Protein AF-A0AAU9JDS4-F1 (afdb_monomer_lite)

InterPro domains:
  IPR028994 Integrin alpha, N-terminal [G3DSA:2.130.10.130] (20-209)
  IPR028994 Integrin alpha, N-terminal [SSF69318] (19-333)

Structure (mmCIF, N/CA/C/O backbone):
data_AF-A0AAU9JDS4-F1
#
_entry.id   AF-A0AAU9JDS4-F1
#
loop_
_atom_site.group_PDB
_atom_site.id
_atom_site.type_symbol
_atom_site.label_atom_id
_atom_site.label_alt_id
_atom_site.label_comp_id
_atom_site.label_asym_id
_atom_site.label_entity_id
_atom_site.label_seq_id
_atom_site.pdbx_PDB_ins_code
_atom_site.Cartn_x
_atom_site.Cartn_y
_atom_site.Cartn_z
_atom_site.occupancy
_atom_site.B_iso_or_equiv
_atom_site.auth_seq_id
_atom_site.auth_comp_id
_atom_site.auth_asym_id
_atom_site.auth_atom_id
_atom_site.pdbx_PDB_model_num
ATOM 1 N N . MET A 1 1 ? -8.900 -24.077 0.893 1.00 61.44 1 MET A N 1
ATOM 2 C CA . MET A 1 1 ? -7.658 -23.692 1.606 1.00 61.44 1 MET A CA 1
ATOM 3 C C . MET A 1 1 ? -6.918 -22.735 0.702 1.00 61.44 1 MET A C 1
ATOM 5 O O . MET A 1 1 ? -6.560 -23.161 -0.388 1.00 61.44 1 MET A O 1
ATOM 9 N N . LEU A 1 2 ? -6.709 -21.489 1.137 1.00 80.50 2 LEU A N 1
ATOM 10 C CA . LEU A 1 2 ? -5.951 -20.507 0.362 1.00 80.50 2 LEU A CA 1
ATOM 11 C C . LEU A 1 2 ? -4.554 -21.055 0.058 1.00 80.50 2 LEU A C 1
ATOM 13 O O . LEU A 1 2 ? -3.839 -21.497 0.964 1.00 80.50 2 LEU A O 1
ATOM 17 N N . LYS A 1 3 ? -4.192 -21.069 -1.221 1.00 83.88 3 LYS A N 1
ATOM 18 C CA . LYS A 1 3 ? -2.882 -21.500 -1.708 1.00 83.88 3 LYS A CA 1
ATOM 19 C C . LYS A 1 3 ? -2.404 -20.522 -2.760 1.00 83.88 3 LYS A C 1
ATOM 21 O O . LYS A 1 3 ? -3.205 -19.839 -3.378 1.00 83.88 3 LYS A O 1
ATOM 26 N N . PHE A 1 4 ? -1.102 -20.516 -2.994 1.00 90.00 4 PHE A N 1
ATOM 27 C CA . PHE A 1 4 ? -0.495 -19.754 -4.072 1.00 90.00 4 PHE A CA 1
ATOM 28 C C . PHE A 1 4 ? 0.350 -20.686 -4.943 1.00 90.00 4 PHE A C 1
ATOM 30 O O . PHE A 1 4 ? 0.957 -21.641 -4.444 1.00 90.00 4 PHE A O 1
ATOM 37 N N . LEU A 1 5 ? 0.393 -20.413 -6.244 1.00 92.38 5 LEU A N 1
ATOM 38 C CA . LEU A 1 5 ? 1.347 -21.027 -7.158 1.00 92.38 5 LEU A CA 1
ATOM 39 C C . LEU A 1 5 ? 2.772 -20.625 -6.786 1.00 92.38 5 LEU A C 1
ATOM 41 O O . LEU A 1 5 ? 3.010 -19.572 -6.198 1.00 92.38 5 LEU A O 1
ATOM 45 N N . TYR A 1 6 ? 3.737 -21.469 -7.150 1.00 92.25 6 TYR A N 1
ATOM 46 C CA . TYR A 1 6 ? 5.137 -21.104 -6.980 1.00 92.25 6 TYR A CA 1
ATOM 47 C C . TYR A 1 6 ? 5.455 -19.848 -7.815 1.00 92.25 6 TYR A C 1
ATOM 49 O O . TYR A 1 6 ? 4.981 -19.765 -8.951 1.00 92.25 6 TYR A O 1
ATOM 57 N N . PRO A 1 7 ? 6.237 -18.885 -7.293 1.00 95.38 7 PRO A N 1
ATOM 58 C CA . PRO A 1 7 ? 6.490 -17.636 -7.997 1.00 95.38 7 PRO A CA 1
ATOM 59 C C . PRO A 1 7 ? 7.163 -17.833 -9.355 1.00 95.38 7 PRO A C 1
ATOM 61 O O . PRO A 1 7 ? 8.160 -18.550 -9.459 1.00 95.38 7 PRO A O 1
ATOM 64 N N . ALA A 1 8 ? 6.673 -17.128 -10.371 1.00 96.81 8 ALA A N 1
ATOM 65 C CA . ALA A 1 8 ? 7.287 -17.063 -11.693 1.00 96.81 8 ALA A CA 1
ATOM 66 C C . ALA A 1 8 ? 7.828 -15.654 -11.960 1.00 96.81 8 ALA A C 1
ATOM 68 O O . ALA A 1 8 ? 7.189 -14.668 -11.601 1.00 96.81 8 ALA A O 1
ATOM 69 N N . LEU A 1 9 ? 8.991 -15.544 -12.610 1.00 98.06 9 LEU A N 1
ATOM 70 C CA . LEU A 1 9 ? 9.508 -14.256 -13.080 1.00 98.06 9 LEU A CA 1
ATOM 71 C C . LEU A 1 9 ? 8.618 -13.750 -14.223 1.00 98.06 9 LEU A C 1
ATOM 73 O O . LEU A 1 9 ? 8.590 -14.359 -15.289 1.00 98.06 9 LEU A O 1
ATOM 77 N N . TRP A 1 10 ? 7.901 -12.649 -14.001 1.00 98.62 10 TRP A N 1
ATOM 78 C CA . TRP A 1 10 ? 7.003 -12.056 -15.001 1.00 98.62 10 TRP A CA 1
ATOM 79 C C . TRP A 1 10 ? 7.684 -10.965 -15.826 1.00 98.62 10 TRP A C 1
ATOM 81 O O . TRP A 1 10 ? 7.315 -10.757 -16.978 1.00 98.62 10 TRP A O 1
ATOM 91 N N . ILE A 1 11 ? 8.696 -10.290 -15.269 1.00 98.62 11 ILE A N 1
ATOM 92 C CA . ILE A 1 11 ? 9.513 -9.314 -16.001 1.00 98.62 11 ILE A CA 1
ATOM 93 C C . ILE A 1 11 ? 10.898 -9.153 -15.375 1.00 98.62 11 ILE A C 1
ATOM 95 O O . ILE A 1 11 ? 11.034 -9.084 -14.155 1.00 98.62 11 ILE A O 1
ATOM 99 N N . SER A 1 12 ? 11.931 -9.020 -16.211 1.00 98.44 12 SER A N 1
ATOM 100 C CA . SER A 1 12 ? 13.317 -8.731 -15.807 1.00 98.44 12 SER A CA 1
ATOM 101 C C . SER A 1 12 ? 13.595 -7.220 -15.693 1.00 98.44 12 SER A C 1
ATOM 103 O O . SER A 1 12 ? 14.587 -6.704 -16.212 1.00 98.44 12 SER A O 1
ATOM 105 N N . GLN A 1 13 ? 12.662 -6.490 -15.080 1.00 98.56 13 GLN A N 1
ATOM 106 C CA . GLN A 1 13 ? 12.758 -5.068 -14.735 1.00 98.56 13 GLN A CA 1
ATOM 107 C C . GLN A 1 13 ? 12.341 -4.894 -13.265 1.00 98.56 13 GLN A C 1
ATOM 109 O O . GLN A 1 13 ? 11.789 -5.814 -12.664 1.00 98.56 13 GLN A O 1
ATOM 114 N N . PHE A 1 14 ? 12.593 -3.720 -12.678 1.00 98.62 14 PHE A N 1
ATOM 115 C CA . PHE A 1 14 ? 12.261 -3.387 -11.277 1.00 98.62 14 PHE A CA 1
ATOM 116 C C . PHE A 1 14 ? 12.984 -4.213 -10.195 1.00 98.62 14 PHE A C 1
ATOM 118 O O . PHE A 1 14 ? 12.678 -4.073 -9.005 1.00 98.62 14 PHE A O 1
ATOM 125 N N . GLY A 1 15 ? 13.949 -5.051 -10.581 1.00 98.31 15 GLY A N 1
ATOM 126 C CA . GLY A 1 15 ? 14.797 -5.817 -9.678 1.00 98.31 15 GLY A CA 1
ATOM 127 C C . GLY A 1 15 ? 16.086 -5.091 -9.299 1.00 98.31 15 GLY A C 1
ATOM 128 O O . GLY A 1 15 ? 16.460 -4.064 -9.877 1.00 98.31 15 GLY A O 1
ATOM 129 N N . VAL A 1 16 ? 16.783 -5.648 -8.310 1.00 97.94 16 VAL A N 1
ATOM 130 C CA . VAL A 1 16 ? 18.052 -5.099 -7.800 1.00 97.94 16 VAL A CA 1
ATOM 131 C C . VAL A 1 16 ? 19.110 -4.999 -8.900 1.00 97.94 16 VAL A C 1
ATOM 133 O O . VAL A 1 16 ? 19.795 -3.982 -8.977 1.00 97.94 16 VAL A O 1
ATOM 136 N N . ASP A 1 17 ? 19.204 -5.995 -9.785 1.00 98.06 17 ASP A N 1
ATOM 137 C CA . ASP A 1 17 ? 20.180 -6.004 -10.886 1.00 98.06 17 ASP A CA 1
ATOM 138 C C . ASP A 1 17 ? 19.919 -4.892 -11.913 1.00 98.06 17 ASP A C 1
ATOM 140 O O . ASP A 1 17 ? 20.817 -4.497 -12.654 1.00 98.06 17 ASP A O 1
ATOM 144 N N . GLN A 1 18 ? 18.701 -4.342 -11.935 1.00 97.88 18 GLN A N 1
ATOM 145 C CA . GLN A 1 18 ? 18.331 -3.194 -12.763 1.00 97.88 18 GLN A CA 1
ATOM 146 C C . GLN A 1 18 ? 18.432 -1.855 -12.008 1.00 97.88 18 GLN A C 1
ATOM 148 O O . GLN A 1 18 ? 17.913 -0.847 -12.482 1.00 97.88 18 GLN A O 1
ATOM 153 N N . GLY A 1 19 ? 19.081 -1.830 -10.839 1.00 96.81 19 GLY A N 1
ATOM 154 C CA . GLY A 1 19 ? 19.323 -0.619 -10.048 1.00 96.81 19 GLY A CA 1
ATOM 155 C C . GLY A 1 19 ? 18.241 -0.286 -9.018 1.00 96.81 19 GLY A C 1
ATOM 156 O O . GLY A 1 19 ? 18.330 0.746 -8.361 1.00 96.81 19 GLY A O 1
ATOM 157 N N . TRP A 1 20 ? 17.239 -1.149 -8.826 1.00 98.06 20 TRP A N 1
ATOM 158 C CA . TRP A 1 20 ? 16.167 -0.933 -7.848 1.00 98.06 20 TRP A CA 1
ATOM 159 C C . TRP A 1 20 ? 16.547 -1.519 -6.483 1.00 98.06 20 TRP A C 1
ATOM 161 O O . TRP A 1 20 ? 16.011 -2.541 -6.049 1.00 98.06 20 TRP A O 1
ATOM 171 N N . SER A 1 21 ? 17.528 -0.901 -5.822 1.00 96.19 21 SER A N 1
ATOM 172 C CA . SER A 1 21 ? 18.131 -1.430 -4.590 1.00 96.19 21 SER A CA 1
ATOM 173 C C . SER A 1 21 ? 17.554 -0.880 -3.286 1.00 96.19 21 SER A C 1
ATOM 175 O O . SER A 1 21 ? 17.879 -1.426 -2.235 1.00 96.19 21 SER A O 1
ATOM 177 N N . SER A 1 22 ? 16.735 0.174 -3.333 1.00 98.06 22 SER A N 1
ATOM 178 C CA . SER A 1 22 ? 16.113 0.779 -2.149 1.00 98.06 22 SER A CA 1
ATOM 179 C C . SER A 1 22 ? 14.700 1.255 -2.465 1.00 98.06 22 SER A C 1
ATOM 181 O O . SER A 1 22 ? 14.487 1.997 -3.422 1.00 98.06 22 SER A O 1
ATOM 183 N N . PHE A 1 23 ? 13.732 0.841 -1.655 1.00 98.44 23 PHE A N 1
ATOM 184 C CA . PHE A 1 23 ? 12.350 1.295 -1.699 1.00 98.44 23 PHE A CA 1
ATOM 185 C C . PHE A 1 23 ? 12.248 2.736 -1.210 1.00 98.44 23 PHE A C 1
ATOM 187 O O . PHE A 1 23 ? 11.456 3.506 -1.744 1.00 98.44 23 PHE A O 1
ATOM 194 N N . ASN A 1 24 ? 13.065 3.130 -0.232 1.00 98.31 24 ASN A N 1
ATOM 195 C CA . ASN A 1 24 ? 13.098 4.503 0.240 1.00 98.31 24 ASN A CA 1
ATOM 196 C C . ASN A 1 24 ? 13.491 5.475 -0.883 1.00 98.31 24 ASN A C 1
ATOM 198 O O . ASN A 1 24 ? 12.911 6.553 -0.975 1.00 98.31 24 ASN A O 1
ATOM 202 N N . GLU A 1 25 ? 14.420 5.110 -1.763 1.00 98.00 25 GLU A N 1
ATOM 203 C CA . GLU A 1 25 ? 14.771 5.956 -2.912 1.00 98.00 25 GLU A CA 1
ATOM 204 C C . GLU A 1 25 ? 13.822 5.739 -4.101 1.00 98.00 25 GLU A C 1
ATOM 206 O O . GLU A 1 25 ? 13.275 6.703 -4.649 1.00 98.00 25 GLU A O 1
ATOM 211 N N . ASN A 1 26 ? 13.574 4.475 -4.456 1.00 98.19 26 ASN A N 1
ATOM 212 C CA . ASN A 1 26 ? 12.802 4.060 -5.626 1.00 98.19 26 ASN A CA 1
ATOM 213 C C . ASN A 1 26 ? 11.676 3.081 -5.244 1.00 98.19 26 ASN A C 1
ATOM 215 O O . ASN A 1 26 ? 11.815 1.859 -5.410 1.00 98.19 26 ASN A O 1
ATOM 219 N N . PRO A 1 27 ? 10.542 3.598 -4.735 1.00 98.62 27 PRO A N 1
ATOM 220 C CA . PRO A 1 27 ? 9.389 2.774 -4.420 1.00 98.62 27 PRO A CA 1
ATOM 221 C C . PRO A 1 27 ? 8.878 2.020 -5.645 1.00 98.62 27 PRO A C 1
ATOM 223 O O . PRO A 1 27 ? 8.938 2.503 -6.779 1.00 98.62 27 PRO A O 1
ATOM 226 N N . ARG A 1 28 ? 8.344 0.831 -5.388 1.00 98.62 28 ARG A N 1
ATOM 227 C CA . ARG A 1 28 ? 7.706 -0.043 -6.373 1.00 98.62 28 ARG A CA 1
ATOM 228 C C . ARG A 1 28 ? 6.390 -0.502 -5.778 1.00 98.62 28 ARG A C 1
ATOM 230 O O . ARG A 1 28 ? 6.407 -1.067 -4.693 1.00 98.62 28 ARG A O 1
ATOM 237 N N . LEU A 1 29 ? 5.281 -0.205 -6.433 1.00 98.75 29 LEU A N 1
ATOM 238 C CA . LEU A 1 29 ? 3.928 -0.488 -5.965 1.00 98.75 29 LEU A CA 1
ATOM 239 C C . LEU A 1 29 ? 3.179 -1.307 -7.012 1.00 98.75 29 LEU A C 1
ATOM 241 O O . LEU A 1 29 ? 3.675 -1.500 -8.126 1.00 98.75 29 LEU A O 1
ATOM 245 N N . VAL A 1 30 ? 1.984 -1.760 -6.640 1.00 98.88 30 VAL A N 1
ATOM 246 C CA . VAL A 1 30 ? 1.049 -2.408 -7.557 1.00 98.88 30 VAL A CA 1
ATOM 247 C C . VAL A 1 30 ? -0.344 -1.805 -7.433 1.00 98.88 30 VAL A C 1
ATOM 249 O O . VAL A 1 30 ? -0.720 -1.356 -6.348 1.00 98.88 30 VAL A O 1
ATOM 252 N N . GLY A 1 31 ? -1.081 -1.781 -8.537 1.00 98.50 31 GLY A N 1
ATOM 253 C CA . GLY A 1 31 ? -2.461 -1.306 -8.611 1.00 98.50 31 GLY A CA 1
ATOM 254 C C . GLY A 1 31 ? -2.942 -1.260 -10.058 1.00 98.50 31 GLY A C 1
ATOM 255 O O . GLY A 1 31 ? -2.119 -1.141 -10.959 1.00 98.50 31 GLY A O 1
ATOM 256 N N . ASP A 1 32 ? -4.248 -1.392 -10.272 1.00 98.75 32 ASP A N 1
ATOM 257 C CA . ASP A 1 32 ? -4.865 -1.332 -11.602 1.00 98.75 32 ASP A CA 1
ATOM 258 C C . ASP A 1 32 ? -4.890 0.115 -12.089 1.00 98.75 32 ASP A C 1
ATOM 260 O O . ASP A 1 32 ? -5.716 0.903 -11.633 1.00 98.75 32 ASP A O 1
ATOM 264 N N . VAL A 1 33 ? -3.944 0.501 -12.948 1.00 98.88 33 VAL A N 1
ATOM 265 C CA . VAL A 1 33 ? -3.843 1.890 -13.417 1.00 98.88 33 VAL A CA 1
ATOM 266 C C . VAL A 1 33 ? -4.506 2.084 -14.774 1.00 98.88 33 VAL A C 1
ATOM 268 O O . VAL A 1 33 ? -4.692 3.232 -15.180 1.00 98.88 33 VAL A O 1
ATOM 271 N N . ASP A 1 34 ? -4.877 1.019 -15.487 1.00 98.75 34 ASP A N 1
ATOM 272 C CA . ASP A 1 34 ? -5.546 1.106 -16.788 1.00 98.75 34 ASP A CA 1
ATOM 273 C C . ASP A 1 34 ? -7.046 0.783 -16.781 1.00 98.75 34 ASP A C 1
ATOM 275 O O . ASP A 1 34 ? -7.762 1.168 -17.715 1.00 98.75 34 ASP A O 1
ATOM 279 N N . GLY A 1 35 ? -7.548 0.258 -15.666 1.00 98.38 35 GLY A N 1
ATOM 280 C CA . GLY A 1 35 ? -8.947 -0.057 -15.412 1.00 98.38 35 GLY A CA 1
ATOM 281 C C . GLY A 1 35 ? -9.368 -1.399 -16.004 1.00 98.38 35 GLY A C 1
ATOM 282 O O . GLY A 1 35 ? -10.565 -1.608 -16.236 1.00 98.38 35 GLY A O 1
ATOM 283 N N . ASP A 1 36 ? -8.418 -2.283 -16.324 1.00 98.38 36 ASP A N 1
ATOM 284 C CA . ASP A 1 36 ? -8.696 -3.591 -16.916 1.00 98.38 36 ASP A CA 1
ATOM 285 C C . ASP A 1 36 ? -9.005 -4.694 -15.881 1.00 98.38 36 ASP A C 1
ATOM 287 O O . ASP A 1 36 ? -9.312 -5.836 -16.255 1.00 98.38 36 ASP A O 1
ATOM 291 N N . GLY A 1 37 ? -8.980 -4.337 -14.594 1.00 97.56 37 GLY A N 1
ATOM 292 C CA . GLY A 1 37 ? -9.211 -5.211 -13.453 1.00 97.56 37 GLY A CA 1
ATOM 293 C C . GLY A 1 37 ? -7.961 -5.926 -12.947 1.00 97.56 37 GLY A C 1
ATOM 294 O O . GLY A 1 37 ? -8.093 -6.740 -12.036 1.00 97.56 37 GLY A O 1
ATOM 295 N N . LYS A 1 38 ? -6.774 -5.670 -13.513 1.00 98.44 38 LYS A N 1
ATOM 296 C CA . LYS A 1 38 ? -5.510 -6.285 -13.092 1.00 98.44 38 LYS A CA 1
ATOM 297 C C . LYS A 1 38 ? -4.576 -5.246 -12.501 1.00 98.44 38 LYS A C 1
ATOM 299 O O . LYS A 1 38 ? -4.437 -4.139 -12.987 1.00 98.44 38 LYS A O 1
ATOM 304 N N . SER A 1 39 ? -3.870 -5.639 -11.456 1.00 98.62 39 SER A N 1
ATOM 305 C CA . SER A 1 39 ? -2.828 -4.850 -10.829 1.00 98.62 39 SER A CA 1
ATOM 306 C C . SER A 1 39 ? -1.582 -4.824 -11.703 1.00 98.62 39 SER A C 1
ATOM 308 O O . SER A 1 39 ? -0.966 -5.856 -11.980 1.00 98.62 39 SER A O 1
ATOM 310 N N . ASP A 1 40 ? -1.175 -3.616 -12.057 1.00 98.88 40 ASP A N 1
ATOM 311 C CA . ASP A 1 40 ? 0.044 -3.326 -12.793 1.00 98.88 40 ASP A CA 1
ATOM 312 C C . ASP A 1 40 ? 1.209 -3.075 -11.844 1.00 98.88 40 ASP A C 1
ATOM 314 O O . ASP A 1 40 ? 1.026 -2.829 -10.652 1.00 98.88 40 ASP A O 1
ATOM 318 N N . VAL A 1 41 ? 2.431 -3.073 -12.374 1.00 98.94 41 VAL A N 1
ATOM 319 C CA . VAL A 1 41 ? 3.610 -2.634 -11.621 1.00 98.94 41 VAL A CA 1
ATOM 320 C C . VAL A 1 41 ? 3.886 -1.161 -11.890 1.00 98.94 41 VAL A C 1
ATOM 322 O O . VAL A 1 41 ? 4.110 -0.758 -13.033 1.00 98.94 41 VAL A O 1
ATOM 325 N N . ILE A 1 42 ? 3.975 -0.375 -10.816 1.00 98.94 42 ILE A N 1
ATOM 326 C CA . ILE A 1 42 ? 4.324 1.047 -10.840 1.00 98.94 42 ILE A CA 1
ATOM 327 C C . ILE A 1 42 ? 5.662 1.239 -10.129 1.00 98.94 42 ILE A C 1
ATOM 329 O O . ILE A 1 42 ? 5.782 1.012 -8.926 1.00 98.94 42 ILE A O 1
ATOM 333 N N . GLY A 1 43 ? 6.685 1.672 -10.861 1.00 98.81 43 GLY A N 1
ATOM 334 C CA . GLY A 1 43 ? 8.005 1.973 -10.315 1.00 98.81 43 GLY A CA 1
ATOM 335 C C . GLY A 1 43 ? 8.342 3.455 -10.404 1.00 98.81 43 GLY A C 1
ATOM 336 O O . GLY A 1 43 ? 8.380 4.038 -11.489 1.00 98.81 43 GLY A O 1
ATOM 337 N N . PHE A 1 44 ? 8.675 4.050 -9.264 1.00 98.75 44 PHE A N 1
ATOM 338 C CA . PHE A 1 44 ? 9.149 5.428 -9.161 1.00 98.75 44 PHE A CA 1
ATOM 339 C C . PHE A 1 44 ? 10.674 5.449 -9.343 1.00 98.75 44 PHE A C 1
ATOM 341 O O . PHE A 1 44 ? 11.443 5.310 -8.387 1.00 98.75 44 PHE A O 1
ATOM 348 N N . ALA A 1 45 ? 11.111 5.554 -10.599 1.00 98.06 45 ALA A N 1
ATOM 349 C CA . ALA A 1 45 ? 12.518 5.513 -10.987 1.00 98.06 45 ALA A CA 1
ATOM 350 C C . ALA A 1 45 ? 13.250 6.816 -10.610 1.00 98.06 45 ALA A C 1
ATOM 352 O O . ALA A 1 45 ? 12.730 7.670 -9.893 1.00 98.06 45 ALA A O 1
ATOM 353 N N . ASN A 1 46 ? 14.485 6.988 -11.085 1.00 97.44 46 ASN A N 1
ATOM 354 C CA . ASN A 1 46 ? 15.248 8.207 -10.820 1.00 97.44 46 ASN A CA 1
ATOM 355 C C . ASN A 1 46 ? 14.776 9.408 -11.664 1.00 97.44 46 ASN A C 1
ATOM 357 O O . ASN A 1 46 ? 14.864 10.545 -11.207 1.00 97.44 46 ASN A O 1
ATOM 361 N N . ASP A 1 47 ? 14.250 9.170 -12.868 1.00 98.00 47 ASP A N 1
ATOM 362 C CA . ASP A 1 47 ? 13.882 10.191 -13.862 1.00 98.00 47 ASP A CA 1
ATOM 363 C C . ASP A 1 47 ? 12.369 10.299 -14.135 1.00 98.00 47 ASP A C 1
ATOM 365 O O . ASP A 1 47 ? 11.944 11.126 -14.937 1.00 98.00 47 ASP A O 1
ATOM 369 N N . GLY A 1 48 ? 11.541 9.480 -13.490 1.00 98.44 48 GLY A N 1
ATOM 370 C CA . GLY A 1 48 ? 10.088 9.546 -13.618 1.00 98.44 48 GLY A CA 1
ATOM 371 C C . GLY A 1 48 ? 9.393 8.297 -13.096 1.00 98.44 48 GLY A C 1
ATOM 372 O O . GLY A 1 48 ? 10.022 7.414 -12.513 1.00 98.44 48 GLY A O 1
ATOM 373 N N . THR A 1 49 ? 8.089 8.214 -13.336 1.00 98.88 49 THR A N 1
ATOM 374 C CA . THR A 1 49 ? 7.273 7.059 -12.952 1.00 98.88 49 THR A CA 1
ATOM 375 C C . THR A 1 49 ? 7.025 6.165 -14.158 1.00 98.88 49 THR A C 1
ATOM 377 O O . THR A 1 49 ? 6.565 6.628 -15.206 1.00 98.88 49 THR A O 1
ATOM 380 N N . TYR A 1 50 ? 7.354 4.886 -14.007 1.00 98.88 50 TYR A N 1
ATOM 381 C CA . TYR A 1 50 ? 7.234 3.860 -15.033 1.00 98.88 50 TYR A CA 1
ATOM 382 C C . TYR A 1 50 ? 6.143 2.867 -14.658 1.00 98.88 50 TYR A C 1
ATOM 384 O O . TYR A 1 50 ? 6.056 2.455 -13.504 1.00 98.88 50 TYR A O 1
ATOM 392 N N . VAL A 1 51 ? 5.360 2.457 -15.649 1.00 98.94 51 VAL A N 1
ATOM 393 C CA . VAL A 1 51 ? 4.300 1.460 -15.507 1.00 98.94 51 VAL A CA 1
ATOM 394 C C . VAL A 1 51 ? 4.591 0.282 -16.419 1.00 98.94 51 VAL A C 1
ATOM 396 O O . VAL A 1 51 ? 4.987 0.458 -17.575 1.00 98.94 51 VAL A O 1
ATOM 399 N N . SER A 1 52 ? 4.398 -0.915 -15.888 1.00 98.94 52 SER A N 1
ATOM 400 C CA . SER A 1 52 ? 4.454 -2.185 -16.594 1.00 98.94 52 SER A CA 1
ATOM 401 C C . SER A 1 52 ? 3.100 -2.863 -16.418 1.00 98.94 52 SER A C 1
ATOM 403 O O . SER A 1 52 ? 2.746 -3.240 -15.303 1.00 98.94 52 SER A O 1
ATOM 405 N N . LEU A 1 53 ? 2.337 -2.922 -17.513 1.00 98.88 53 LEU A N 1
ATOM 406 C CA . LEU A 1 53 ? 0.954 -3.398 -17.499 1.00 98.88 53 LEU A CA 1
ATOM 407 C C . LEU A 1 53 ? 0.889 -4.920 -17.387 1.00 98.88 53 LEU A C 1
ATOM 409 O O . LEU A 1 53 ? 1.672 -5.610 -18.051 1.00 98.88 53 LEU A O 1
ATOM 413 N N . SER A 1 54 ? -0.043 -5.437 -16.592 1.00 98.75 54 SER A N 1
ATOM 414 C CA . SER A 1 54 ? -0.279 -6.874 -16.469 1.00 98.75 54 SER A CA 1
ATOM 415 C C . SER A 1 54 ? -1.146 -7.399 -17.612 1.00 98.75 54 SER A C 1
ATOM 417 O O . SER A 1 54 ? -2.202 -6.865 -17.926 1.00 98.75 54 SER A O 1
ATOM 419 N N . SER A 1 55 ? -0.746 -8.517 -18.219 1.00 97.81 55 SER A N 1
ATOM 420 C CA . SER A 1 55 ? -1.611 -9.262 -19.147 1.00 97.81 55 SER A CA 1
ATOM 421 C C . SER A 1 55 ? -2.420 -10.370 -18.460 1.00 97.81 55 SER A C 1
ATOM 423 O O . SER A 1 55 ? -3.199 -11.070 -19.112 1.00 97.81 55 SER A O 1
ATOM 425 N N . GLY A 1 56 ? -2.195 -10.575 -17.159 1.00 96.56 56 GLY A N 1
ATOM 426 C CA . GLY A 1 56 ? -2.694 -11.703 -16.369 1.00 96.56 56 GLY A CA 1
ATOM 427 C C . GLY A 1 56 ? -1.870 -12.985 -16.452 1.00 96.56 56 GLY A C 1
ATOM 428 O O . GLY A 1 56 ? -2.211 -13.992 -15.835 1.00 96.56 56 GLY A O 1
ATOM 429 N N . LYS A 1 57 ? -0.768 -12.956 -17.199 1.00 95.88 57 LYS A N 1
ATOM 430 C CA . LYS A 1 57 ? 0.203 -14.060 -17.298 1.00 95.88 57 LYS A CA 1
ATOM 431 C C . LYS A 1 57 ? 1.658 -13.590 -17.302 1.00 95.88 57 LYS A C 1
ATOM 433 O O . LYS A 1 57 ? 2.552 -14.391 -17.047 1.00 95.88 57 LYS A O 1
ATOM 438 N N . ASP A 1 58 ? 1.888 -12.328 -17.649 1.00 97.44 58 ASP A N 1
ATOM 439 C CA . ASP A 1 58 ? 3.181 -11.660 -17.691 1.00 97.44 58 ASP A CA 1
ATOM 440 C C . ASP A 1 58 ? 2.990 -10.144 -17.512 1.00 97.44 58 ASP A C 1
ATOM 442 O O . ASP A 1 58 ? 1.865 -9.641 -17.458 1.00 97.44 58 ASP A O 1
ATOM 446 N N . LEU A 1 59 ? 4.111 -9.432 -17.401 1.00 98.69 59 LEU A N 1
ATOM 447 C CA . LEU A 1 59 ? 4.173 -7.978 -17.296 1.00 98.69 59 LEU A CA 1
ATOM 448 C C . LEU A 1 59 ? 4.799 -7.403 -18.573 1.00 98.69 59 LEU A C 1
ATOM 450 O O . LEU A 1 59 ? 5.882 -7.814 -18.998 1.00 98.69 59 LEU A O 1
ATOM 454 N N . GLY A 1 60 ? 4.127 -6.433 -19.190 1.00 98.31 60 GLY A N 1
ATOM 455 C CA . GLY A 1 60 ? 4.608 -5.756 -20.392 1.00 98.31 60 GLY A CA 1
ATOM 456 C C . GLY A 1 60 ? 5.833 -4.877 -20.124 1.00 98.31 60 GLY A C 1
ATOM 457 O O . GLY A 1 60 ? 6.068 -4.439 -19.002 1.00 98.31 60 GLY A O 1
ATOM 458 N N . ILE A 1 61 ? 6.612 -4.557 -21.162 1.00 97.94 61 ILE A N 1
ATOM 459 C CA . ILE A 1 61 ? 7.795 -3.685 -21.026 1.00 97.94 61 ILE A CA 1
ATOM 460 C C . ILE A 1 61 ? 7.404 -2.353 -20.374 1.00 97.94 61 ILE A C 1
ATOM 462 O O . ILE A 1 61 ? 6.470 -1.685 -20.827 1.00 97.94 61 ILE A O 1
ATOM 466 N N . ALA A 1 62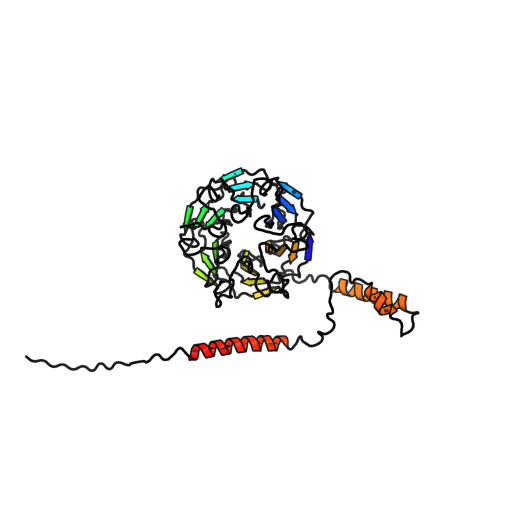 ? 8.158 -1.954 -19.348 1.00 98.50 62 ALA A N 1
ATOM 467 C CA . ALA A 1 62 ? 7.894 -0.737 -18.598 1.00 98.50 62 ALA A CA 1
ATOM 468 C C . ALA A 1 62 ? 7.994 0.520 -19.478 1.00 98.50 62 ALA A C 1
ATOM 470 O O . ALA A 1 62 ? 8.982 0.722 -20.191 1.00 98.50 62 ALA A O 1
ATOM 471 N N . LYS A 1 63 ? 6.999 1.405 -19.381 1.00 98.62 63 LYS A N 1
ATOM 472 C CA . LYS A 1 63 ? 6.949 2.696 -20.083 1.00 98.62 63 LYS A CA 1
ATOM 473 C C . LYS A 1 63 ? 6.857 3.830 -19.076 1.00 98.62 63 LYS A C 1
ATOM 475 O O . LYS A 1 63 ? 6.110 3.731 -18.108 1.00 98.62 63 LYS A O 1
ATOM 480 N N . ARG A 1 64 ? 7.572 4.932 -19.316 1.00 98.75 64 ARG A N 1
ATOM 481 C CA . ARG A 1 64 ? 7.434 6.140 -18.494 1.00 98.75 64 ARG A CA 1
ATOM 482 C C . ARG A 1 64 ? 6.079 6.783 -18.770 1.00 98.75 64 ARG A C 1
ATOM 484 O O . ARG A 1 64 ? 5.827 7.191 -19.900 1.00 98.75 64 ARG A O 1
ATOM 491 N N . TRP A 1 65 ? 5.231 6.859 -17.751 1.00 98.81 65 TRP A N 1
ATOM 492 C CA . TRP A 1 65 ? 3.887 7.438 -17.845 1.00 98.81 65 TRP A CA 1
ATOM 493 C C . TRP A 1 65 ? 3.847 8.903 -17.413 1.00 98.81 65 TRP A C 1
ATOM 495 O O . TRP A 1 65 ? 3.002 9.644 -17.896 1.00 98.81 65 TRP A O 1
ATOM 505 N N . VAL A 1 66 ? 4.769 9.337 -16.548 1.00 98.81 66 VAL A N 1
ATOM 506 C CA . VAL A 1 66 ? 4.941 10.753 -16.182 1.00 98.81 66 VAL A CA 1
ATOM 507 C C . VAL A 1 66 ? 6.387 11.037 -15.780 1.00 98.81 66 VAL A C 1
ATOM 509 O O . VAL A 1 66 ? 7.057 10.204 -15.165 1.00 98.81 66 VAL A O 1
ATOM 512 N N . SER A 1 67 ? 6.886 12.223 -16.126 1.00 98.56 67 SER A N 1
ATOM 513 C CA . SER A 1 67 ? 8.224 12.703 -15.751 1.00 98.56 67 SER A CA 1
ATOM 514 C C . SER A 1 67 ? 8.187 13.430 -14.400 1.00 98.56 67 SER A C 1
ATOM 516 O O . SER A 1 67 ? 8.584 14.589 -14.296 1.00 98.56 67 SER A O 1
ATOM 518 N N . ASN A 1 68 ? 7.668 12.761 -13.367 1.00 98.75 68 ASN A N 1
ATOM 519 C CA . ASN A 1 68 ? 7.566 13.285 -12.003 1.00 98.75 68 ASN A CA 1
ATOM 520 C C . ASN A 1 68 ? 7.588 12.139 -10.964 1.00 98.75 68 ASN A C 1
ATOM 522 O O . ASN A 1 68 ? 7.772 10.974 -11.330 1.00 98.75 68 ASN A O 1
ATOM 526 N N . TYR A 1 69 ? 7.400 12.466 -9.681 1.00 98.69 69 TYR A N 1
ATOM 527 C CA . TYR A 1 69 ? 7.433 11.546 -8.528 1.00 98.69 69 TYR A CA 1
ATOM 528 C C . TYR A 1 69 ? 8.761 10.803 -8.328 1.00 98.69 69 TYR A C 1
ATOM 530 O O . TYR A 1 69 ? 8.833 9.776 -7.643 1.00 98.69 69 TYR A O 1
ATOM 538 N N . ALA A 1 70 ? 9.830 11.359 -8.890 1.00 98.38 70 ALA A N 1
ATOM 539 C CA . ALA A 1 70 ? 11.165 10.794 -8.903 1.00 98.38 70 ALA A CA 1
ATOM 540 C C . ALA A 1 70 ? 12.194 11.774 -8.326 1.00 98.38 70 ALA A C 1
ATOM 542 O O . ALA A 1 70 ? 11.967 12.984 -8.225 1.00 98.38 70 ALA A O 1
ATOM 543 N N . ARG A 1 71 ? 13.367 11.261 -7.954 1.00 96.56 71 ARG A N 1
ATOM 544 C CA . ARG A 1 71 ? 14.432 12.075 -7.354 1.00 96.56 71 ARG A CA 1
ATOM 545 C C . ARG A 1 71 ? 14.919 13.179 -8.296 1.00 96.56 71 ARG A C 1
ATOM 547 O O . ARG A 1 71 ? 14.986 14.333 -7.884 1.00 96.56 71 ARG A O 1
ATOM 554 N N . SER A 1 72 ? 15.225 12.849 -9.551 1.00 97.44 72 SER A N 1
ATOM 555 C CA . SER A 1 72 ? 15.662 13.822 -10.565 1.00 97.44 72 SER A CA 1
ATOM 556 C C . SER A 1 72 ? 14.504 14.475 -11.326 1.00 97.44 72 SER A C 1
ATOM 558 O O . SER A 1 72 ? 14.743 15.407 -12.088 1.00 97.44 72 SER A O 1
ATOM 560 N N . ALA A 1 73 ? 13.262 14.036 -11.103 1.00 97.12 73 ALA A N 1
ATOM 561 C CA . ALA A 1 73 ? 12.065 14.629 -11.691 1.00 97.12 73 ALA A CA 1
ATOM 562 C C . ALA A 1 73 ? 11.003 14.863 -10.603 1.00 97.12 73 ALA A C 1
ATOM 564 O O . ALA A 1 73 ? 10.234 13.969 -10.249 1.00 97.12 73 ALA A O 1
ATOM 565 N N . GLY A 1 74 ? 11.009 16.071 -10.033 1.00 96.44 74 GLY A N 1
ATOM 566 C CA . GLY A 1 74 ? 10.112 16.485 -8.947 1.00 96.44 74 GLY A CA 1
ATOM 567 C C . GLY A 1 74 ? 10.727 16.474 -7.541 1.00 96.44 74 GLY A C 1
ATOM 568 O O . GLY A 1 74 ? 10.100 16.980 -6.619 1.00 96.44 74 GLY A O 1
ATOM 569 N N . GLY A 1 75 ? 11.950 15.955 -7.357 1.00 97.44 75 GLY A N 1
ATOM 570 C CA . GLY A 1 75 ? 12.687 16.053 -6.086 1.00 97.44 75 GLY A CA 1
ATOM 571 C C . GLY A 1 75 ? 12.293 15.028 -5.013 1.00 97.44 75 GLY A C 1
ATOM 572 O O . GLY A 1 75 ? 12.589 15.220 -3.835 1.00 97.44 75 GLY A O 1
ATOM 573 N N . TRP A 1 76 ? 11.649 13.925 -5.397 1.00 98.31 76 TRP A N 1
ATOM 574 C CA . TRP A 1 76 ? 11.118 12.902 -4.488 1.00 98.31 76 TRP A CA 1
ATOM 575 C C . TRP A 1 76 ? 12.221 11.940 -4.024 1.00 98.31 76 TRP A C 1
ATOM 577 O O . TRP A 1 76 ? 12.314 10.804 -4.484 1.00 98.31 76 TRP A O 1
ATOM 587 N N . ALA A 1 77 ? 13.111 12.424 -3.157 1.00 94.56 77 ALA A N 1
ATOM 588 C CA . ALA A 1 77 ? 14.366 11.742 -2.822 1.00 94.56 77 ALA A CA 1
ATOM 589 C C . ALA A 1 77 ? 14.270 10.670 -1.716 1.00 94.56 77 ALA A C 1
ATOM 591 O O . ALA A 1 77 ? 15.203 9.888 -1.558 1.00 94.56 77 ALA A O 1
ATOM 592 N N . SER A 1 78 ? 13.188 10.640 -0.934 1.00 97.56 78 SER A N 1
ATOM 593 C CA . SER A 1 78 ? 13.003 9.694 0.174 1.00 97.56 78 SER A CA 1
ATOM 594 C C . SER A 1 78 ? 11.527 9.371 0.345 1.00 97.56 78 SER A C 1
ATOM 596 O O . SER A 1 78 ? 10.719 10.283 0.454 1.00 97.56 78 SER A O 1
ATOM 598 N N . TYR A 1 79 ? 11.171 8.092 0.427 1.00 98.44 79 TYR A N 1
ATOM 599 C CA . TYR A 1 79 ? 9.831 7.636 0.785 1.00 98.44 79 TYR A CA 1
ATOM 600 C C . TYR A 1 79 ? 9.487 8.015 2.223 1.00 98.44 79 TYR A C 1
ATOM 602 O O . TYR A 1 79 ? 8.353 8.390 2.501 1.00 98.44 79 TYR A O 1
ATOM 610 N N . ASN A 1 80 ? 10.466 7.977 3.133 1.00 98.38 80 ASN A N 1
ATOM 611 C CA . ASN A 1 80 ? 10.223 8.390 4.508 1.00 98.38 80 ASN A CA 1
ATOM 612 C C . ASN A 1 80 ? 9.781 9.861 4.603 1.00 98.38 80 ASN A C 1
ATOM 614 O O . ASN A 1 80 ? 8.928 10.192 5.414 1.00 98.38 80 ASN A O 1
ATOM 618 N N . GLN A 1 81 ? 10.311 10.755 3.771 1.00 98.19 81 GLN A N 1
ATOM 619 C CA . GLN A 1 81 ? 9.864 12.155 3.754 1.00 98.19 81 GLN A CA 1
ATOM 620 C C . GLN A 1 81 ? 8.678 12.374 2.807 1.00 98.19 81 GLN A C 1
ATOM 622 O O . GLN A 1 81 ? 7.722 13.065 3.160 1.00 98.19 81 GLN A O 1
ATOM 627 N N . TYR A 1 82 ? 8.735 11.750 1.630 1.00 98.56 82 TYR A N 1
ATOM 628 C CA . TYR A 1 82 ? 7.823 11.942 0.508 1.00 98.56 82 TYR A CA 1
ATOM 629 C C . TYR A 1 82 ? 7.227 10.605 0.028 1.00 98.56 82 TYR A C 1
ATOM 631 O O . TYR A 1 82 ? 7.606 10.082 -1.036 1.00 98.56 82 TYR A O 1
ATOM 639 N N . PRO A 1 83 ? 6.328 9.990 0.815 1.00 98.75 83 PRO A N 1
ATOM 640 C CA . PRO A 1 83 ? 5.719 8.730 0.433 1.00 98.75 83 PRO A CA 1
ATOM 641 C C . PRO A 1 83 ? 4.804 8.919 -0.779 1.00 98.75 83 PRO A C 1
ATOM 643 O O . PRO A 1 83 ? 4.190 9.971 -0.982 1.00 98.75 83 PRO A O 1
ATOM 646 N N . ARG A 1 84 ? 4.747 7.873 -1.598 1.00 98.69 84 ARG A N 1
ATOM 647 C CA . ARG A 1 84 ? 3.977 7.796 -2.841 1.00 98.69 84 ARG A CA 1
ATOM 648 C C . ARG A 1 84 ? 3.094 6.563 -2.762 1.00 98.69 84 ARG A C 1
ATOM 650 O O . ARG A 1 84 ? 3.564 5.521 -2.316 1.00 98.69 84 ARG A O 1
ATOM 657 N N . PHE A 1 85 ? 1.850 6.698 -3.186 1.00 98.81 85 PHE A N 1
ATOM 658 C CA . PHE A 1 85 ? 0.853 5.636 -3.203 1.00 98.81 85 PHE A CA 1
ATOM 659 C C . PHE A 1 85 ? 0.120 5.628 -4.536 1.00 98.81 85 PHE A C 1
ATOM 661 O O . PHE A 1 85 ? 0.180 6.603 -5.288 1.00 98.81 85 PHE A O 1
ATOM 668 N N . VAL A 1 86 ? -0.579 4.524 -4.790 1.00 98.75 86 VAL A N 1
ATOM 669 C 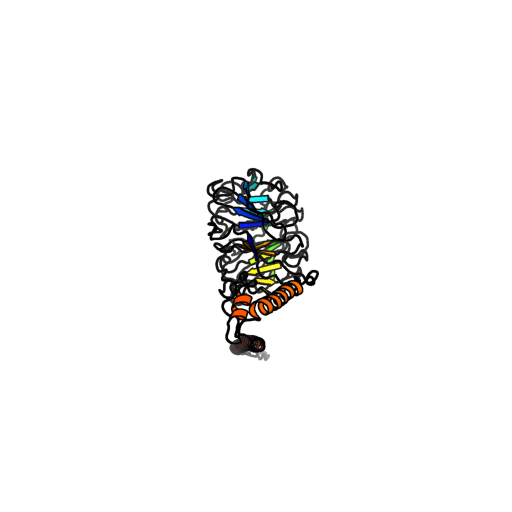CA . VAL A 1 86 ? -1.539 4.405 -5.882 1.00 98.75 86 VAL A CA 1
ATOM 670 C C . VAL A 1 86 ? -2.891 3.964 -5.326 1.00 98.75 86 VAL A C 1
ATOM 672 O O . VAL A 1 86 ? -2.938 3.033 -4.520 1.00 98.75 86 VAL A O 1
ATOM 675 N N . ALA A 1 87 ? -3.962 4.667 -5.689 1.00 98.56 87 ALA A N 1
ATOM 676 C CA . ALA A 1 87 ? -5.346 4.328 -5.345 1.00 98.56 87 ALA A CA 1
ATOM 677 C C . ALA A 1 87 ? -6.314 5.125 -6.227 1.00 98.56 87 ALA A C 1
ATOM 679 O O . ALA A 1 87 ? -5.964 6.213 -6.674 1.00 98.56 87 ALA A O 1
ATOM 680 N N . ASP A 1 88 ? -7.521 4.609 -6.449 1.00 98.81 88 ASP A N 1
ATOM 681 C CA . ASP A 1 88 ? -8.584 5.357 -7.126 1.00 98.81 88 ASP A CA 1
ATOM 682 C C . ASP A 1 88 ? -9.109 6.457 -6.196 1.00 98.81 88 ASP A C 1
ATOM 684 O O . ASP A 1 88 ? -9.806 6.174 -5.222 1.00 98.81 88 ASP A O 1
ATOM 688 N N . VAL A 1 89 ? -8.739 7.713 -6.459 1.00 98.88 89 VAL A N 1
ATOM 689 C CA . VAL A 1 89 ? -9.197 8.861 -5.659 1.00 98.88 89 VAL A CA 1
ATOM 690 C C . VAL A 1 89 ? -10.286 9.656 -6.369 1.00 98.88 89 VAL A C 1
ATOM 692 O O . VAL A 1 89 ? -10.831 10.588 -5.774 1.00 98.88 89 VAL A O 1
ATOM 695 N N . ASN A 1 90 ? -10.616 9.322 -7.618 1.00 98.75 90 ASN A N 1
ATOM 696 C CA . ASN A 1 90 ? -11.584 10.051 -8.435 1.00 98.75 90 ASN A CA 1
ATOM 697 C C . ASN A 1 90 ? -12.895 9.273 -8.694 1.00 98.75 90 ASN A C 1
ATOM 699 O O . ASN A 1 90 ? -13.892 9.883 -9.089 1.00 98.75 90 ASN A O 1
ATOM 703 N N . GLY A 1 91 ? -12.924 7.979 -8.375 1.00 98.44 91 GLY A N 1
ATOM 704 C CA . GLY A 1 91 ? -14.047 7.061 -8.539 1.00 98.44 91 GLY A CA 1
ATOM 705 C C . GLY A 1 91 ? -14.170 6.463 -9.945 1.00 98.44 91 GLY A C 1
ATOM 706 O O . GLY A 1 91 ? -15.251 5.987 -10.305 1.00 98.44 91 GLY A O 1
ATOM 707 N N . ASP A 1 92 ? -13.123 6.527 -10.773 1.00 98.62 92 ASP A N 1
ATOM 708 C CA . ASP A 1 92 ? -13.121 6.013 -12.149 1.00 98.62 92 ASP A CA 1
ATOM 709 C C . ASP A 1 92 ? -12.615 4.566 -12.279 1.00 98.62 92 ASP A C 1
ATOM 711 O O . ASP A 1 92 ? -12.629 4.007 -13.383 1.00 98.62 92 ASP A O 1
ATOM 715 N N . LYS A 1 93 ? -12.272 3.942 -11.144 1.00 97.94 93 LYS A N 1
ATOM 716 C CA . LYS A 1 93 ? -11.736 2.584 -10.977 1.00 97.94 93 LYS A CA 1
ATOM 717 C C . LYS A 1 93 ? -10.314 2.383 -11.482 1.00 97.94 93 LYS A C 1
ATOM 719 O O . LYS A 1 93 ? -9.881 1.239 -11.582 1.00 97.94 93 LYS A O 1
ATOM 724 N N . LYS A 1 94 ? -9.580 3.457 -11.765 1.00 98.75 94 LYS A N 1
ATOM 725 C CA . LYS A 1 94 ? -8.148 3.410 -12.052 1.00 98.75 94 LYS A CA 1
ATOM 726 C C . LYS A 1 94 ? -7.389 3.974 -10.868 1.00 98.75 94 LYS A C 1
ATOM 728 O O . LYS A 1 94 ? -7.754 4.984 -10.281 1.00 98.75 94 LYS A O 1
ATOM 733 N N . ALA A 1 95 ? -6.288 3.332 -10.521 1.00 98.81 95 ALA A N 1
ATOM 734 C CA . ALA A 1 95 ? -5.410 3.821 -9.487 1.00 98.81 95 ALA A CA 1
ATOM 735 C C . ALA A 1 95 ? -4.655 5.067 -9.978 1.00 98.81 95 ALA A C 1
ATOM 737 O O . ALA A 1 95 ? -3.901 5.029 -10.952 1.00 98.81 95 ALA A O 1
ATOM 738 N N . ASP A 1 96 ? -4.827 6.170 -9.260 1.00 98.94 96 ASP A N 1
ATOM 739 C CA . ASP A 1 96 ? -4.123 7.433 -9.455 1.00 98.94 96 ASP A CA 1
ATOM 740 C C . ASP A 1 96 ? -2.859 7.479 -8.597 1.00 98.94 96 ASP A C 1
ATOM 742 O O . ASP A 1 96 ? -2.777 6.819 -7.560 1.00 98.94 96 ASP A O 1
ATOM 746 N N . ILE A 1 97 ? -1.877 8.311 -8.958 1.00 98.94 97 ILE A N 1
ATOM 747 C CA . ILE A 1 97 ? -0.737 8.562 -8.066 1.00 98.94 97 ILE A CA 1
ATOM 748 C C . ILE A 1 97 ? -1.132 9.610 -7.034 1.00 98.94 97 ILE A C 1
ATOM 750 O O . ILE A 1 97 ? -1.467 10.738 -7.394 1.00 98.94 97 ILE A O 1
ATOM 754 N N . VAL A 1 98 ? -0.935 9.290 -5.755 1.00 98.94 98 VAL A N 1
ATOM 755 C CA . VAL A 1 98 ? -0.957 10.261 -4.656 1.00 98.94 98 VAL A CA 1
ATOM 756 C C . VAL A 1 98 ? 0.438 10.355 -4.050 1.00 98.94 98 VAL A C 1
ATOM 758 O O . VAL A 1 98 ? 0.963 9.399 -3.478 1.00 98.94 98 VAL A O 1
ATOM 761 N N . GLY A 1 99 ? 1.056 11.525 -4.171 1.00 98.88 99 GLY A N 1
ATOM 762 C CA . GLY A 1 99 ? 2.357 11.825 -3.589 1.00 98.88 99 GLY A CA 1
ATOM 763 C C . GLY A 1 99 ? 2.241 12.855 -2.475 1.00 98.88 99 GLY A C 1
ATOM 764 O O . GLY A 1 99 ? 1.812 13.987 -2.695 1.00 98.88 99 GLY A O 1
ATOM 765 N N . PHE A 1 100 ? 2.701 12.500 -1.283 1.00 98.88 100 PHE A N 1
ATOM 766 C CA . PHE A 1 100 ? 2.790 13.417 -0.152 1.00 98.88 100 PHE A CA 1
ATOM 767 C C . PHE A 1 100 ? 4.111 14.190 -0.231 1.00 98.88 100 PHE A C 1
ATOM 769 O O . PHE A 1 100 ? 5.147 13.701 0.205 1.00 98.88 100 PHE A O 1
ATOM 776 N N . GLY A 1 101 ? 4.102 15.359 -0.871 1.00 98.25 101 GLY A N 1
ATOM 777 C CA . GLY A 1 101 ? 5.320 16.076 -1.258 1.00 98.25 101 GLY A CA 1
ATOM 778 C C . GLY A 1 101 ? 5.899 16.993 -0.176 1.00 98.25 101 GLY A C 1
ATOM 779 O O . GLY A 1 101 ? 5.670 16.825 1.023 1.00 98.25 101 GLY A O 1
ATOM 780 N N . HIS A 1 102 ? 6.661 17.999 -0.618 1.00 97.31 102 HIS A N 1
ATOM 781 C CA . HIS A 1 102 ? 7.211 19.023 0.274 1.00 97.31 102 HIS A CA 1
ATOM 782 C C . HIS A 1 102 ? 6.120 19.974 0.788 1.00 97.31 102 HIS A C 1
ATOM 784 O O . HIS A 1 102 ? 5.914 20.069 1.993 1.00 97.31 102 HIS A O 1
ATOM 790 N N . ASP A 1 103 ? 5.387 20.633 -0.114 1.00 97.38 103 ASP A N 1
ATOM 791 C CA . ASP A 1 103 ? 4.429 21.693 0.251 1.00 97.38 103 ASP A CA 1
ATOM 792 C C . ASP A 1 103 ? 2.955 21.264 0.196 1.00 97.38 103 ASP A C 1
ATOM 794 O O . ASP A 1 103 ? 2.101 21.898 0.818 1.00 97.38 103 ASP A O 1
ATOM 798 N N . PHE A 1 104 ? 2.645 20.207 -0.557 1.00 98.56 104 PHE A N 1
ATOM 799 C CA . PHE A 1 104 ? 1.280 19.750 -0.822 1.00 98.56 104 PHE A CA 1
ATOM 800 C C . PHE A 1 104 ? 1.220 18.228 -0.917 1.00 98.56 104 PHE A C 1
ATOM 802 O O . PHE A 1 104 ? 2.225 17.567 -1.197 1.00 98.56 104 PHE A O 1
ATOM 809 N N . THR A 1 105 ? 0.014 17.693 -0.759 1.00 98.88 105 THR A N 1
ATOM 810 C CA . THR A 1 105 ? -0.333 16.397 -1.339 1.00 98.88 105 THR A CA 1
ATOM 811 C C . THR A 1 105 ? -0.689 16.608 -2.806 1.00 98.88 105 THR A C 1
ATOM 813 O O . THR A 1 105 ? -1.586 17.391 -3.133 1.00 98.88 105 THR A O 1
ATOM 816 N N . TRP A 1 106 ? 0.053 15.936 -3.678 1.00 98.88 106 TRP A N 1
ATOM 817 C CA . TRP A 1 106 ? -0.029 16.030 -5.129 1.00 98.88 106 TRP A CA 1
ATOM 818 C C . TRP A 1 106 ? -0.707 14.796 -5.697 1.00 98.88 106 TRP A C 1
ATOM 820 O O . TRP A 1 106 ? -0.342 13.680 -5.332 1.00 98.88 106 TRP A O 1
ATOM 830 N N . VAL A 1 107 ? -1.611 14.990 -6.648 1.00 98.94 107 VAL A N 1
ATOM 831 C CA . VAL A 1 107 ? -2.289 13.895 -7.341 1.00 98.94 107 VAL A CA 1
ATOM 832 C C . VAL A 1 107 ? -2.051 13.995 -8.836 1.00 98.94 107 VAL A C 1
ATOM 834 O O . VAL A 1 107 ? -2.110 15.086 -9.406 1.00 98.94 107 VAL A O 1
ATOM 837 N N . SER A 1 108 ? -1.782 12.852 -9.457 1.00 98.94 108 SER A N 1
ATOM 838 C CA . SER A 1 108 ? -1.795 12.698 -10.909 1.00 98.94 108 SER A CA 1
ATOM 839 C C . SER A 1 108 ? -2.803 11.631 -11.279 1.00 98.94 108 SER A C 1
ATOM 841 O O . SER A 1 108 ? -2.656 10.482 -10.863 1.00 98.94 108 SER A O 1
ATOM 843 N N . ILE A 1 109 ? -3.804 12.031 -12.059 1.00 98.88 109 ILE A N 1
ATOM 844 C CA . ILE A 1 109 ? -4.900 11.158 -12.463 1.00 98.88 109 ILE A CA 1
ATOM 845 C C . ILE A 1 109 ? -4.415 10.186 -13.532 1.00 98.88 109 ILE A C 1
ATOM 847 O O . ILE A 1 109 ? -3.724 10.595 -14.474 1.00 98.88 109 ILE A O 1
ATOM 851 N N . SER A 1 110 ? -4.773 8.912 -13.406 1.00 98.88 110 SER A N 1
ATOM 852 C CA . SER A 1 110 ? -4.546 7.946 -14.468 1.00 98.88 110 SER A CA 1
ATOM 853 C C . SER A 1 110 ? -5.550 8.141 -15.597 1.00 98.88 110 SER A C 1
ATOM 855 O O . SER A 1 110 ? -6.762 8.150 -15.418 1.00 98.88 110 SER A O 1
ATOM 857 N N . THR A 1 111 ? -5.048 8.237 -16.821 1.00 98.69 111 THR A N 1
ATOM 858 C CA . THR A 1 111 ? -5.900 8.191 -18.020 1.00 98.69 111 THR A CA 1
ATOM 859 C C . THR A 1 111 ? -6.162 6.758 -18.489 1.00 98.69 111 THR A C 1
ATOM 861 O O . THR A 1 111 ? -7.026 6.518 -19.334 1.00 98.69 111 THR A O 1
ATOM 864 N N . GLY A 1 112 ? -5.433 5.793 -17.925 1.00 98.38 112 GLY A N 1
ATOM 865 C CA . GLY A 1 112 ? -5.311 4.412 -18.388 1.00 98.38 112 GLY A CA 1
ATOM 866 C C . GLY A 1 112 ? -4.293 4.201 -19.507 1.00 98.38 112 GLY A C 1
ATOM 867 O O . GLY A 1 112 ? -4.260 3.166 -20.164 1.00 98.38 112 GLY A O 1
ATOM 868 N N . SER A 1 113 ? -3.456 5.199 -19.775 1.00 98.19 113 SER A N 1
ATOM 869 C CA . SER A 1 113 ? -2.320 5.074 -20.701 1.00 98.19 113 SER A CA 1
ATOM 870 C C . SER A 1 113 ? -1.134 5.974 -20.336 1.00 98.19 113 SER A C 1
ATOM 872 O O . SER A 1 113 ? -0.030 5.777 -20.844 1.00 98.19 113 SER A O 1
ATOM 874 N N . TRP A 1 114 ? -1.358 6.972 -19.482 1.00 98.75 114 TRP A N 1
ATOM 875 C CA . TRP A 1 114 ? -0.363 7.836 -18.846 1.00 98.75 114 TRP A CA 1
ATOM 876 C C . TRP A 1 114 ? -0.977 8.478 -17.592 1.00 98.75 114 TRP A C 1
ATOM 878 O O . TRP A 1 114 ? -2.204 8.486 -17.442 1.00 98.75 114 TRP A O 1
ATOM 888 N N . PHE A 1 115 ? -0.148 9.071 -16.732 1.00 98.94 115 PHE A N 1
ATOM 889 C CA . PHE A 1 115 ? -0.621 9.915 -15.630 1.00 98.94 115 PHE A CA 1
ATOM 890 C C . PHE A 1 115 ? -0.609 11.385 -16.053 1.00 98.94 115 PHE A C 1
ATOM 892 O O . PHE A 1 115 ? 0.286 11.812 -16.785 1.00 98.94 115 PHE A O 1
ATOM 899 N N . THR A 1 116 ? -1.585 12.176 -15.606 1.00 98.88 116 THR A N 1
ATOM 900 C CA . THR A 1 116 ? -1.553 13.634 -15.805 1.00 98.88 116 THR A CA 1
ATOM 901 C C . THR A 1 116 ? -0.338 14.261 -15.116 1.00 98.88 116 THR A C 1
ATOM 903 O O . THR A 1 116 ? 0.299 13.642 -14.268 1.00 98.88 116 THR A O 1
ATOM 906 N N . GLU A 1 117 ? -0.024 15.520 -15.431 1.00 98.44 117 GLU A N 1
ATOM 907 C CA . GLU A 1 117 ? 0.916 16.269 -14.591 1.00 98.44 117 GLU A CA 1
ATOM 908 C C . GLU A 1 117 ? 0.351 16.438 -13.165 1.00 98.44 117 GLU A C 1
ATOM 910 O O . GLU A 1 117 ? -0.875 16.553 -13.012 1.00 98.44 117 GLU A O 1
ATOM 915 N N . PRO A 1 118 ? 1.206 16.477 -12.124 1.00 98.62 118 PRO A N 1
ATOM 916 C CA . PRO A 1 118 ? 0.741 16.576 -10.747 1.00 98.62 118 PRO A CA 1
ATOM 917 C C . PRO A 1 118 ? -0.003 17.878 -10.459 1.00 98.62 118 PRO A C 1
ATOM 919 O O . PRO A 1 118 ? 0.500 18.974 -10.708 1.00 98.62 118 PRO A O 1
ATOM 922 N N . SER A 1 119 ? -1.171 17.752 -9.836 1.00 98.50 119 SER A N 1
ATOM 923 C CA . SER A 1 119 ? -1.977 18.863 -9.331 1.00 98.50 119 SER A CA 1
ATOM 924 C C . SER A 1 119 ? -2.009 18.845 -7.797 1.00 98.50 119 SER A C 1
ATOM 926 O O . SER A 1 119 ? -2.137 17.768 -7.207 1.00 98.50 119 SER A O 1
ATOM 928 N N . PRO A 1 120 ? -1.888 19.994 -7.105 1.00 98.69 120 PRO A N 1
ATOM 929 C CA . PRO A 1 120 ? -1.966 20.032 -5.651 1.00 98.69 120 PRO A CA 1
ATOM 930 C C . PRO A 1 120 ? -3.426 19.887 -5.208 1.00 98.69 120 PRO A C 1
ATOM 932 O O . PRO A 1 120 ? -4.263 20.730 -5.524 1.00 98.69 120 PRO A O 1
ATOM 935 N N . TRP A 1 121 ? -3.738 18.834 -4.455 1.00 98.81 121 TRP A N 1
ATOM 936 C CA . TRP A 1 121 ? -5.113 18.553 -4.018 1.00 98.81 121 TRP A CA 1
ATOM 937 C C . TRP A 1 121 ? -5.407 19.027 -2.597 1.00 98.81 121 TRP A C 1
ATOM 939 O O . TRP A 1 121 ? -6.550 19.356 -2.292 1.00 98.81 121 TRP A O 1
ATOM 949 N N . VAL A 1 122 ? -4.391 19.097 -1.732 1.00 98.75 122 VAL A N 1
ATOM 950 C CA . VAL A 1 122 ? -4.507 19.699 -0.396 1.00 98.75 122 VAL A CA 1
ATOM 951 C C . VAL A 1 122 ? -3.151 20.189 0.111 1.00 98.75 122 VAL A C 1
ATOM 953 O O . VAL A 1 122 ? -2.120 19.541 -0.074 1.00 98.75 122 VAL A O 1
ATOM 956 N N . LYS A 1 123 ? -3.143 21.340 0.794 1.00 98.50 123 LYS A N 1
ATOM 957 C CA . LYS A 1 123 ? -1.963 21.893 1.482 1.00 98.50 123 LYS A CA 1
ATOM 958 C C . LYS A 1 123 ? -1.828 21.318 2.898 1.00 98.50 123 LYS A C 1
ATOM 960 O O . LYS A 1 123 ? -1.895 22.041 3.889 1.00 98.50 123 LYS A O 1
ATOM 965 N N . ASN A 1 124 ? -1.725 19.996 2.986 1.00 98.56 124 ASN A N 1
ATOM 966 C CA . ASN A 1 124 ? -1.516 19.242 4.223 1.00 98.56 124 ASN A CA 1
ATOM 967 C C . ASN A 1 124 ? -0.909 17.865 3.888 1.00 98.56 124 ASN A C 1
ATOM 969 O O . ASN A 1 124 ? -0.662 17.579 2.713 1.00 98.56 124 ASN A O 1
ATOM 973 N N . TYR A 1 125 ? -0.666 17.030 4.902 1.00 98.62 125 TYR A N 1
ATOM 974 C CA . TYR A 1 125 ? -0.038 15.700 4.803 1.00 98.62 125 TYR A CA 1
ATOM 975 C C . TYR A 1 125 ? 1.369 15.698 4.184 1.00 98.62 125 TYR A C 1
ATOM 977 O O . TYR A 1 125 ? 1.917 14.643 3.857 1.00 98.62 125 TYR A O 1
ATOM 985 N N . ALA A 1 126 ? 1.971 16.880 4.065 1.00 98.38 126 ALA A N 1
ATOM 986 C CA . ALA A 1 126 ? 3.234 17.131 3.394 1.00 98.38 126 ALA A CA 1
ATOM 987 C C . ALA A 1 126 ? 4.324 17.498 4.409 1.00 98.38 126 ALA A C 1
ATOM 989 O O . ALA A 1 126 ? 4.043 17.898 5.545 1.00 98.38 126 ALA A O 1
ATOM 990 N N . TYR A 1 127 ? 5.582 17.402 3.985 1.00 97.62 127 TYR A N 1
ATOM 991 C CA . TYR A 1 127 ? 6.734 17.643 4.856 1.00 97.62 127 TYR A CA 1
ATOM 992 C C . TYR A 1 127 ? 6.698 19.036 5.517 1.00 97.62 127 TYR A C 1
ATOM 994 O O . TYR A 1 127 ? 6.819 19.155 6.736 1.00 97.62 127 TYR A O 1
ATOM 1002 N N . ALA A 1 128 ? 6.474 20.085 4.721 1.00 96.88 128 ALA A N 1
ATOM 1003 C CA . ALA A 1 128 ? 6.407 21.483 5.146 1.00 96.88 128 ALA A CA 1
ATOM 1004 C C . ALA A 1 128 ? 4.967 22.012 5.310 1.00 96.88 128 ALA A C 1
ATOM 1006 O O . ALA A 1 128 ? 4.778 23.184 5.641 1.00 96.88 128 ALA A O 1
ATOM 1007 N N . ALA A 1 129 ? 3.943 21.170 5.120 1.00 96.19 129 ALA A N 1
ATOM 1008 C CA . ALA A 1 129 ? 2.544 21.531 5.350 1.00 96.19 129 ALA A CA 1
ATOM 1009 C C . ALA A 1 129 ? 1.825 20.463 6.186 1.00 96.19 129 ALA A C 1
ATOM 1011 O O . ALA A 1 129 ? 1.516 19.372 5.710 1.00 96.19 129 ALA A O 1
ATOM 1012 N N . GLY A 1 130 ? 1.548 20.801 7.447 1.00 92.81 130 GLY A N 1
ATOM 1013 C CA . GLY A 1 130 ? 0.926 19.905 8.427 1.00 92.81 130 GLY A CA 1
ATOM 1014 C C . GLY A 1 130 ? 1.910 19.145 9.324 1.00 92.81 130 GLY A C 1
ATOM 1015 O O . GLY A 1 130 ? 1.471 18.500 10.267 1.00 92.81 130 GLY A O 1
ATOM 1016 N N . GLY A 1 131 ? 3.223 19.251 9.078 1.00 90.81 131 GLY A N 1
ATOM 1017 C CA . GLY A 1 131 ? 4.265 18.689 9.952 1.00 90.81 131 GLY A CA 1
ATOM 1018 C C . GLY A 1 131 ? 4.555 17.197 9.751 1.00 90.81 131 GLY A C 1
ATOM 1019 O O . GLY A 1 131 ? 5.108 16.556 10.642 1.00 90.81 131 GLY A O 1
ATOM 1020 N N . TRP A 1 132 ? 4.212 16.638 8.588 1.00 97.94 132 TRP A N 1
ATOM 1021 C CA . TRP A 1 132 ? 4.328 15.208 8.274 1.00 97.94 132 TRP A CA 1
ATOM 1022 C C . TRP A 1 132 ? 5.743 14.855 7.801 1.00 97.94 132 TRP A C 1
ATOM 1024 O O . TRP A 1 132 ? 5.968 14.478 6.652 1.00 97.94 132 TRP A O 1
ATOM 1034 N N . SER A 1 133 ? 6.721 15.039 8.689 1.00 96.44 133 SER A N 1
ATOM 1035 C CA . SER A 1 133 ? 8.151 15.042 8.348 1.00 96.44 133 SER A CA 1
ATOM 1036 C C . SER A 1 133 ? 8.794 13.660 8.179 1.00 96.44 133 SER A C 1
ATOM 1038 O O . SER A 1 133 ? 9.896 13.560 7.641 1.00 96.44 133 SER A O 1
ATOM 1040 N N . SER A 1 134 ? 8.132 12.600 8.647 1.00 98.12 134 SER A N 1
ATOM 1041 C CA . SER A 1 134 ? 8.633 11.224 8.634 1.00 98.12 134 SER A CA 1
ATOM 1042 C C . SER A 1 134 ? 7.462 10.259 8.505 1.00 98.12 134 SER A C 1
ATOM 1044 O O . SER A 1 134 ? 6.531 10.331 9.298 1.00 98.12 134 SER A O 1
ATOM 1046 N N . PHE A 1 135 ? 7.502 9.358 7.531 1.00 98.62 135 PHE A N 1
ATOM 1047 C CA . PHE A 1 135 ? 6.530 8.288 7.347 1.00 98.62 135 PHE A CA 1
ATOM 1048 C C . PHE A 1 135 ? 6.613 7.272 8.479 1.00 98.62 135 PHE A C 1
ATOM 1050 O O . PHE A 1 135 ? 5.581 6.781 8.917 1.00 98.62 135 PHE A O 1
ATOM 1057 N N . ASP A 1 136 ? 7.816 6.998 8.987 1.00 98.50 136 ASP A N 1
ATOM 1058 C CA . ASP A 1 136 ? 7.971 6.087 10.114 1.00 98.50 136 ASP A CA 1
ATOM 1059 C C . ASP A 1 136 ? 7.256 6.613 11.367 1.00 98.50 136 ASP A C 1
ATOM 1061 O O . ASP A 1 136 ? 6.567 5.867 12.054 1.00 98.50 136 ASP A O 1
ATOM 1065 N N . LEU A 1 137 ? 7.338 7.919 11.633 1.00 98.56 137 LEU A N 1
ATOM 1066 C CA . LEU A 1 137 ? 6.674 8.514 12.796 1.00 98.56 137 LEU A CA 1
ATOM 1067 C C . LEU A 1 137 ? 5.199 8.853 12.524 1.00 98.56 137 LEU A C 1
ATOM 1069 O O . LEU A 1 137 ? 4.344 8.583 13.367 1.00 98.56 137 LEU A O 1
ATOM 1073 N N . TYR A 1 138 ? 4.910 9.406 11.343 1.00 98.62 138 TYR A N 1
ATOM 1074 C CA . TYR A 1 138 ? 3.590 9.860 10.898 1.00 98.62 138 TYR A CA 1
ATOM 1075 C C . TYR A 1 138 ? 3.181 9.182 9.573 1.00 98.62 138 TYR A C 1
ATOM 1077 O O . TYR A 1 138 ? 3.263 9.793 8.491 1.00 98.62 138 TYR A O 1
ATOM 1085 N N . PRO A 1 139 ? 2.772 7.902 9.613 1.00 98.62 139 PRO A N 1
ATOM 1086 C CA . PRO A 1 139 ? 2.341 7.198 8.416 1.00 98.62 139 PRO A CA 1
ATOM 1087 C C . PRO A 1 139 ? 1.110 7.850 7.791 1.00 98.62 139 PRO A C 1
ATOM 1089 O O . PRO A 1 139 ? 0.272 8.448 8.468 1.00 98.62 139 PRO A O 1
ATOM 1092 N N . ARG A 1 140 ? 1.001 7.699 6.475 1.00 98.62 140 ARG A N 1
ATOM 1093 C CA . ARG A 1 140 ? -0.170 8.071 5.677 1.00 98.62 140 ARG A CA 1
ATOM 1094 C C . ARG A 1 140 ? -0.569 6.868 4.835 1.00 98.62 140 ARG A C 1
ATOM 1096 O O . ARG A 1 140 ? 0.305 6.143 4.372 1.00 98.62 140 ARG A O 1
ATOM 1103 N N . CYS A 1 141 ? -1.850 6.652 4.626 1.00 98.25 141 CYS A N 1
ATOM 1104 C CA . CYS A 1 141 ? -2.348 5.656 3.688 1.00 98.25 141 CYS A CA 1
ATOM 1105 C C . CYS A 1 141 ? -3.630 6.163 3.026 1.00 98.25 141 CYS A C 1
ATOM 1107 O O . CYS A 1 141 ? -4.091 7.272 3.308 1.00 98.25 141 CYS A O 1
ATOM 1109 N N . LEU A 1 142 ? -4.154 5.356 2.106 1.00 98.75 142 LEU A N 1
ATOM 1110 C CA . LEU A 1 142 ? -5.359 5.650 1.347 1.00 98.75 142 LEU A CA 1
ATOM 1111 C C . LEU A 1 142 ? -6.383 4.531 1.541 1.00 98.75 142 LEU A C 1
ATOM 1113 O O . LEU A 1 142 ? -6.000 3.358 1.595 1.00 98.75 142 LEU A O 1
ATOM 1117 N N . GLY A 1 143 ? -7.659 4.895 1.627 1.00 98.31 143 GLY A N 1
ATOM 1118 C CA . GLY A 1 143 ? -8.786 3.967 1.730 1.00 98.31 143 GLY A CA 1
ATOM 1119 C C . GLY A 1 143 ? -10.113 4.721 1.753 1.00 98.31 143 GLY A C 1
ATOM 1120 O O . GLY A 1 143 ? -10.155 5.842 2.244 1.00 98.31 143 GLY A O 1
ATOM 1121 N N . ASP A 1 144 ? -11.171 4.138 1.196 1.00 98.69 144 ASP A N 1
ATOM 1122 C CA . ASP A 1 144 ? -12.510 4.741 1.154 1.00 98.69 144 ASP A CA 1
ATOM 1123 C C . ASP A 1 144 ? -13.181 4.640 2.529 1.00 98.69 144 ASP A C 1
ATOM 1125 O O . ASP A 1 144 ? -13.769 3.620 2.867 1.00 98.69 144 ASP A O 1
ATOM 1129 N N . VAL A 1 145 ? -13.045 5.662 3.374 1.00 98.62 145 VAL A N 1
ATOM 1130 C CA . VAL A 1 145 ? -13.526 5.627 4.765 1.00 98.62 145 VAL A CA 1
ATOM 1131 C C . VAL A 1 145 ? -15.037 5.840 4.832 1.00 98.62 145 VAL A C 1
ATOM 1133 O O . VAL A 1 145 ? -15.672 5.408 5.799 1.00 98.62 145 VAL A O 1
ATOM 1136 N N . ASN A 1 146 ? -15.622 6.517 3.840 1.00 98.50 146 ASN A N 1
ATOM 1137 C CA . ASN A 1 146 ? -17.030 6.914 3.842 1.00 98.50 146 ASN A CA 1
ATOM 1138 C C . ASN A 1 146 ? -17.944 6.032 2.967 1.00 98.50 146 ASN A C 1
ATOM 1140 O O . ASN A 1 146 ? -19.167 6.109 3.125 1.00 98.50 146 ASN A O 1
ATOM 1144 N N . GLY A 1 147 ? -17.373 5.151 2.148 1.00 98.31 147 GLY A N 1
ATOM 1145 C CA . GLY A 1 147 ? -18.076 4.220 1.269 1.00 98.31 147 GLY A CA 1
ATOM 1146 C C . GLY A 1 147 ? -18.584 4.869 -0.021 1.00 98.31 147 GLY A C 1
ATOM 1147 O O . GLY A 1 147 ? -19.590 4.412 -0.571 1.00 98.31 147 GLY A O 1
ATOM 1148 N N . ASP A 1 148 ? -17.977 5.972 -0.473 1.00 98.56 148 ASP A N 1
ATOM 1149 C CA . ASP A 1 148 ? -18.398 6.695 -1.681 1.00 98.56 148 ASP A CA 1
ATOM 1150 C C . ASP A 1 148 ? -17.698 6.231 -2.972 1.00 98.56 148 ASP A C 1
ATOM 1152 O O . ASP A 1 148 ? -17.966 6.769 -4.055 1.00 98.56 148 ASP A O 1
ATOM 1156 N N . GLY A 1 149 ? -16.842 5.215 -2.859 1.00 98.12 149 GLY A N 1
ATOM 1157 C CA . GLY A 1 149 ? -16.067 4.618 -3.936 1.00 98.12 149 GLY A CA 1
ATOM 1158 C C . GLY A 1 149 ? -14.755 5.333 -4.242 1.00 98.12 149 GLY A C 1
ATOM 1159 O O . GLY A 1 149 ? -14.111 4.965 -5.221 1.00 98.12 149 GLY A O 1
ATOM 1160 N N . LYS A 1 150 ? -14.353 6.345 -3.462 1.00 98.75 150 LYS A N 1
ATOM 1161 C CA . LYS A 1 150 ? -13.092 7.074 -3.651 1.00 98.75 150 LYS A CA 1
ATOM 1162 C C . LYS A 1 150 ? -12.192 6.885 -2.445 1.00 98.75 150 LYS A C 1
ATOM 1164 O O . LYS A 1 150 ? -12.614 6.999 -1.302 1.00 98.75 150 LYS A O 1
ATOM 1169 N N . ALA A 1 151 ? -10.911 6.653 -2.689 1.00 98.81 151 ALA A N 1
ATOM 1170 C CA . ALA A 1 151 ? -9.946 6.554 -1.613 1.00 98.81 151 ALA A CA 1
ATOM 1171 C C . ALA A 1 151 ? -9.710 7.924 -0.952 1.00 98.81 151 ALA A C 1
ATOM 1173 O O . ALA A 1 151 ? -9.330 8.903 -1.600 1.00 98.81 151 ALA A O 1
ATOM 1174 N N . ASP A 1 152 ? -9.880 7.966 0.365 1.00 98.88 152 ASP A N 1
ATOM 1175 C CA . ASP A 1 152 ? -9.599 9.118 1.213 1.00 98.88 152 ASP A CA 1
ATOM 1176 C C . ASP A 1 152 ? -8.159 9.077 1.727 1.00 98.88 152 ASP A C 1
ATOM 1178 O O . ASP A 1 152 ? -7.505 8.033 1.711 1.00 98.88 152 ASP A O 1
ATOM 1182 N N . ILE A 1 153 ? -7.657 10.201 2.245 1.00 98.94 153 ILE A N 1
ATOM 1183 C CA . ILE A 1 153 ? -6.400 10.203 3.003 1.00 98.94 153 ILE A CA 1
ATOM 1184 C C . ILE A 1 153 ? -6.687 9.841 4.454 1.00 98.94 153 ILE A C 1
ATOM 1186 O O . ILE A 1 153 ? -7.491 10.507 5.106 1.00 98.94 153 ILE A O 1
ATOM 1190 N N . ILE A 1 154 ? -5.924 8.884 4.982 1.00 98.81 154 ILE A N 1
ATOM 1191 C CA . ILE A 1 154 ? -5.800 8.608 6.412 1.00 98.81 154 ILE A CA 1
ATOM 1192 C C . ILE A 1 154 ? -4.366 8.939 6.831 1.00 98.81 154 ILE A C 1
ATOM 1194 O O . ILE A 1 154 ? -3.402 8.360 6.329 1.00 98.81 154 ILE A O 1
ATOM 1198 N N . GLY A 1 155 ? -4.206 9.888 7.749 1.00 98.69 155 GLY A N 1
ATOM 1199 C CA . GLY A 1 155 ? -2.920 10.295 8.302 1.00 98.69 155 GLY A CA 1
ATOM 1200 C C . GLY A 1 155 ? -2.841 10.035 9.802 1.00 98.69 155 GLY A C 1
ATOM 1201 O O . GLY A 1 155 ? -3.578 10.631 10.584 1.00 98.69 155 GLY A O 1
ATOM 1202 N N . PHE A 1 156 ? -1.889 9.216 10.232 1.00 98.69 156 PHE A N 1
ATOM 1203 C CA . PHE A 1 156 ? -1.633 8.930 11.643 1.00 98.69 156 PHE A CA 1
ATOM 1204 C C . PHE A 1 156 ? -0.705 10.002 12.227 1.00 98.69 156 PHE A C 1
ATOM 1206 O O . PHE A 1 156 ? 0.517 9.929 12.099 1.00 98.69 156 PHE A O 1
ATOM 1213 N N . GLY A 1 157 ? -1.289 11.054 12.800 1.00 98.06 157 GLY A N 1
ATOM 1214 C CA . GLY A 1 157 ? -0.568 12.249 13.235 1.00 98.06 157 GLY A CA 1
ATOM 1215 C C . GLY A 1 157 ? -0.007 12.173 14.658 1.00 98.06 157 GLY A C 1
ATOM 1216 O O . GLY A 1 157 ? -0.005 11.133 15.318 1.00 98.06 157 GLY A O 1
ATOM 1217 N N . GLY A 1 158 ? 0.462 13.328 15.143 1.00 97.44 158 GLY A N 1
ATOM 1218 C CA . GLY A 1 158 ? 0.995 13.483 16.499 1.00 97.44 158 GLY A CA 1
ATOM 1219 C C . GLY A 1 158 ? -0.031 13.157 17.586 1.00 97.44 158 GLY A C 1
ATOM 1220 O O . GLY A 1 158 ? 0.182 12.243 18.372 1.00 97.44 158 GLY A O 1
ATOM 1221 N N . GLU A 1 159 ? -1.155 13.872 17.592 1.00 96.56 159 GLU A N 1
ATOM 1222 C CA . GLU A 1 159 ? -2.199 13.745 18.625 1.00 96.56 159 GLU A CA 1
ATOM 1223 C C . GLU A 1 159 ? -3.402 12.902 18.174 1.00 96.56 159 GLU A C 1
ATOM 1225 O O . GLU A 1 159 ? -4.029 12.219 18.978 1.00 96.56 159 GLU A O 1
ATOM 1230 N N . TYR A 1 160 ? -3.717 12.930 16.878 1.00 97.88 160 TYR A N 1
ATOM 1231 C CA . TYR A 1 160 ? -4.922 12.323 16.310 1.00 97.88 160 TYR A CA 1
ATOM 1232 C C . TYR A 1 160 ? -4.607 11.585 15.015 1.00 97.88 160 TYR A C 1
ATOM 1234 O O . TYR A 1 160 ? -3.622 11.895 14.336 1.00 97.88 160 TYR A O 1
ATOM 1242 N N . THR A 1 161 ? -5.498 10.674 14.645 1.00 98.44 161 THR A N 1
ATOM 1243 C CA . THR A 1 161 ? -5.618 10.197 13.270 1.00 98.44 161 THR A CA 1
ATOM 1244 C C . THR A 1 161 ? -6.545 11.140 12.498 1.00 98.44 161 THR A C 1
ATOM 1246 O O . THR A 1 161 ? -7.665 11.439 12.924 1.00 98.44 161 THR A O 1
ATOM 1249 N N . TRP A 1 162 ? -6.029 11.662 11.388 1.00 98.44 162 TRP A N 1
ATOM 1250 C CA . TRP A 1 162 ? -6.636 12.689 10.549 1.00 98.44 162 TRP A CA 1
ATOM 1251 C C . TRP A 1 162 ? -7.151 12.091 9.250 1.00 98.44 162 TRP A C 1
ATOM 1253 O O . TRP A 1 162 ? -6.452 11.297 8.625 1.00 98.44 162 TRP A O 1
ATOM 1263 N N . ILE A 1 163 ? -8.356 12.482 8.850 1.00 98.62 163 ILE A N 1
ATOM 1264 C CA . ILE A 1 163 ? -8.987 12.024 7.617 1.00 98.62 163 ILE A CA 1
ATOM 1265 C C . ILE A 1 163 ? -9.259 13.232 6.734 1.00 98.62 163 ILE A C 1
ATOM 1267 O O . ILE A 1 163 ? -9.761 14.256 7.201 1.00 98.62 163 ILE A O 1
ATOM 1271 N N . SER A 1 164 ? -8.945 13.107 5.452 1.00 98.75 164 SER A N 1
ATOM 1272 C CA . SER A 1 164 ? -9.370 14.052 4.426 1.00 98.75 164 SER A CA 1
ATOM 1273 C C . SER A 1 164 ? -10.100 13.304 3.326 1.00 98.75 164 SER A C 1
ATOM 1275 O O . SER A 1 164 ? -9.469 12.573 2.564 1.00 98.75 164 SER A O 1
ATOM 1277 N N . TYR A 1 165 ? -11.412 13.526 3.244 1.00 98.69 165 TYR A N 1
ATOM 1278 C CA . TYR A 1 165 ? -12.258 12.875 2.251 1.00 98.69 165 TYR A CA 1
ATOM 1279 C C . TYR A 1 165 ? -11.924 13.334 0.833 1.00 98.69 165 TYR A C 1
ATOM 1281 O O . TYR A 1 165 ? -11.728 14.536 0.606 1.00 98.69 165 TYR A O 1
ATOM 1289 N N . SER A 1 166 ? -11.879 12.407 -0.119 1.00 98.75 166 SER A N 1
ATOM 1290 C CA . SER A 1 166 ? -11.769 12.763 -1.529 1.00 98.75 166 SER A CA 1
ATOM 1291 C C . SER A 1 166 ? -13.090 13.330 -2.045 1.00 98.75 166 SER A C 1
ATOM 1293 O O . SER A 1 166 ? -14.173 12.828 -1.771 1.00 98.75 166 SER A O 1
ATOM 1295 N N . THR A 1 167 ? -13.006 14.394 -2.837 1.00 98.62 167 THR A N 1
ATOM 1296 C CA . THR A 1 167 ? -14.151 14.937 -3.590 1.00 98.62 167 THR A CA 1
ATOM 1297 C C . THR A 1 167 ? -14.178 14.444 -5.038 1.00 98.62 167 THR A C 1
ATOM 1299 O O . THR A 1 167 ? -15.107 14.742 -5.785 1.00 98.62 167 THR A O 1
ATOM 1302 N N . GLY A 1 168 ? -13.142 13.706 -5.443 1.00 98.38 168 GLY A N 1
ATOM 1303 C CA . GLY A 1 168 ? -12.875 13.277 -6.812 1.00 98.38 168 GLY A CA 1
ATOM 1304 C C . GLY A 1 168 ? -12.057 14.258 -7.656 1.00 98.38 168 GLY A C 1
ATOM 1305 O O . GLY A 1 168 ? -11.648 13.932 -8.765 1.00 98.38 168 GLY A O 1
ATOM 1306 N N . TYR A 1 169 ? -11.790 15.456 -7.137 1.00 98.12 169 TYR A N 1
ATOM 1307 C CA . TYR A 1 169 ? -10.949 16.470 -7.792 1.00 98.12 169 TYR A CA 1
ATOM 1308 C C . TYR A 1 169 ? -10.061 17.258 -6.812 1.00 98.12 169 TYR A C 1
ATOM 1310 O O . TYR A 1 169 ? -9.258 18.094 -7.228 1.00 98.12 169 TYR A O 1
ATOM 1318 N N . SER A 1 170 ? -10.215 17.022 -5.509 1.00 98.75 170 SER A N 1
ATOM 1319 C CA . SER A 1 170 ? -9.385 17.535 -4.418 1.00 98.75 170 SER A CA 1
ATOM 1320 C C . SER A 1 170 ? -9.650 16.729 -3.143 1.00 98.75 170 SER A C 1
ATOM 1322 O O . SER A 1 170 ? -10.619 15.968 -3.080 1.00 98.75 170 SER A O 1
ATOM 1324 N N . PHE A 1 171 ? -8.843 16.940 -2.101 1.00 98.88 171 PHE A N 1
ATOM 1325 C CA . PHE A 1 171 ? -9.133 16.418 -0.765 1.00 98.88 171 PHE A CA 1
ATOM 1326 C C . PHE A 1 171 ? -9.721 17.514 0.129 1.00 98.88 171 PHE A C 1
ATOM 1328 O O . PHE A 1 171 ? -9.230 18.646 0.155 1.00 98.88 171 PHE A O 1
ATOM 1335 N N . ALA A 1 172 ? -10.756 17.173 0.894 1.00 98.56 172 ALA A N 1
ATOM 1336 C CA . ALA A 1 172 ? -11.355 18.063 1.878 1.00 98.56 172 ALA A CA 1
ATOM 1337 C C . ALA A 1 172 ? -10.377 18.401 3.020 1.00 98.56 172 ALA A C 1
ATOM 1339 O O . ALA A 1 172 ? -9.384 17.708 3.263 1.00 98.56 172 ALA A O 1
ATOM 1340 N N . SER A 1 173 ? -10.675 19.471 3.762 1.00 98.00 173 SER A N 1
ATOM 1341 C CA . SER A 1 173 ? -9.897 19.858 4.944 1.00 98.00 173 SER A CA 1
ATOM 1342 C C . SER A 1 173 ? -9.793 18.702 5.955 1.00 98.00 173 SER A C 1
ATOM 1344 O O . SER A 1 173 ? -10.809 18.054 6.210 1.00 98.00 173 SER A O 1
ATOM 1346 N N . PRO A 1 174 ? -8.611 18.466 6.561 1.00 98.00 174 PRO A N 1
ATOM 1347 C CA . PRO A 1 174 ? -8.419 17.388 7.531 1.00 98.00 174 PRO A CA 1
ATOM 1348 C C . PRO A 1 174 ? -9.365 17.465 8.728 1.00 98.00 174 PRO A C 1
ATOM 1350 O O . PRO A 1 174 ? -9.537 18.529 9.325 1.00 98.00 174 PRO A O 1
ATOM 1353 N N . GLN A 1 175 ? -9.911 16.315 9.114 1.00 97.94 175 GLN A N 1
ATOM 1354 C CA . GLN A 1 175 ? -10.753 16.123 10.292 1.00 97.94 175 GLN A CA 1
ATOM 1355 C C . GLN A 1 175 ? -10.082 15.153 11.265 1.00 97.94 175 GLN A C 1
ATOM 1357 O O . GLN A 1 175 ? -9.562 14.120 10.854 1.00 97.94 175 GLN A O 1
ATOM 1362 N N . ASN A 1 176 ? -10.092 15.467 12.558 1.00 94.94 176 ASN A N 1
ATOM 1363 C CA . ASN A 1 176 ? -9.570 14.606 13.618 1.00 94.94 176 ASN A CA 1
ATOM 1364 C C . ASN A 1 176 ? -10.662 13.648 14.113 1.00 94.94 176 ASN A C 1
ATOM 1366 O O . ASN A 1 176 ? -11.414 13.969 15.029 1.00 94.94 176 ASN A O 1
ATOM 1370 N N . LEU A 1 177 ? -10.761 12.468 13.504 1.00 93.50 177 LEU A N 1
ATOM 1371 C CA . LEU A 1 177 ? -11.889 11.565 13.760 1.00 93.50 177 LEU A CA 1
ATOM 1372 C C . LEU A 1 177 ? -11.658 10.575 14.908 1.00 93.50 177 LEU A C 1
ATOM 1374 O O . LEU A 1 177 ? -12.624 10.013 15.420 1.00 93.50 177 LEU A O 1
ATOM 1378 N N . ILE A 1 178 ? -10.407 10.365 15.330 1.00 97.44 178 ILE A N 1
ATOM 1379 C CA . ILE A 1 178 ? -10.063 9.520 16.481 1.00 97.44 178 ILE A CA 1
ATOM 1380 C C . ILE A 1 178 ? -8.692 9.917 17.062 1.00 97.44 178 ILE A C 1
ATOM 1382 O O . ILE A 1 178 ? -7.788 10.312 16.325 1.00 97.44 178 ILE A O 1
ATOM 1386 N N . SER A 1 179 ? -8.521 9.841 18.387 1.00 97.31 179 SER A N 1
ATOM 1387 C CA . SER A 1 179 ? -7.239 10.106 19.079 1.00 97.31 179 SER A CA 1
ATOM 1388 C C . SER A 1 179 ? -6.279 8.913 19.085 1.00 97.31 179 SER A C 1
ATOM 1390 O O . SER A 1 179 ? -5.087 9.073 19.337 1.00 97.31 179 SER A O 1
ATOM 1392 N N . GLU A 1 180 ? -6.799 7.720 18.817 1.00 98.12 180 GLU A N 1
ATOM 1393 C CA . GLU A 1 180 ? -6.055 6.461 18.760 1.00 98.12 180 GLU A CA 1
ATOM 1394 C C . GLU A 1 180 ? -5.227 6.339 17.471 1.00 98.12 180 GLU A C 1
ATOM 1396 O O . GLU A 1 180 ? -5.412 7.096 16.514 1.00 98.12 180 GLU A O 1
ATOM 1401 N N . PHE A 1 181 ? -4.297 5.377 17.452 1.00 98.44 181 PHE A N 1
ATOM 1402 C CA . PHE A 1 181 ? -3.331 5.119 16.364 1.00 98.44 181 PHE A CA 1
ATOM 1403 C C . PHE A 1 181 ? -2.347 6.266 16.064 1.00 98.44 181 PHE A C 1
ATOM 1405 O O . PHE A 1 181 ? -1.571 6.206 15.105 1.00 98.44 181 PHE A O 1
ATOM 1412 N N . SER A 1 182 ? -2.335 7.282 16.923 1.00 98.25 182 SER A N 1
ATOM 1413 C CA . SER A 1 182 ? -1.458 8.450 16.892 1.00 98.25 182 SER A CA 1
ATOM 1414 C C . SER A 1 182 ? -0.157 8.230 17.672 1.00 98.25 182 SER A C 1
ATOM 1416 O O . SER A 1 182 ? -0.007 7.293 18.463 1.00 98.25 182 SER A O 1
ATOM 1418 N N . VAL A 1 183 ? 0.796 9.146 17.506 1.00 98.31 183 VAL A N 1
ATOM 1419 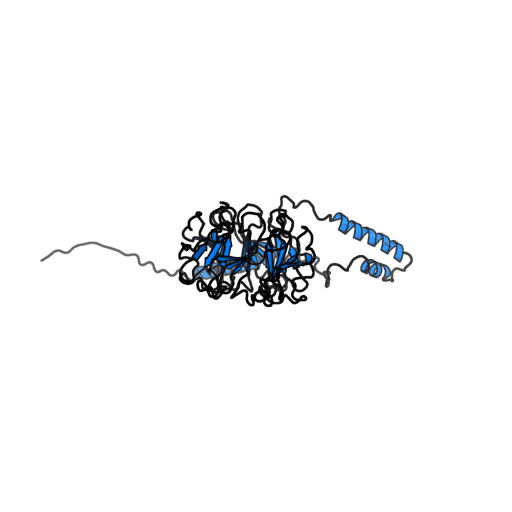C CA . VAL A 1 183 ? 2.044 9.136 18.287 1.00 98.31 183 VAL A CA 1
ATOM 1420 C C . VAL A 1 183 ? 1.768 9.304 19.788 1.00 98.31 183 VAL A C 1
ATOM 1422 O O . VAL A 1 183 ? 2.393 8.624 20.610 1.00 98.31 183 VAL A O 1
ATOM 1425 N N . ALA A 1 184 ? 0.824 10.174 20.156 1.00 98.00 184 ALA A N 1
ATOM 1426 C CA . ALA A 1 184 ? 0.422 10.435 21.537 1.00 98.00 184 ALA A CA 1
ATOM 1427 C C . ALA A 1 184 ? -0.200 9.200 22.208 1.00 98.00 184 ALA A C 1
ATOM 1429 O O . ALA A 1 184 ? 0.060 8.955 23.385 1.00 98.00 184 ALA A O 1
ATOM 1430 N N . SER A 1 185 ? -0.921 8.369 21.446 1.00 97.38 185 SER A N 1
ATOM 1431 C CA . SER A 1 185 ? -1.472 7.081 21.904 1.00 97.38 185 SER A CA 1
ATOM 1432 C C . SER A 1 185 ? -0.477 5.909 21.821 1.00 97.38 185 SER A C 1
ATOM 1434 O O . SER A 1 185 ? -0.844 4.757 22.029 1.00 97.38 185 SER A O 1
ATOM 1436 N N . GLY A 1 186 ? 0.810 6.184 21.570 1.00 97.38 186 GLY A N 1
ATOM 1437 C CA . GLY A 1 186 ? 1.895 5.202 21.689 1.00 97.38 186 GLY A CA 1
ATOM 1438 C C . GLY A 1 186 ? 2.372 4.575 20.377 1.00 97.38 186 GLY A C 1
ATOM 1439 O O . GLY A 1 186 ? 3.310 3.779 20.402 1.00 97.38 186 GLY A O 1
ATOM 1440 N N . TRP A 1 187 ? 1.813 4.968 19.232 1.00 98.00 187 TRP A N 1
ATOM 1441 C CA . TRP A 1 187 ? 2.169 4.429 17.917 1.00 98.00 187 TRP A CA 1
ATOM 1442 C C . TRP A 1 187 ? 3.297 5.247 17.277 1.00 98.00 187 TRP A C 1
ATOM 1444 O O . TRP A 1 187 ? 3.063 6.180 16.506 1.00 98.00 187 TRP A O 1
ATOM 1454 N N . ARG A 1 188 ? 4.543 4.936 17.653 1.00 97.31 188 ARG A N 1
ATOM 1455 C CA . ARG A 1 188 ? 5.713 5.812 17.429 1.00 97.31 188 ARG A CA 1
ATOM 1456 C C . ARG A 1 188 ? 6.635 5.409 16.276 1.00 97.31 188 ARG A C 1
ATOM 1458 O O . ARG A 1 188 ? 7.559 6.158 15.980 1.00 97.31 188 ARG A O 1
ATOM 1465 N N . SER A 1 189 ? 6.411 4.255 15.654 1.00 97.81 189 SER A N 1
ATOM 1466 C CA . SER A 1 189 ? 7.195 3.790 14.505 1.00 97.81 189 SER A CA 1
ATOM 1467 C C . SER A 1 189 ? 6.336 2.906 13.610 1.00 97.81 189 SER A C 1
ATOM 1469 O O . SER A 1 189 ? 5.651 2.005 14.094 1.00 97.81 189 SER A O 1
ATOM 1471 N N . PHE A 1 190 ? 6.349 3.156 12.307 1.00 98.44 190 PHE A N 1
ATOM 1472 C CA . PHE A 1 190 ? 5.728 2.302 11.307 1.00 98.44 190 PHE A CA 1
ATOM 1473 C C . PHE A 1 190 ? 6.476 0.982 11.185 1.00 98.44 190 PHE A C 1
ATOM 1475 O O . PHE A 1 190 ? 5.852 -0.067 11.038 1.00 98.44 190 PHE A O 1
ATOM 1482 N N . ASN A 1 191 ? 7.806 1.028 11.270 1.00 98.19 191 ASN A N 1
ATOM 1483 C CA . ASN A 1 191 ? 8.622 -0.168 11.234 1.00 98.19 191 ASN A CA 1
ATOM 1484 C C . ASN A 1 191 ? 8.247 -1.126 12.373 1.00 98.19 191 ASN A C 1
ATOM 1486 O O . ASN A 1 191 ? 8.117 -2.323 12.135 1.00 98.19 191 ASN A O 1
ATOM 1490 N N . ASP A 1 192 ? 7.999 -0.624 13.578 1.00 97.50 192 ASP A N 1
ATOM 1491 C CA . ASP A 1 192 ? 7.713 -1.499 14.722 1.00 97.50 192 ASP A CA 1
ATOM 1492 C C . ASP A 1 192 ? 6.212 -1.771 14.894 1.00 97.50 192 ASP A C 1
ATOM 1494 O O . ASP A 1 192 ? 5.808 -2.881 15.260 1.00 97.50 192 ASP A O 1
ATOM 1498 N N . THR A 1 193 ? 5.389 -0.754 14.622 1.00 97.94 193 THR A N 1
ATOM 1499 C CA . THR A 1 193 ? 3.931 -0.748 14.808 1.00 97.94 193 THR A CA 1
ATOM 1500 C C . THR A 1 193 ? 3.204 -0.225 13.557 1.00 97.94 193 THR A C 1
ATOM 1502 O O . THR A 1 193 ? 2.709 0.914 13.538 1.00 97.94 193 THR A O 1
ATOM 1505 N N . PRO A 1 194 ? 3.182 -1.011 12.461 1.00 98.56 194 PRO A N 1
ATOM 1506 C CA . PRO A 1 194 ? 2.571 -0.582 11.210 1.00 98.56 194 PRO A CA 1
ATOM 1507 C C . PRO A 1 194 ? 1.067 -0.356 11.380 1.00 98.56 194 PRO A C 1
ATOM 1509 O O . PRO A 1 194 ? 0.407 -0.995 12.204 1.00 98.56 194 PRO A O 1
ATOM 1512 N N . ARG A 1 195 ? 0.534 0.577 10.592 1.00 98.50 195 ARG A N 1
ATOM 1513 C CA . ARG A 1 195 ? -0.879 0.970 10.573 1.00 98.50 195 ARG A CA 1
ATOM 1514 C C . ARG A 1 195 ? -1.345 1.084 9.127 1.00 98.50 195 ARG A C 1
ATOM 1516 O O . ARG A 1 195 ? -0.625 1.636 8.298 1.00 98.50 195 ARG A O 1
ATOM 1523 N N . TRP A 1 196 ? -2.527 0.559 8.844 1.00 98.50 196 TRP A N 1
ATOM 1524 C CA . TRP A 1 196 ? -3.128 0.494 7.517 1.00 98.50 196 TRP A CA 1
ATOM 1525 C C . TRP A 1 196 ? -4.614 0.832 7.569 1.00 98.50 196 TRP A C 1
ATOM 1527 O O . TRP A 1 196 ? -5.199 0.939 8.648 1.00 98.50 196 TRP A O 1
ATOM 1537 N N . ALA A 1 197 ? -5.200 0.974 6.381 1.00 98.38 197 ALA A N 1
ATOM 1538 C CA . ALA A 1 197 ? -6.636 1.063 6.194 1.00 98.38 197 ALA A CA 1
ATOM 1539 C C . ALA A 1 197 ? -7.120 -0.034 5.232 1.00 98.38 197 ALA A C 1
ATOM 1541 O O . ALA A 1 197 ? -6.408 -0.382 4.282 1.00 98.38 197 ALA A O 1
ATOM 1542 N N . GLY A 1 198 ? -8.307 -0.578 5.491 1.00 98.31 198 GLY A N 1
ATOM 1543 C CA . GLY A 1 198 ? -8.953 -1.603 4.669 1.00 98.31 198 GLY A CA 1
ATOM 1544 C C . GLY A 1 198 ? -10.288 -2.035 5.270 1.00 98.31 198 GLY A C 1
ATOM 1545 O O . GLY A 1 198 ? -10.443 -1.980 6.483 1.00 98.31 198 GLY A O 1
ATOM 1546 N N . ASP A 1 199 ? -11.247 -2.421 4.434 1.00 98.75 199 ASP A N 1
ATOM 1547 C CA . ASP A 1 199 ? -12.562 -2.889 4.885 1.00 98.75 199 ASP A CA 1
ATOM 1548 C C . ASP A 1 199 ? -12.438 -4.307 5.437 1.00 98.75 199 ASP A C 1
ATOM 1550 O O . ASP A 1 199 ? -12.336 -5.256 4.666 1.00 98.75 199 ASP A O 1
ATOM 1554 N N . VAL A 1 200 ? -12.384 -4.472 6.758 1.00 98.81 200 VAL A N 1
ATOM 1555 C CA . VAL A 1 200 ? -12.222 -5.800 7.369 1.00 98.81 200 VAL A CA 1
ATOM 1556 C C . VAL A 1 200 ? -13.560 -6.416 7.761 1.00 98.81 200 VAL A C 1
ATOM 1558 O O . VAL A 1 200 ? -13.588 -7.584 8.151 1.00 98.81 200 VAL A O 1
ATOM 1561 N N . ASN A 1 201 ? -14.667 -5.675 7.670 1.00 98.69 201 ASN A N 1
ATOM 1562 C CA . ASN A 1 201 ? -15.995 -6.138 8.075 1.00 98.69 201 ASN A CA 1
ATOM 1563 C C . ASN A 1 201 ? -16.953 -6.412 6.893 1.00 98.69 201 ASN A C 1
ATOM 1565 O O . ASN A 1 201 ? -17.939 -7.133 7.079 1.00 98.69 201 ASN A O 1
ATOM 1569 N N . GLY A 1 202 ? -16.606 -5.956 5.690 1.00 98.31 202 GLY A N 1
ATOM 1570 C CA . GLY A 1 202 ? -17.342 -6.124 4.441 1.00 98.31 202 GLY A CA 1
ATOM 1571 C C . GLY A 1 202 ? -18.473 -5.110 4.244 1.00 98.31 202 GLY A C 1
ATOM 1572 O O . GLY A 1 202 ? -19.438 -5.424 3.543 1.00 98.31 202 GLY A O 1
ATOM 1573 N N . ASP A 1 203 ? -18.430 -3.947 4.903 1.00 98.50 203 ASP A N 1
ATOM 1574 C CA . ASP A 1 203 ? -19.460 -2.904 4.794 1.00 98.50 203 ASP A CA 1
ATOM 1575 C C . ASP A 1 203 ? -19.186 -1.859 3.697 1.00 98.50 203 ASP A C 1
ATOM 1577 O O . ASP A 1 203 ? -19.999 -0.951 3.486 1.00 98.50 203 ASP A O 1
ATOM 1581 N N . GLY A 1 204 ? -18.081 -2.019 2.968 1.00 98.12 204 GLY A N 1
ATOM 1582 C CA . GLY A 1 204 ? -17.626 -1.138 1.903 1.00 98.12 204 GLY A CA 1
ATOM 1583 C C . GLY A 1 204 ? -16.803 0.053 2.386 1.00 98.12 204 GLY A C 1
ATOM 1584 O O . GLY A 1 204 ? -16.493 0.912 1.565 1.00 98.12 204 GLY A O 1
ATOM 1585 N N . LYS A 1 205 ? -16.460 0.141 3.679 1.00 98.69 205 LYS A N 1
ATOM 1586 C CA . LYS A 1 205 ? -15.672 1.245 4.238 1.00 98.69 205 LYS A CA 1
ATOM 1587 C C . LYS A 1 205 ? -14.346 0.752 4.782 1.00 98.69 205 LYS A C 1
ATOM 1589 O O . LYS A 1 205 ? -14.256 -0.238 5.493 1.00 98.69 205 LYS A O 1
ATOM 1594 N N . ALA A 1 206 ? -13.292 1.501 4.508 1.00 98.75 206 ALA A N 1
ATOM 1595 C CA . ALA A 1 206 ? -11.979 1.251 5.055 1.00 98.75 206 ALA A CA 1
ATOM 1596 C C . ALA A 1 206 ? -11.959 1.527 6.567 1.00 98.75 206 ALA A C 1
ATOM 1598 O O . ALA A 1 206 ? -12.133 2.661 7.021 1.00 98.75 206 ALA A O 1
ATOM 1599 N N . ASP A 1 207 ? -11.672 0.482 7.335 1.00 98.88 207 ASP A N 1
ATOM 1600 C CA . ASP A 1 207 ? -11.412 0.538 8.768 1.00 98.88 207 ASP A CA 1
ATOM 1601 C C . ASP A 1 207 ? -9.953 0.924 9.040 1.00 98.88 207 ASP A C 1
ATOM 1603 O O . ASP A 1 207 ? -9.111 0.872 8.142 1.00 98.88 207 ASP A O 1
ATOM 1607 N N . ILE A 1 208 ? -9.619 1.274 10.287 1.00 98.88 208 ILE A N 1
ATOM 1608 C CA . ILE A 1 208 ? -8.223 1.434 10.721 1.00 98.88 208 ILE A CA 1
ATOM 1609 C C . ILE A 1 208 ? -7.735 0.139 11.367 1.00 98.88 208 ILE A C 1
ATOM 1611 O O . ILE A 1 208 ? -8.354 -0.377 12.299 1.00 98.88 208 ILE A O 1
ATOM 1615 N N . ILE A 1 209 ? -6.571 -0.335 10.921 1.00 98.88 209 ILE A N 1
ATOM 1616 C CA . ILE A 1 209 ? -5.916 -1.542 11.425 1.00 98.88 209 ILE A CA 1
ATOM 1617 C C . ILE A 1 209 ? -4.502 -1.187 11.872 1.00 98.88 209 ILE A C 1
ATOM 1619 O O . ILE A 1 209 ? -3.697 -0.689 11.086 1.00 98.88 209 ILE A O 1
ATOM 1623 N N . GLY A 1 210 ? -4.172 -1.474 13.127 1.00 98.75 210 GLY A N 1
ATOM 1624 C CA . GLY A 1 210 ? -2.842 -1.270 13.688 1.00 98.75 210 GLY A CA 1
ATOM 1625 C C . GLY A 1 210 ? -2.263 -2.554 14.267 1.00 98.75 210 GLY A C 1
ATOM 1626 O O . GLY A 1 210 ? -2.938 -3.289 14.982 1.00 98.75 210 GLY A O 1
ATOM 1627 N N . PHE A 1 211 ? -0.983 -2.799 14.010 1.00 98.75 211 PHE A N 1
ATOM 1628 C CA . PHE A 1 211 ? -0.227 -3.908 14.584 1.00 98.75 211 PHE A CA 1
ATOM 1629 C C . PHE A 1 211 ? 0.639 -3.372 15.722 1.00 98.75 211 PHE A C 1
ATOM 1631 O O . PHE A 1 211 ? 1.500 -2.529 15.482 1.00 98.75 211 PHE A O 1
ATOM 1638 N N . ASN A 1 212 ? 0.440 -3.837 16.952 1.00 96.06 212 ASN A N 1
ATOM 1639 C CA . ASN A 1 212 ? 1.263 -3.429 18.094 1.00 96.06 212 ASN A CA 1
ATOM 1640 C C . ASN A 1 212 ? 1.901 -4.632 18.798 1.00 96.06 212 ASN A C 1
ATOM 1642 O O . ASN A 1 212 ? 2.083 -5.692 18.204 1.00 96.06 212 ASN A O 1
ATOM 1646 N N . SER A 1 213 ? 2.308 -4.474 20.056 1.00 97.31 213 SER A N 1
ATOM 1647 C CA . SER A 1 213 ? 2.951 -5.556 20.796 1.00 97.31 213 SER A CA 1
ATOM 1648 C C . SER A 1 213 ? 2.032 -6.739 21.077 1.00 97.31 213 SER A C 1
ATOM 1650 O O . SER A 1 213 ? 2.509 -7.872 21.027 1.00 97.31 213 SER A O 1
ATOM 1652 N N . SER A 1 214 ? 0.742 -6.513 21.334 1.00 97.19 214 SER A N 1
ATOM 1653 C CA . SER A 1 214 ? -0.208 -7.576 21.680 1.00 97.19 214 SER A CA 1
ATOM 1654 C C . SER A 1 214 ? -0.901 -8.212 20.478 1.00 97.19 214 SER A C 1
ATOM 1656 O O . SER A 1 214 ? -1.482 -9.283 20.630 1.00 97.19 214 SER A O 1
ATOM 1658 N N . GLY A 1 215 ? -0.831 -7.589 19.300 1.00 98.31 215 GLY A N 1
ATOM 1659 C CA . GLY A 1 215 ? -1.366 -8.143 18.060 1.00 98.31 215 GLY A CA 1
ATOM 1660 C C . GLY A 1 215 ? -2.033 -7.091 17.182 1.00 98.31 215 GLY A C 1
ATOM 1661 O O . GLY A 1 215 ? -1.512 -5.983 17.033 1.00 98.31 215 GLY A O 1
ATOM 1662 N N . VAL A 1 216 ? -3.172 -7.448 16.587 1.00 98.88 216 VAL A N 1
ATOM 1663 C CA . VAL A 1 216 ? -3.897 -6.625 15.609 1.00 98.88 216 VAL A CA 1
ATOM 1664 C C . VAL A 1 216 ? -5.095 -5.942 16.261 1.00 98.88 216 VAL A C 1
ATOM 1666 O O . VAL A 1 216 ? -6.032 -6.602 16.715 1.00 98.88 216 VAL A O 1
ATOM 1669 N N . TRP A 1 217 ? -5.065 -4.614 16.278 1.00 98.81 217 TRP A N 1
ATOM 1670 C CA . TRP A 1 217 ? -6.132 -3.747 16.765 1.00 98.81 217 TRP A CA 1
ATOM 1671 C C . TRP A 1 217 ? -6.891 -3.145 15.594 1.00 98.81 217 TRP A C 1
ATOM 1673 O O . TRP A 1 217 ? -6.278 -2.627 14.663 1.00 98.81 217 TRP A O 1
ATOM 1683 N N . VAL A 1 218 ? -8.217 -3.185 15.669 1.00 98.94 218 VAL A N 1
ATOM 1684 C CA . VAL A 1 218 ? -9.112 -2.698 14.619 1.00 98.94 218 VAL A CA 1
ATOM 1685 C C . VAL A 1 218 ? -10.065 -1.669 15.196 1.00 98.94 218 VAL A C 1
ATOM 1687 O O . VAL A 1 218 ? -10.612 -1.848 16.286 1.00 98.94 218 VAL A O 1
ATOM 1690 N N . SER A 1 219 ? -10.271 -0.597 14.447 1.00 98.88 219 SER A N 1
ATOM 1691 C CA . SER A 1 219 ? -11.235 0.454 14.732 1.00 98.88 219 SER A CA 1
ATOM 1692 C C . SER A 1 219 ? -12.106 0.633 13.499 1.00 98.88 219 SER A C 1
ATOM 1694 O O . SER A 1 219 ? -11.625 1.064 12.451 1.00 98.88 219 SER A O 1
ATOM 1696 N N . LEU A 1 220 ? -13.369 0.220 13.629 1.00 98.88 220 LEU A N 1
ATOM 1697 C CA . LEU A 1 220 ? -14.296 0.168 12.505 1.00 98.88 220 LEU A CA 1
ATOM 1698 C C . LEU A 1 220 ? -14.751 1.568 12.099 1.00 98.88 220 LEU A C 1
ATOM 1700 O O . LEU A 1 220 ? -15.103 2.371 12.972 1.00 98.88 220 LEU A O 1
ATOM 1704 N N . SER A 1 221 ? -14.781 1.840 10.797 1.00 98.62 221 SER A N 1
ATOM 1705 C CA . SER A 1 221 ? -15.361 3.066 10.260 1.00 98.62 221 SER A CA 1
ATOM 1706 C C . SER A 1 221 ? -16.884 3.022 10.358 1.00 98.62 221 SER A C 1
ATOM 1708 O O . SER A 1 221 ? -17.529 2.014 10.092 1.00 98.62 221 SER A O 1
ATOM 1710 N N . VAL A 1 222 ? -17.490 4.155 10.711 1.00 97.88 222 VAL A N 1
ATOM 1711 C CA . VAL A 1 222 ? -18.941 4.370 10.576 1.00 97.88 222 VAL A CA 1
ATOM 1712 C C . VAL A 1 222 ? -19.273 5.360 9.456 1.00 97.88 222 VAL A C 1
ATOM 1714 O O . VAL A 1 222 ? -20.429 5.741 9.283 1.00 97.88 222 VAL A O 1
ATOM 1717 N N . GLY A 1 223 ? -18.272 5.767 8.671 1.00 95.06 223 GLY A N 1
ATOM 1718 C CA . GLY A 1 223 ? -18.379 6.693 7.539 1.00 95.06 223 GLY A CA 1
ATOM 1719 C C . GLY A 1 223 ? -18.231 8.173 7.894 1.00 95.06 223 GLY A C 1
ATOM 1720 O O . GLY A 1 223 ? -17.892 8.984 7.041 1.00 95.06 223 GLY A O 1
ATOM 1721 N N . THR A 1 224 ? -18.442 8.537 9.160 1.00 94.38 224 THR A N 1
ATOM 1722 C CA . THR A 1 224 ? -18.220 9.902 9.678 1.00 94.38 224 THR A CA 1
ATOM 1723 C C . THR A 1 224 ? -17.241 9.937 10.852 1.00 94.38 224 THR A C 1
ATOM 1725 O O . THR A 1 224 ? -17.087 10.967 11.505 1.00 94.38 224 THR A O 1
ATOM 1728 N N . GLY A 1 225 ? -16.635 8.798 11.179 1.00 96.56 225 GLY A N 1
ATOM 1729 C CA . GLY A 1 225 ? -15.786 8.600 12.345 1.00 96.56 225 GLY A CA 1
ATOM 1730 C C . GLY A 1 225 ? -15.474 7.123 12.547 1.00 96.56 225 GLY A C 1
ATOM 1731 O O . GLY A 1 225 ? -15.812 6.299 11.698 1.00 96.56 225 GLY A O 1
ATOM 1732 N N . PHE A 1 226 ? -14.868 6.798 13.686 1.00 98.62 226 PHE A N 1
ATOM 1733 C CA . PHE A 1 226 ? -14.441 5.439 14.000 1.00 98.62 226 PHE A CA 1
ATOM 1734 C C . PHE A 1 226 ? -14.917 4.992 15.383 1.00 98.62 226 PHE A C 1
ATOM 1736 O O . PHE A 1 226 ? -15.035 5.798 16.309 1.00 98.62 226 PHE A O 1
ATOM 1743 N N . LEU A 1 227 ? -15.174 3.693 15.531 1.00 98.62 227 LEU A N 1
ATOM 1744 C CA . LEU A 1 227 ? -15.455 3.075 16.826 1.00 98.62 227 LEU A CA 1
ATOM 1745 C C . LEU A 1 227 ? -14.183 2.950 17.673 1.00 98.62 227 LEU A C 1
ATOM 1747 O O . LEU A 1 227 ? -13.065 2.965 17.158 1.00 98.62 227 LEU A O 1
ATOM 1751 N N . ALA A 1 228 ? -14.346 2.770 18.985 1.00 98.19 228 ALA A N 1
ATOM 1752 C CA . ALA A 1 228 ? -13.218 2.487 19.868 1.00 98.19 228 ALA A CA 1
ATOM 1753 C C . ALA A 1 228 ? -12.443 1.240 19.381 1.00 98.19 228 ALA A C 1
ATOM 1755 O O . ALA A 1 228 ? -13.083 0.242 19.030 1.00 98.19 228 ALA A O 1
ATOM 1756 N N . PRO A 1 229 ? -11.095 1.262 19.358 1.00 98.50 229 PRO A N 1
ATOM 1757 C CA . PRO A 1 229 ? -10.323 0.130 18.870 1.00 98.50 229 PRO A CA 1
ATOM 1758 C C . PRO A 1 229 ? -10.508 -1.108 19.745 1.00 98.50 229 PRO A C 1
ATOM 1760 O O . PRO A 1 229 ? -10.519 -1.026 20.974 1.00 98.50 229 PRO A O 1
ATOM 1763 N N . THR A 1 230 ? -10.584 -2.273 19.112 1.00 98.50 230 THR A N 1
ATOM 1764 C CA . THR A 1 230 ? -10.666 -3.572 19.788 1.00 98.50 230 THR A CA 1
ATOM 1765 C C . THR A 1 230 ? -9.595 -4.516 19.254 1.00 98.50 230 THR A C 1
ATOM 1767 O O . THR A 1 230 ? -9.208 -4.440 18.088 1.00 98.50 230 THR A O 1
ATOM 1770 N N . LEU A 1 231 ? -9.078 -5.397 20.113 1.00 98.56 231 LEU A N 1
ATOM 1771 C CA . LEU A 1 231 ? -8.109 -6.414 19.709 1.00 98.56 231 LEU A CA 1
ATOM 1772 C C . LEU A 1 231 ? -8.835 -7.525 18.940 1.00 98.56 231 LEU A C 1
ATOM 1774 O O . LEU A 1 231 ? -9.647 -8.242 19.519 1.00 98.56 231 LEU A O 1
ATOM 1778 N N . TRP A 1 232 ? -8.523 -7.675 17.654 1.00 98.75 232 TRP A N 1
ATOM 1779 C CA . TRP A 1 232 ? -9.132 -8.677 16.769 1.00 98.75 232 TRP A CA 1
ATOM 1780 C C . TRP A 1 232 ? -8.288 -9.942 16.622 1.00 98.75 232 TRP A C 1
ATOM 1782 O O . TRP A 1 232 ? -8.808 -10.992 16.252 1.00 98.75 232 TRP A O 1
ATOM 1792 N N . SER A 1 233 ? -6.987 -9.859 16.906 1.00 98.50 233 SER A N 1
ATOM 1793 C CA . SER A 1 233 ? -6.088 -11.011 16.890 1.00 98.50 233 SER A CA 1
ATOM 1794 C C . SER A 1 233 ? -4.932 -10.817 17.857 1.00 98.50 233 SER A C 1
ATOM 1796 O O . SER A 1 233 ? -4.321 -9.753 17.879 1.00 98.50 233 SER A O 1
ATOM 1798 N N . GLY A 1 234 ? -4.596 -11.864 18.612 1.00 98.38 234 GLY A N 1
ATOM 1799 C CA . GLY A 1 234 ? -3.388 -11.921 19.442 1.00 98.38 234 GLY A CA 1
ATOM 1800 C C . GLY A 1 234 ? -2.116 -12.291 18.668 1.00 98.38 234 GLY A C 1
ATOM 1801 O O . GLY A 1 234 ? -1.112 -12.610 19.287 1.00 98.38 234 GLY A O 1
ATOM 1802 N N . TRP A 1 235 ? -2.163 -12.317 17.332 1.00 98.44 235 TRP A N 1
ATOM 1803 C CA . TRP A 1 235 ? -1.038 -12.644 16.447 1.00 98.44 235 TRP A CA 1
ATOM 1804 C C . TRP A 1 235 ? -0.548 -11.407 15.685 1.00 98.44 235 TRP A C 1
ATOM 1806 O O . TRP A 1 235 ? -1.146 -10.337 15.764 1.00 98.44 235 TRP A O 1
ATOM 1816 N N . PHE A 1 236 ? 0.537 -11.557 14.918 1.00 98.50 236 PHE A N 1
ATOM 1817 C CA . PHE A 1 236 ? 1.166 -10.496 14.113 1.00 98.50 236 PHE A CA 1
ATOM 1818 C C . PHE A 1 236 ? 1.715 -9.307 14.915 1.00 98.50 236 PHE A C 1
ATOM 1820 O O . PHE A 1 236 ? 2.044 -8.269 14.332 1.00 98.50 236 PHE A O 1
ATOM 1827 N N . GLY A 1 237 ? 1.846 -9.463 16.233 1.00 98.25 237 GLY A N 1
ATOM 1828 C CA . GLY A 1 237 ? 2.401 -8.452 17.122 1.00 98.25 237 GLY A CA 1
ATOM 1829 C C . GLY A 1 237 ? 3.900 -8.623 17.347 1.00 98.25 237 GLY A C 1
ATOM 1830 O O . GLY A 1 237 ? 4.479 -9.672 17.062 1.00 98.25 237 GLY A O 1
ATOM 1831 N N . ASN A 1 238 ? 4.551 -7.573 17.848 1.00 96.69 238 ASN A N 1
ATOM 1832 C CA . ASN A 1 238 ? 6.006 -7.577 18.037 1.00 96.69 238 ASN A CA 1
ATOM 1833 C C . ASN A 1 238 ? 6.488 -8.257 19.333 1.00 96.69 238 ASN A C 1
ATOM 1835 O O . ASN A 1 238 ? 7.689 -8.478 19.476 1.00 96.69 238 ASN A O 1
ATOM 1839 N N . SER A 1 239 ? 5.587 -8.631 20.249 1.00 97.38 239 SER A N 1
ATOM 1840 C CA . SER A 1 239 ? 5.946 -9.445 21.417 1.00 97.38 239 SER A CA 1
ATOM 1841 C C . SER A 1 239 ? 6.140 -10.919 21.050 1.00 97.38 239 SER A C 1
ATOM 1843 O O . SER A 1 239 ? 5.605 -11.395 20.047 1.00 97.38 239 SER A O 1
ATOM 1845 N N . ASP A 1 240 ? 6.866 -11.659 21.890 1.00 96.19 240 ASP A N 1
ATOM 1846 C CA . ASP A 1 240 ? 7.070 -13.105 21.717 1.00 96.19 240 ASP A CA 1
ATOM 1847 C C . ASP A 1 240 ? 5.740 -13.872 21.685 1.00 96.19 240 ASP A C 1
ATOM 1849 O O . ASP A 1 240 ? 5.540 -14.727 20.822 1.00 96.19 240 ASP A O 1
ATOM 1853 N N . ASP A 1 241 ? 4.805 -13.508 22.567 1.00 96.62 241 ASP A N 1
ATOM 1854 C CA . ASP A 1 241 ? 3.485 -14.141 22.659 1.00 96.62 241 ASP A CA 1
ATOM 1855 C C . ASP A 1 241 ? 2.605 -13.856 21.431 1.00 96.62 241 ASP A C 1
ATOM 1857 O O . ASP A 1 241 ? 1.737 -14.664 21.102 1.00 96.62 241 ASP A O 1
ATOM 1861 N N . ALA A 1 242 ? 2.856 -12.748 20.722 1.00 96.75 242 ALA A N 1
ATOM 1862 C CA . ALA A 1 242 ? 2.129 -12.358 19.513 1.00 96.75 242 ALA A CA 1
ATOM 1863 C C . ALA A 1 242 ? 2.852 -12.717 18.199 1.00 96.75 242 ALA A C 1
ATOM 1865 O O . ALA A 1 242 ? 2.431 -12.304 17.112 1.00 96.75 242 ALA A O 1
ATOM 1866 N N . GLY A 1 243 ? 3.927 -13.509 18.274 1.00 95.31 243 GLY A N 1
ATOM 1867 C CA . GLY A 1 243 ? 4.636 -14.055 17.113 1.00 95.31 243 GLY A CA 1
ATOM 1868 C C . GLY A 1 243 ? 5.905 -13.307 16.688 1.00 95.31 243 GLY A C 1
ATOM 1869 O O . GLY A 1 243 ? 6.463 -13.647 15.647 1.00 95.31 243 GLY A O 1
ATOM 1870 N N . HIS A 1 244 ? 6.379 -12.336 17.477 1.00 96.56 244 HIS A N 1
ATOM 1871 C CA . HIS A 1 244 ? 7.677 -11.663 17.323 1.00 96.56 244 HIS A CA 1
ATOM 1872 C C . HIS A 1 244 ? 7.877 -10.928 15.978 1.00 96.56 244 HIS A C 1
ATOM 1874 O O . HIS A 1 244 ? 8.930 -10.990 15.339 1.00 96.56 244 HIS A O 1
ATOM 1880 N N . TRP A 1 245 ? 6.864 -10.187 15.531 1.00 97.81 245 TRP A N 1
ATOM 1881 C CA . TRP A 1 245 ? 6.892 -9.391 14.299 1.00 97.81 245 TRP A CA 1
ATOM 1882 C C . TRP A 1 245 ? 7.531 -8.009 14.536 1.00 97.81 245 TRP A C 1
ATOM 1884 O O . TRP A 1 245 ? 6.852 -6.982 14.545 1.00 97.81 245 TRP A O 1
ATOM 1894 N N . THR A 1 246 ? 8.844 -7.988 14.783 1.00 93.06 246 THR A N 1
ATOM 1895 C CA . THR A 1 246 ? 9.584 -6.844 15.360 1.00 93.06 246 THR A CA 1
ATOM 1896 C C . THR A 1 246 ? 10.021 -5.740 14.390 1.00 93.06 246 THR A C 1
ATOM 1898 O O . THR A 1 246 ? 10.517 -4.718 14.846 1.00 93.06 246 THR A O 1
ATOM 1901 N N . SER A 1 247 ? 9.850 -5.901 13.073 1.00 96.00 247 SER A N 1
ATOM 1902 C CA . SER A 1 247 ? 10.219 -4.887 12.069 1.00 96.00 247 SER A CA 1
ATOM 1903 C C . SER A 1 247 ? 9.433 -5.090 10.778 1.00 96.00 247 SER A C 1
ATOM 1905 O O . SER A 1 247 ? 9.353 -6.212 10.290 1.00 96.00 247 SER A O 1
ATOM 1907 N N . PHE A 1 248 ? 8.893 -4.022 10.196 1.00 98.25 248 PHE A N 1
ATOM 1908 C CA . PHE A 1 248 ? 8.233 -4.040 8.893 1.00 98.25 248 PHE A CA 1
ATOM 1909 C C . PHE A 1 248 ? 9.233 -4.308 7.769 1.00 98.25 248 PHE A C 1
ATOM 1911 O O . PHE A 1 248 ? 8.906 -5.038 6.839 1.00 98.25 248 PHE A O 1
ATOM 1918 N N . ASP A 1 249 ? 10.460 -3.782 7.865 1.00 98.38 249 ASP A N 1
ATOM 1919 C CA . ASP A 1 249 ? 11.496 -4.077 6.872 1.00 98.38 249 ASP A CA 1
ATOM 1920 C C . ASP A 1 249 ? 11.767 -5.588 6.773 1.00 98.38 249 ASP A C 1
ATOM 1922 O O . ASP A 1 249 ? 11.839 -6.158 5.686 1.00 98.38 249 ASP A O 1
ATOM 1926 N N . GLN A 1 250 ? 11.836 -6.280 7.909 1.00 98.06 250 GLN A N 1
ATOM 1927 C CA . GLN A 1 250 ? 12.082 -7.724 7.917 1.00 98.06 250 GLN A CA 1
ATOM 1928 C C . GLN A 1 250 ? 10.811 -8.560 7.748 1.00 98.06 250 GLN A C 1
ATOM 1930 O O . GLN A 1 250 ? 10.851 -9.614 7.110 1.00 98.06 250 GLN A O 1
ATOM 1935 N N . PHE A 1 251 ? 9.705 -8.093 8.323 1.00 98.50 251 PHE A N 1
ATOM 1936 C CA . PHE A 1 251 ? 8.435 -8.799 8.443 1.00 98.50 251 PHE A CA 1
ATOM 1937 C C . PHE A 1 251 ? 7.258 -7.891 8.046 1.00 98.50 251 PHE A C 1
ATOM 1939 O O . PHE A 1 251 ? 6.461 -7.471 8.903 1.00 98.50 251 PHE A O 1
ATOM 1946 N N . PRO A 1 252 ? 7.143 -7.542 6.753 1.00 98.69 252 PRO A N 1
ATOM 1947 C CA . PRO A 1 252 ? 6.070 -6.680 6.295 1.00 98.69 252 PRO A CA 1
ATOM 1948 C C . PRO A 1 252 ? 4.720 -7.374 6.488 1.00 98.69 252 PRO A C 1
ATOM 1950 O O . PRO A 1 252 ? 4.583 -8.589 6.312 1.00 98.69 252 PRO A O 1
ATOM 1953 N N . ARG A 1 253 ? 3.729 -6.580 6.891 1.00 98.56 253 ARG A N 1
ATOM 1954 C CA . ARG A 1 253 ? 2.353 -6.996 7.181 1.00 98.56 253 ARG A CA 1
ATOM 1955 C C . ARG A 1 253 ? 1.408 -6.055 6.453 1.00 98.56 253 ARG A C 1
ATOM 1957 O O . ARG A 1 253 ? 1.605 -4.845 6.527 1.00 98.56 253 ARG A O 1
ATOM 1964 N N . PHE A 1 254 ? 0.409 -6.595 5.775 1.00 98.56 254 PHE A N 1
ATOM 1965 C CA . PHE A 1 254 ? -0.546 -5.851 4.955 1.00 98.56 254 PHE A CA 1
ATOM 1966 C C . PHE A 1 254 ? -1.980 -6.268 5.270 1.00 98.56 254 PHE A C 1
ATOM 1968 O O . PHE A 1 254 ? -2.202 -7.312 5.885 1.00 98.56 254 PHE A O 1
ATOM 1975 N N . VAL A 1 255 ? -2.928 -5.435 4.831 1.00 98.31 255 VAL A N 1
ATOM 1976 C CA . VAL A 1 255 ? -4.372 -5.640 4.994 1.00 98.31 255 VAL A CA 1
ATOM 1977 C C . VAL A 1 255 ? -5.038 -5.609 3.617 1.00 98.31 255 VAL A C 1
ATOM 1979 O O . VAL A 1 255 ? -5.167 -4.536 3.017 1.00 98.31 255 VAL A O 1
ATOM 1982 N N . ARG A 1 256 ? -5.368 -6.786 3.072 1.00 96.69 256 ARG A N 1
ATOM 1983 C CA . ARG A 1 256 ? -5.910 -6.972 1.711 1.00 96.69 256 ARG A CA 1
ATOM 1984 C C . ARG A 1 256 ? -6.754 -8.239 1.630 1.00 96.69 256 ARG A C 1
ATOM 1986 O O . ARG A 1 256 ? -6.404 -9.229 2.256 1.00 96.69 256 ARG A O 1
ATOM 1993 N N . ASP A 1 257 ? -7.821 -8.196 0.841 1.00 94.56 257 ASP A N 1
ATOM 1994 C CA . ASP A 1 257 ? -8.693 -9.348 0.581 1.00 94.56 257 ASP A CA 1
ATOM 1995 C C . ASP A 1 257 ? -7.960 -10.363 -0.308 1.00 94.56 257 ASP A C 1
ATOM 1997 O O . ASP A 1 257 ? -7.743 -10.111 -1.493 1.00 94.56 257 ASP A O 1
ATOM 2001 N N . VAL A 1 258 ? -7.512 -11.485 0.250 1.00 92.19 258 VAL A N 1
ATOM 2002 C CA . VAL A 1 258 ? -6.783 -12.512 -0.519 1.00 92.19 258 VAL A CA 1
ATOM 2003 C C . VAL A 1 258 ? -7.650 -13.714 -0.868 1.00 92.19 258 VAL A C 1
ATOM 2005 O O . VAL A 1 258 ? -7.160 -14.650 -1.502 1.00 92.19 258 VAL A O 1
ATOM 2008 N N . ASN A 1 259 ? -8.919 -13.717 -0.462 1.00 89.50 259 ASN A N 1
ATOM 2009 C CA . ASN A 1 259 ? -9.838 -14.826 -0.695 1.00 89.50 259 ASN A CA 1
ATOM 2010 C C . ASN A 1 259 ? -11.057 -14.440 -1.565 1.00 89.50 259 ASN A C 1
ATOM 2012 O O . ASN A 1 259 ? -11.826 -15.331 -1.930 1.00 89.50 259 ASN A O 1
ATOM 2016 N N . GLY A 1 260 ? -11.196 -13.162 -1.920 1.00 89.75 260 GLY A N 1
ATOM 2017 C CA . GLY A 1 260 ? -12.251 -12.611 -2.763 1.00 89.75 260 GLY A CA 1
ATOM 2018 C C . GLY A 1 260 ? -13.612 -12.498 -2.070 1.00 89.75 260 GLY A C 1
ATOM 2019 O O . GLY A 1 260 ? -14.634 -12.462 -2.763 1.00 89.75 260 GLY A O 1
ATOM 2020 N N . ASP A 1 261 ? -13.670 -12.511 -0.734 1.00 92.38 261 ASP A N 1
ATOM 2021 C CA . ASP A 1 261 ? -14.924 -12.455 0.030 1.00 92.38 261 ASP A CA 1
ATOM 2022 C C . ASP A 1 261 ? -15.418 -11.028 0.330 1.00 92.38 261 ASP A C 1
ATOM 2024 O O . ASP A 1 261 ? -16.502 -10.854 0.899 1.00 92.38 261 ASP A O 1
ATOM 2028 N N . GLY A 1 262 ? -14.666 -10.017 -0.114 1.00 94.00 262 GLY A N 1
ATOM 2029 C CA . GLY A 1 262 ? -14.956 -8.604 0.086 1.00 94.00 262 GLY A CA 1
ATOM 2030 C C . GLY A 1 262 ? -14.449 -8.051 1.416 1.00 94.00 262 GLY A C 1
ATOM 2031 O O . GLY A 1 262 ? -14.691 -6.879 1.690 1.00 94.00 262 GLY A O 1
ATOM 2032 N N . LYS A 1 263 ? -13.759 -8.850 2.237 1.00 97.38 263 LYS A N 1
ATOM 2033 C CA . LYS A 1 263 ? -13.141 -8.413 3.491 1.00 97.38 263 LYS A CA 1
ATOM 2034 C C . LYS A 1 263 ? -11.633 -8.487 3.374 1.00 97.38 263 LYS A C 1
ATOM 2036 O O . LYS A 1 263 ? -11.049 -9.449 2.893 1.00 97.38 263 LYS A O 1
ATOM 2041 N N . ALA A 1 264 ? -10.967 -7.463 3.873 1.00 98.12 264 ALA A N 1
ATOM 2042 C CA . ALA A 1 264 ? -9.529 -7.432 3.928 1.00 98.12 264 ALA A CA 1
ATOM 2043 C C . ALA A 1 264 ? -9.002 -8.382 5.013 1.00 98.12 264 ALA A C 1
ATOM 2045 O O . ALA A 1 264 ? -9.401 -8.324 6.177 1.00 98.12 264 ALA A O 1
ATOM 2046 N N . ASP A 1 265 ? -8.042 -9.215 4.629 1.00 98.19 265 ASP A N 1
ATOM 2047 C CA . ASP A 1 265 ? -7.366 -10.175 5.490 1.00 98.19 265 ASP A CA 1
ATOM 2048 C C . ASP A 1 265 ? -6.008 -9.644 5.953 1.00 98.19 265 ASP A C 1
ATOM 2050 O O . ASP A 1 265 ? -5.439 -8.718 5.366 1.00 98.19 265 ASP A O 1
ATOM 2054 N N . ILE A 1 266 ? -5.430 -10.280 6.973 1.00 98.62 266 ILE A N 1
ATOM 2055 C CA . ILE A 1 266 ? -4.041 -10.022 7.355 1.00 98.62 266 ILE A CA 1
ATOM 2056 C C . ILE A 1 266 ? -3.111 -10.919 6.552 1.00 98.62 266 ILE A C 1
ATOM 2058 O O . ILE A 1 266 ? -3.209 -12.145 6.621 1.00 98.62 266 ILE A O 1
ATOM 2062 N N . VAL A 1 267 ? -2.135 -10.307 5.882 1.00 98.56 267 VAL A N 1
ATOM 2063 C CA . VAL A 1 267 ? -1.059 -11.008 5.173 1.00 98.56 267 VAL A CA 1
ATOM 2064 C C . VAL A 1 267 ? 0.284 -10.586 5.752 1.00 98.56 267 VAL A C 1
ATOM 2066 O O . VAL A 1 267 ? 0.672 -9.422 5.660 1.00 98.56 267 VAL A O 1
ATOM 2069 N N . GLY A 1 268 ? 1.010 -11.524 6.358 1.00 98.56 268 GLY A N 1
ATOM 2070 C CA . GLY A 1 268 ? 2.322 -11.292 6.958 1.00 98.56 268 GLY A CA 1
ATOM 2071 C C . GLY A 1 268 ? 3.417 -12.126 6.302 1.00 98.56 268 GLY A C 1
ATOM 2072 O O . GLY A 1 268 ? 3.323 -13.350 6.230 1.00 98.56 268 GLY A O 1
ATOM 2073 N N . PHE A 1 269 ? 4.505 -11.484 5.887 1.00 98.62 269 PHE A N 1
ATOM 2074 C CA . PHE A 1 269 ? 5.697 -12.165 5.378 1.00 98.62 269 PHE A CA 1
ATOM 2075 C C . PHE A 1 269 ? 6.654 -12.459 6.538 1.00 98.62 269 PHE A C 1
ATOM 2077 O O . PHE A 1 269 ? 7.416 -11.600 6.972 1.00 98.62 269 PHE A O 1
ATOM 2084 N N . GLY A 1 270 ? 6.568 -13.669 7.085 1.00 97.94 270 GLY A N 1
ATOM 2085 C CA . GLY A 1 270 ? 7.287 -14.090 8.284 1.00 97.94 270 GLY A CA 1
ATOM 2086 C C . GLY A 1 270 ? 8.646 -14.744 8.009 1.00 97.94 270 GLY A C 1
ATOM 2087 O O . GLY A 1 270 ? 9.255 -14.615 6.946 1.00 97.94 270 GLY A O 1
ATOM 2088 N N . LEU A 1 271 ? 9.128 -15.511 8.991 1.00 96.88 271 LEU A N 1
ATOM 2089 C CA . LEU A 1 271 ? 10.380 -16.268 8.875 1.00 96.88 271 LEU A CA 1
ATOM 2090 C C . LEU A 1 271 ? 10.318 -17.338 7.778 1.00 96.88 271 LEU A C 1
ATOM 2092 O O . LEU A 1 271 ? 11.198 -17.391 6.921 1.00 96.88 271 LEU A O 1
ATOM 2096 N N . ALA A 1 272 ? 9.289 -18.186 7.824 1.00 96.31 272 ALA A N 1
ATOM 2097 C CA . ALA A 1 272 ? 9.148 -19.352 6.951 1.00 96.31 272 ALA A CA 1
ATOM 2098 C C . ALA A 1 272 ? 8.420 -19.060 5.630 1.00 96.31 272 ALA A C 1
ATOM 2100 O O . ALA A 1 272 ? 8.419 -19.908 4.745 1.00 96.31 272 ALA A O 1
ATOM 2101 N N . GLY A 1 273 ? 7.806 -17.886 5.489 1.00 96.69 273 GLY A N 1
ATOM 2102 C CA . GLY A 1 273 ? 7.086 -17.503 4.281 1.00 96.69 273 GLY A CA 1
ATOM 2103 C C . GLY A 1 273 ? 5.857 -16.658 4.572 1.00 96.69 273 GLY A C 1
ATOM 2104 O O . GLY A 1 273 ? 5.884 -15.840 5.491 1.00 96.69 273 GLY A O 1
ATOM 2105 N N . ILE A 1 274 ? 4.795 -16.846 3.794 1.00 97.88 274 ILE A N 1
ATOM 2106 C CA . ILE A 1 274 ? 3.576 -16.035 3.876 1.00 97.88 274 ILE A CA 1
ATOM 2107 C C . ILE A 1 274 ? 2.589 -16.663 4.854 1.00 97.88 274 ILE A C 1
ATOM 2109 O O . ILE A 1 274 ? 2.189 -17.817 4.689 1.00 97.88 274 ILE A O 1
ATOM 2113 N N . TYR A 1 275 ? 2.173 -15.878 5.841 1.00 97.81 275 TYR A N 1
ATOM 2114 C CA . TYR A 1 275 ? 1.115 -16.205 6.784 1.00 97.81 275 TYR A CA 1
ATOM 2115 C C . TYR A 1 275 ? -0.124 -15.376 6.473 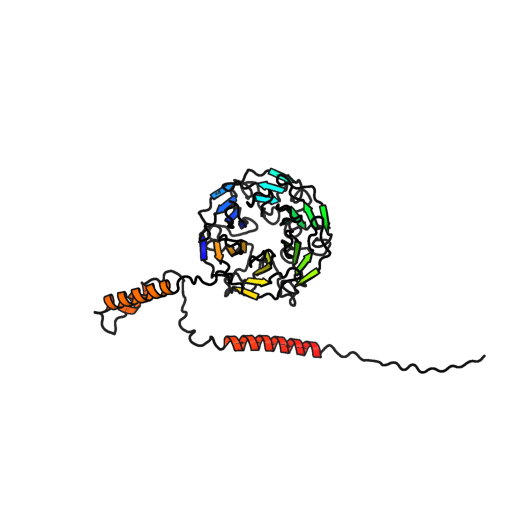1.00 97.81 275 TYR A C 1
ATOM 2117 O O . TYR A 1 275 ? -0.013 -14.165 6.291 1.00 97.81 275 TYR A O 1
ATOM 2125 N N . VAL A 1 276 ? -1.290 -16.017 6.456 1.00 98.00 276 VAL A N 1
ATOM 2126 C CA . VAL A 1 276 ? -2.579 -15.348 6.254 1.00 98.00 276 VAL A CA 1
ATOM 2127 C C . VAL A 1 276 ? -3.510 -15.657 7.415 1.00 98.00 276 VAL A C 1
ATOM 2129 O O . VAL A 1 276 ? -3.621 -16.814 7.822 1.00 98.00 276 VAL A O 1
ATOM 2132 N N . ALA A 1 277 ? -4.177 -14.628 7.929 1.00 98.12 277 ALA A N 1
ATOM 2133 C CA . ALA A 1 277 ? -5.316 -14.762 8.827 1.00 98.12 277 ALA A CA 1
ATOM 2134 C C . ALA A 1 277 ? -6.528 -14.088 8.184 1.00 98.12 277 ALA A C 1
ATOM 2136 O O . ALA A 1 277 ? -6.521 -12.871 7.986 1.00 98.12 277 ALA A O 1
ATOM 2137 N N . LEU A 1 278 ? -7.531 -14.900 7.845 1.00 97.19 278 LEU A N 1
ATOM 2138 C CA . LEU A 1 278 ? -8.729 -14.433 7.156 1.00 97.19 278 LEU A CA 1
ATOM 2139 C C . LEU A 1 278 ? -9.625 -13.634 8.102 1.00 97.19 278 LEU A C 1
ATOM 2141 O O . LEU A 1 278 ? -9.737 -13.986 9.282 1.00 97.19 278 LEU A O 1
ATOM 2145 N N . SER A 1 279 ? -10.258 -12.579 7.599 1.00 98.44 279 SER A N 1
ATOM 2146 C CA . SER A 1 279 ? -11.269 -11.851 8.362 1.00 98.44 279 SER A CA 1
ATOM 2147 C C . SER A 1 279 ? -12.612 -12.570 8.310 1.00 98.44 279 SER A C 1
ATOM 2149 O O . SER A 1 279 ? -13.122 -12.917 7.251 1.00 98.44 279 SER A O 1
ATOM 2151 N N . ASN A 1 280 ? -13.262 -12.722 9.463 1.00 97.00 280 ASN A N 1
ATOM 2152 C CA . ASN A 1 280 ? -14.668 -13.135 9.514 1.00 97.00 280 ASN A CA 1
ATOM 2153 C C . ASN A 1 280 ? -15.629 -11.941 9.676 1.00 97.00 280 ASN A C 1
ATOM 2155 O O . ASN A 1 280 ? -16.850 -12.116 9.654 1.00 97.00 280 ASN A O 1
ATOM 2159 N N . GLY A 1 281 ? -15.094 -10.720 9.760 1.00 97.88 281 GLY A N 1
ATOM 2160 C CA . GLY A 1 281 ? -15.830 -9.472 9.964 1.00 97.88 281 GLY A CA 1
ATOM 2161 C C . GLY A 1 281 ? -16.098 -9.107 11.423 1.00 97.88 281 GLY A C 1
ATOM 2162 O O . GLY A 1 281 ? -16.752 -8.103 11.690 1.00 97.88 281 GLY A O 1
ATOM 2163 N N . GLN A 1 282 ? -15.616 -9.913 12.370 1.00 97.56 282 GLN A N 1
ATOM 2164 C CA . GLN A 1 282 ? -15.638 -9.631 13.812 1.00 97.56 282 GLN A CA 1
ATOM 2165 C C . GLN A 1 282 ? -14.267 -9.865 14.476 1.00 97.56 282 GLN A C 1
ATOM 2167 O O . GLN A 1 282 ? -14.097 -9.620 15.669 1.00 97.56 282 GLN A O 1
ATOM 2172 N N . GLY A 1 283 ? -13.301 -10.381 13.718 1.00 98.31 283 GLY A N 1
ATOM 2173 C CA . GLY A 1 283 ? -11.969 -10.768 14.155 1.00 98.31 283 GLY A CA 1
ATOM 2174 C C . GLY A 1 283 ? -11.220 -11.463 13.020 1.00 98.31 283 GLY A C 1
ATOM 2175 O O . GLY A 1 283 ? -11.776 -11.671 11.937 1.00 98.31 283 GLY A O 1
ATOM 2176 N N . PHE A 1 284 ? -9.975 -11.856 13.286 1.00 98.50 284 PHE A N 1
ATOM 2177 C CA . PHE A 1 284 ? -9.179 -12.642 12.342 1.00 98.50 284 PHE A CA 1
ATOM 2178 C C . PHE A 1 284 ? -9.005 -14.079 12.825 1.00 98.50 284 PHE A C 1
ATOM 2180 O O . PHE A 1 284 ? -8.795 -14.330 14.016 1.00 98.50 284 PHE A O 1
ATOM 2187 N N . ASP A 1 285 ? -9.042 -15.013 11.882 1.00 97.00 285 ASP A N 1
ATOM 2188 C CA . ASP A 1 285 ? -8.788 -16.425 12.134 1.00 97.00 285 ASP A CA 1
ATOM 2189 C C . ASP A 1 285 ? -7.334 -16.683 12.573 1.00 97.00 285 ASP A C 1
ATOM 2191 O O . ASP A 1 285 ? -6.463 -15.808 12.578 1.00 97.00 285 ASP A O 1
ATOM 2195 N N . TYR A 1 286 ? -7.044 -17.927 12.959 1.00 95.75 286 TYR A N 1
ATOM 2196 C CA . TYR A 1 286 ? -5.677 -18.330 13.275 1.00 95.75 286 TYR A CA 1
ATOM 2197 C C . TYR A 1 286 ? -4.770 -18.203 12.034 1.00 95.75 286 TYR A C 1
ATOM 2199 O O . TYR A 1 286 ? -5.149 -18.692 10.966 1.00 95.75 286 TYR A O 1
ATOM 2207 N N . PRO A 1 287 ? -3.561 -17.619 12.150 1.00 95.88 287 PRO A N 1
ATOM 2208 C CA . PRO A 1 287 ? -2.671 -17.447 11.009 1.00 95.88 287 PRO A CA 1
ATOM 2209 C C . PRO A 1 287 ? -2.169 -18.786 10.462 1.00 95.88 287 PRO A C 1
ATOM 2211 O O . PRO A 1 287 ? -1.535 -19.573 11.168 1.00 95.88 287 PRO A O 1
ATOM 2214 N N . LEU A 1 288 ? -2.386 -19.022 9.172 1.00 95.44 288 LEU A N 1
ATOM 2215 C CA . LEU A 1 288 ? -1.900 -20.204 8.465 1.00 95.44 288 LEU A CA 1
ATOM 2216 C C . LEU A 1 288 ? -0.706 -19.847 7.585 1.00 95.44 288 LEU A C 1
ATOM 2218 O O . LEU A 1 288 ? -0.743 -18.861 6.856 1.00 95.44 288 LEU A O 1
ATOM 2222 N N . LEU A 1 289 ? 0.338 -20.681 7.609 1.00 94.69 289 LEU A N 1
ATOM 2223 C CA . LEU A 1 289 ? 1.405 -20.628 6.608 1.00 94.69 289 LEU A CA 1
ATOM 2224 C C . LEU A 1 289 ? 0.840 -21.132 5.273 1.00 94.69 289 LEU A C 1
ATOM 2226 O O . LEU A 1 289 ? 0.613 -22.331 5.111 1.00 94.69 289 LEU A O 1
ATOM 2230 N N . VAL A 1 290 ? 0.622 -20.220 4.329 1.00 94.19 290 VAL A N 1
ATOM 2231 C CA . VAL A 1 290 ? 0.010 -20.518 3.021 1.00 94.19 290 VAL A CA 1
ATOM 2232 C C . VAL A 1 290 ? 1.041 -20.719 1.912 1.00 94.19 290 VAL A C 1
ATOM 2234 O O . VAL A 1 290 ? 0.729 -21.299 0.873 1.00 94.19 290 VAL A O 1
ATOM 2237 N N . MET A 1 291 ? 2.286 -20.287 2.131 1.00 93.06 291 MET A N 1
ATOM 2238 C CA . MET A 1 291 ? 3.385 -20.471 1.184 1.00 93.06 291 MET A CA 1
ATOM 2239 C C . MET A 1 291 ? 4.743 -20.493 1.894 1.00 93.06 291 MET A C 1
ATOM 2241 O O . MET A 1 291 ? 5.056 -19.585 2.659 1.00 93.06 291 MET A O 1
ATOM 2245 N N . PHE A 1 292 ? 5.587 -21.479 1.568 1.00 95.44 292 PHE A N 1
ATOM 2246 C CA . PHE A 1 292 ? 6.989 -21.559 2.003 1.00 95.44 292 PHE A CA 1
ATOM 2247 C C . PHE A 1 292 ? 7.930 -20.851 1.007 1.00 95.44 292 PHE A C 1
ATOM 2249 O O . PHE A 1 292 ? 8.762 -21.467 0.348 1.00 95.44 292 PHE A O 1
ATOM 2256 N N . HIS A 1 293 ? 7.726 -19.547 0.834 1.00 96.06 293 HIS A N 1
ATOM 2257 C CA . HIS A 1 293 ? 8.528 -18.646 0.002 1.00 96.06 293 HIS A CA 1
ATOM 2258 C C . HIS A 1 293 ? 8.265 -17.197 0.455 1.00 96.06 293 HIS A C 1
ATOM 2260 O O . HIS A 1 293 ? 7.391 -16.966 1.289 1.00 96.06 293 HIS A O 1
ATOM 2266 N N . TYR A 1 294 ? 9.008 -16.217 -0.067 1.00 97.75 294 TYR A N 1
ATOM 2267 C CA . TYR A 1 294 ? 8.926 -14.794 0.309 1.00 97.75 294 TYR A CA 1
ATOM 2268 C C . TYR A 1 294 ? 9.200 -14.498 1.794 1.00 97.75 294 TYR A C 1
ATOM 2270 O O . TYR A 1 294 ? 8.963 -13.383 2.273 1.00 97.75 294 TYR A O 1
ATOM 2278 N N . GLY A 1 295 ? 9.726 -15.490 2.514 1.00 97.56 295 GLY A N 1
ATOM 2279 C CA . GLY A 1 295 ? 10.075 -15.406 3.922 1.00 97.56 295 GLY A CA 1
ATOM 2280 C C . GLY A 1 295 ? 11.525 -14.992 4.129 1.00 97.56 295 GLY A C 1
ATOM 2281 O O . GLY A 1 295 ? 12.368 -15.104 3.236 1.00 97.56 295 GLY A O 1
ATOM 2282 N N . LYS A 1 296 ? 11.825 -14.537 5.344 1.00 97.06 296 LYS A N 1
ATOM 2283 C CA . LYS A 1 296 ? 13.163 -14.063 5.726 1.00 97.06 296 LYS A CA 1
ATOM 2284 C C . LYS A 1 296 ? 14.231 -15.163 5.691 1.00 97.06 296 LYS A C 1
ATOM 2286 O O . LYS A 1 296 ? 15.390 -14.871 5.396 1.00 97.06 296 LYS A O 1
ATOM 2291 N N . LEU A 1 297 ? 13.889 -16.409 6.034 1.00 96.69 297 LEU A N 1
ATOM 2292 C CA . LEU A 1 297 ? 14.854 -17.513 6.040 1.00 96.69 297 LEU A CA 1
ATOM 2293 C C . LEU A 1 297 ? 15.348 -17.809 4.622 1.00 96.69 297 LEU A C 1
ATOM 2295 O O . LEU A 1 297 ? 14.567 -17.795 3.677 1.00 96.69 297 LEU A O 1
ATOM 2299 N N . ALA A 1 298 ? 16.626 -18.172 4.483 1.00 95.31 298 ALA A N 1
ATOM 2300 C CA . ALA A 1 298 ? 17.200 -18.563 3.192 1.00 95.31 298 ALA A CA 1
ATOM 2301 C C . ALA A 1 298 ? 16.417 -19.715 2.533 1.00 95.31 298 ALA A C 1
ATOM 2303 O O . ALA A 1 298 ? 16.153 -19.677 1.337 1.00 95.31 298 ALA A O 1
ATOM 2304 N N . ALA A 1 299 ? 15.964 -20.689 3.332 1.00 94.25 299 ALA A N 1
ATOM 2305 C CA . ALA A 1 299 ? 15.125 -21.791 2.860 1.00 94.25 299 ALA A CA 1
ATOM 2306 C C . ALA A 1 299 ? 13.747 -21.336 2.336 1.00 94.25 299 ALA A C 1
ATOM 2308 O O . ALA A 1 299 ? 13.159 -22.030 1.519 1.00 94.25 299 ALA A O 1
ATOM 2309 N N . ALA A 1 300 ? 13.259 -20.172 2.773 1.00 93.44 300 ALA A N 1
ATOM 2310 C CA . ALA A 1 300 ? 12.003 -19.558 2.345 1.00 93.44 300 ALA A CA 1
ATOM 2311 C C . ALA A 1 300 ? 12.218 -18.428 1.315 1.00 93.44 300 ALA A C 1
ATOM 2313 O O . ALA A 1 300 ? 11.380 -17.537 1.172 1.00 93.44 300 ALA A O 1
ATOM 2314 N N . GLY A 1 301 ? 13.357 -18.432 0.616 1.00 93.88 301 GLY A N 1
ATOM 2315 C CA . GLY A 1 301 ? 13.698 -17.469 -0.434 1.00 93.88 301 GLY A CA 1
ATOM 2316 C C . GLY A 1 301 ? 14.557 -16.281 0.018 1.00 93.88 301 GLY A C 1
ATOM 2317 O O . GLY A 1 301 ? 15.031 -15.539 -0.834 1.00 93.88 301 GLY A O 1
ATOM 2318 N N . GLY A 1 302 ? 14.794 -16.090 1.322 1.00 96.69 302 GLY A N 1
ATOM 2319 C CA . GLY A 1 302 ? 15.765 -15.107 1.827 1.00 96.69 302 GLY A CA 1
ATOM 2320 C C . GLY A 1 302 ? 15.346 -13.635 1.719 1.00 96.69 302 GLY A C 1
ATOM 2321 O O . GLY A 1 302 ? 16.203 -12.758 1.626 1.00 96.69 302 GLY A O 1
ATOM 2322 N N . TRP A 1 303 ? 14.046 -13.343 1.750 1.00 97.94 303 TRP A N 1
ATOM 2323 C CA . TRP A 1 303 ? 13.477 -11.998 1.607 1.00 97.94 303 TRP A CA 1
ATOM 2324 C C . TRP A 1 303 ? 13.551 -11.236 2.937 1.00 97.94 303 TRP A C 1
ATOM 2326 O O . TRP A 1 303 ? 12.572 -11.128 3.676 1.00 97.94 303 TRP A O 1
ATOM 2336 N N . ASN A 1 304 ? 14.750 -10.767 3.282 1.00 95.81 304 ASN A N 1
ATOM 2337 C CA . ASN A 1 304 ? 15.084 -10.266 4.620 1.00 95.81 304 ASN A CA 1
ATOM 2338 C C . ASN A 1 304 ? 15.070 -8.734 4.787 1.00 95.81 304 ASN A C 1
ATOM 2340 O O . ASN A 1 304 ? 15.350 -8.266 5.888 1.00 95.81 304 ASN A O 1
ATOM 2344 N N . SER A 1 305 ? 14.754 -7.984 3.730 1.00 98.06 305 SER A N 1
ATOM 2345 C CA . SER A 1 305 ? 14.596 -6.526 3.746 1.00 98.06 305 SER A CA 1
ATOM 2346 C C . SER A 1 305 ? 13.541 -6.118 2.724 1.00 98.06 305 SER A C 1
ATOM 2348 O O . SER A 1 305 ? 13.638 -6.479 1.551 1.00 98.06 305 SER A O 1
ATOM 2350 N N . PHE A 1 306 ? 12.532 -5.380 3.167 1.00 98.62 306 PHE A N 1
ATOM 2351 C CA . PHE A 1 306 ? 11.505 -4.776 2.334 1.00 98.62 306 PHE A CA 1
ATOM 2352 C C . PHE A 1 306 ? 12.071 -3.600 1.545 1.00 98.62 306 PHE A C 1
ATOM 2354 O O . PHE A 1 306 ? 11.700 -3.434 0.387 1.00 98.62 306 PHE A O 1
ATOM 2361 N N . ASP A 1 307 ? 13.002 -2.832 2.123 1.00 98.50 307 ASP A N 1
ATOM 2362 C CA . ASP A 1 307 ? 13.666 -1.746 1.406 1.00 98.50 307 ASP A CA 1
ATOM 2363 C C . ASP A 1 307 ? 14.354 -2.274 0.143 1.00 98.50 307 ASP A C 1
ATOM 2365 O O . ASP A 1 307 ? 14.200 -1.728 -0.949 1.00 98.50 307 ASP A O 1
ATOM 2369 N N . ARG A 1 308 ? 15.041 -3.412 0.251 1.00 98.38 308 ARG A N 1
ATOM 2370 C CA . ARG A 1 308 ? 15.700 -4.022 -0.905 1.00 98.38 308 ARG A CA 1
ATOM 2371 C C . ARG A 1 308 ? 14.751 -4.850 -1.772 1.00 98.38 308 ARG A C 1
ATOM 2373 O O . ARG A 1 308 ? 14.814 -4.759 -3.000 1.00 98.38 308 ARG A O 1
ATOM 2380 N N . HIS A 1 309 ? 13.886 -5.641 -1.138 1.00 98.44 309 HIS A N 1
ATOM 2381 C CA . HIS A 1 309 ? 13.004 -6.618 -1.777 1.00 98.44 309 HIS A CA 1
ATOM 2382 C C . HIS A 1 309 ? 11.530 -6.413 -1.378 1.00 98.44 309 HIS A C 1
ATOM 2384 O O . HIS A 1 309 ? 10.981 -7.179 -0.567 1.00 98.44 309 HIS A O 1
ATOM 2390 N N . PRO A 1 310 ? 10.865 -5.379 -1.929 1.00 98.75 310 PRO A N 1
ATOM 2391 C CA . PRO A 1 310 ? 9.454 -5.138 -1.673 1.00 98.75 310 PRO A CA 1
ATOM 2392 C C . PRO A 1 310 ? 8.595 -6.352 -2.029 1.00 98.75 310 PRO A C 1
ATOM 2394 O O . PRO A 1 310 ? 8.859 -7.067 -2.999 1.00 98.75 310 PRO A O 1
ATOM 2397 N N . ARG A 1 311 ? 7.550 -6.569 -1.233 1.00 98.56 311 ARG A N 1
ATOM 2398 C CA . ARG A 1 311 ? 6.506 -7.570 -1.467 1.00 98.56 311 ARG A CA 1
ATOM 2399 C C . ARG A 1 311 ? 5.169 -6.850 -1.411 1.00 98.56 311 ARG A C 1
ATOM 2401 O O . ARG A 1 311 ? 4.902 -6.171 -0.425 1.00 98.56 311 ARG A O 1
ATOM 2408 N N . MET A 1 312 ? 4.396 -6.952 -2.479 1.00 98.44 312 MET A N 1
ATOM 2409 C CA . MET A 1 312 ? 3.131 -6.252 -2.675 1.00 98.44 312 MET A CA 1
ATOM 2410 C C . MET A 1 312 ? 2.021 -7.255 -2.966 1.00 98.44 312 MET A C 1
ATOM 2412 O O . MET A 1 312 ? 2.293 -8.409 -3.304 1.00 98.44 312 MET A O 1
ATOM 2416 N N . ILE A 1 313 ? 0.781 -6.806 -2.805 1.00 98.12 313 ILE A N 1
ATOM 2417 C CA . ILE A 1 313 ? -0.416 -7.634 -2.904 1.00 98.12 313 ILE A CA 1
ATOM 2418 C C . ILE A 1 313 ? -1.404 -6.924 -3.829 1.00 98.12 313 ILE A C 1
ATOM 2420 O O . ILE A 1 313 ? -1.720 -5.758 -3.584 1.00 98.12 313 ILE A O 1
ATOM 2424 N N . GLY A 1 314 ? -1.850 -7.613 -4.875 1.00 97.38 314 GLY A N 1
ATOM 2425 C CA . GLY A 1 314 ? -2.761 -7.089 -5.895 1.00 97.38 314 GLY A CA 1
ATOM 2426 C C . GLY A 1 314 ? -3.241 -8.209 -6.815 1.00 97.38 314 GLY A C 1
ATOM 2427 O O . GLY A 1 314 ? -2.519 -9.183 -6.993 1.00 97.38 314 GLY A O 1
ATOM 2428 N N . ASP A 1 315 ? -4.436 -8.109 -7.383 1.00 97.06 315 ASP A N 1
ATOM 2429 C CA . ASP A 1 315 ? -4.962 -9.087 -8.344 1.00 97.06 315 ASP A CA 1
ATOM 2430 C C . ASP A 1 315 ? -4.199 -8.980 -9.668 1.00 97.06 315 ASP A C 1
ATOM 2432 O O . ASP A 1 315 ? -4.417 -8.047 -10.428 1.00 97.06 315 ASP A O 1
ATOM 2436 N N . ALA A 1 316 ? -3.264 -9.882 -9.949 1.00 97.50 316 ALA A N 1
ATOM 2437 C CA . ALA A 1 316 ? -2.424 -9.797 -11.136 1.00 97.50 316 ALA A CA 1
ATOM 2438 C C . ALA A 1 316 ? -3.138 -10.303 -12.392 1.00 97.50 316 ALA A C 1
ATOM 2440 O O . ALA A 1 316 ? -2.720 -9.953 -13.498 1.00 97.50 316 ALA A O 1
ATOM 2441 N N . ASN A 1 317 ? -4.161 -11.152 -12.249 1.00 96.12 317 ASN A N 1
ATOM 2442 C CA . ASN A 1 317 ? -4.757 -11.914 -13.347 1.00 96.12 317 ASN A CA 1
ATOM 2443 C C . ASN A 1 317 ? -6.228 -11.568 -13.650 1.00 96.12 317 ASN A C 1
ATOM 2445 O O . ASN A 1 317 ? -6.751 -12.011 -14.677 1.00 96.12 317 ASN A O 1
ATOM 2449 N N . GLY A 1 318 ? -6.852 -10.727 -12.829 1.00 94.19 318 GLY A N 1
ATOM 2450 C CA . GLY A 1 318 ? -8.225 -10.256 -12.970 1.00 94.19 318 GLY A CA 1
ATOM 2451 C C . GLY A 1 318 ? -9.260 -11.244 -12.430 1.00 94.19 318 GLY A C 1
ATOM 2452 O O . GLY A 1 318 ? -10.432 -11.170 -12.816 1.00 94.19 318 GLY A O 1
ATOM 2453 N N . ASP A 1 319 ? -8.855 -12.211 -11.600 1.00 92.06 319 ASP A N 1
ATOM 2454 C CA . ASP A 1 319 ? -9.746 -13.213 -11.007 1.00 92.06 319 ASP A CA 1
ATOM 2455 C C . ASP A 1 319 ? -10.390 -12.767 -9.682 1.00 92.06 319 ASP A C 1
ATOM 2457 O O . ASP A 1 319 ? -11.179 -13.517 -9.094 1.00 92.06 319 ASP A O 1
ATOM 2461 N N . ARG A 1 320 ? -10.129 -11.513 -9.285 1.00 89.50 320 ARG A N 1
ATOM 2462 C CA . ARG A 1 320 ? -10.564 -10.815 -8.067 1.00 89.50 320 ARG A CA 1
ATOM 2463 C C . ARG A 1 320 ? -9.943 -11.321 -6.777 1.00 89.50 320 ARG A C 1
ATOM 2465 O O . ARG A 1 320 ? -10.345 -10.865 -5.709 1.00 89.50 320 ARG A O 1
ATOM 2472 N N . ASN A 1 321 ? -8.973 -12.220 -6.851 1.00 90.50 321 ASN A N 1
ATOM 2473 C CA . ASN A 1 321 ? -8.207 -12.640 -5.693 1.00 90.50 321 ASN A CA 1
ATOM 2474 C C . ASN A 1 321 ? -6.844 -11.971 -5.759 1.00 90.50 321 ASN A C 1
ATOM 2476 O O . ASN A 1 321 ? -6.170 -11.975 -6.786 1.00 90.50 321 ASN A O 1
ATOM 2480 N N . ASN A 1 322 ? -6.426 -11.367 -4.653 1.00 94.88 322 ASN A N 1
ATOM 2481 C CA . ASN A 1 322 ? -5.132 -10.718 -4.649 1.00 94.88 322 ASN A CA 1
ATOM 2482 C C . ASN A 1 322 ? -3.984 -11.743 -4.681 1.00 94.88 322 ASN A C 1
ATOM 2484 O O . ASN A 1 322 ? -3.906 -12.671 -3.871 1.00 94.88 322 ASN A O 1
ATOM 2488 N N . ASP A 1 323 ? -3.038 -11.493 -5.576 1.00 96.94 323 ASP A N 1
ATOM 2489 C CA . ASP A 1 323 ? -1.813 -12.249 -5.789 1.00 96.94 323 ASP A CA 1
ATOM 2490 C C . ASP A 1 323 ? -0.620 -11.580 -5.101 1.00 96.94 323 ASP A C 1
ATOM 2492 O O . ASP A 1 323 ? -0.697 -10.460 -4.589 1.00 96.94 323 ASP A O 1
ATOM 2496 N N . ILE A 1 324 ? 0.525 -12.265 -5.100 1.00 98.19 324 ILE A N 1
ATOM 2497 C CA . ILE A 1 324 ? 1.758 -11.755 -4.498 1.00 98.19 324 ILE A CA 1
ATOM 2498 C C . ILE A 1 324 ? 2.725 -11.300 -5.581 1.00 98.19 324 ILE A C 1
ATOM 2500 O O . ILE A 1 324 ? 3.167 -12.102 -6.401 1.00 98.19 324 ILE A O 1
ATOM 2504 N N . PHE A 1 325 ? 3.148 -10.041 -5.505 1.00 98.81 325 PHE A N 1
ATOM 2505 C CA . PHE A 1 325 ? 4.226 -9.474 -6.309 1.00 98.81 325 PHE A CA 1
ATOM 2506 C C . PHE A 1 325 ? 5.481 -9.322 -5.452 1.00 98.81 325 PHE A C 1
ATOM 2508 O O . PHE A 1 325 ? 5.504 -8.565 -4.483 1.00 98.81 325 PHE A O 1
ATOM 2515 N N . GLY A 1 326 ? 6.557 -10.012 -5.811 1.00 98.75 326 GLY A N 1
ATOM 2516 C CA . GLY A 1 326 ? 7.855 -9.892 -5.159 1.00 98.75 326 GLY A CA 1
ATOM 2517 C C . GLY A 1 326 ? 8.901 -9.267 -6.067 1.00 98.75 326 GLY A C 1
ATOM 2518 O O . GLY A 1 326 ? 9.276 -9.833 -7.094 1.00 98.75 326 GLY A O 1
ATOM 2519 N N . PHE A 1 327 ? 9.433 -8.127 -5.646 1.00 98.81 327 PHE A N 1
ATOM 2520 C CA . PHE A 1 327 ? 10.478 -7.393 -6.351 1.00 98.81 327 PHE A CA 1
ATOM 2521 C C . PHE A 1 327 ? 11.850 -7.951 -5.954 1.00 98.81 327 PHE A C 1
ATOM 2523 O O . PHE A 1 327 ? 12.452 -7.553 -4.956 1.00 98.81 327 PHE A O 1
ATOM 2530 N N . GLY A 1 328 ? 12.303 -8.953 -6.706 1.00 98.00 328 GLY A N 1
ATOM 2531 C CA . GLY A 1 328 ? 13.502 -9.730 -6.410 1.00 98.00 328 GLY A CA 1
ATOM 2532 C C . GLY A 1 328 ? 14.787 -9.126 -6.977 1.00 98.00 328 GLY A C 1
ATOM 2533 O O . GLY A 1 328 ? 14.862 -7.957 -7.351 1.00 98.00 328 GLY A O 1
ATOM 2534 N N . ILE A 1 329 ? 15.830 -9.953 -7.053 1.00 97.94 329 ILE A N 1
ATOM 2535 C CA . ILE A 1 329 ? 17.123 -9.556 -7.628 1.00 97.94 329 ILE A CA 1
ATOM 2536 C C . ILE A 1 329 ? 17.012 -9.388 -9.150 1.00 97.94 329 ILE A C 1
ATOM 2538 O O . ILE A 1 329 ? 17.329 -8.323 -9.671 1.00 97.94 329 ILE A O 1
ATOM 2542 N N . ALA A 1 330 ? 16.485 -10.408 -9.834 1.00 97.31 330 ALA A N 1
ATOM 2543 C CA . ALA A 1 330 ? 16.406 -10.449 -11.295 1.00 97.31 330 ALA A CA 1
ATOM 2544 C C . ALA A 1 330 ? 15.236 -9.643 -11.892 1.00 97.31 330 ALA A C 1
ATOM 2546 O O . ALA A 1 330 ? 15.258 -9.340 -13.084 1.00 97.31 330 ALA A O 1
ATOM 2547 N N . GLY A 1 331 ? 14.216 -9.324 -11.089 1.00 98.19 331 GLY A N 1
ATOM 2548 C CA . GLY A 1 331 ? 13.001 -8.644 -11.534 1.00 98.19 331 GLY A CA 1
ATOM 2549 C C . GLY A 1 331 ? 11.777 -8.985 -10.680 1.00 98.19 331 GLY A C 1
ATOM 2550 O O . GLY A 1 331 ? 11.913 -9.440 -9.536 1.00 98.19 331 GLY A O 1
ATOM 2551 N N . VAL A 1 332 ? 10.581 -8.779 -11.231 1.00 98.88 332 VAL A N 1
ATOM 2552 C CA . VAL A 1 332 ? 9.310 -9.011 -10.525 1.00 98.88 332 VAL A CA 1
ATOM 2553 C C . VAL A 1 332 ? 8.875 -10.464 -10.674 1.00 98.88 332 VAL A C 1
ATOM 2555 O O . VAL A 1 332 ? 8.675 -10.958 -11.784 1.00 98.88 332 VAL A O 1
ATOM 2558 N N . HIS A 1 333 ? 8.722 -11.141 -9.539 1.00 98.56 333 HIS A N 1
ATOM 2559 C CA . HIS 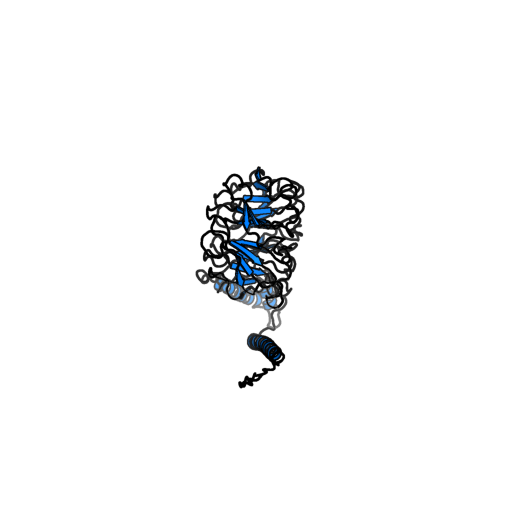A 1 333 ? 8.188 -12.494 -9.450 1.00 98.56 333 HIS A CA 1
ATOM 2560 C C . HIS A 1 333 ? 6.754 -12.435 -8.947 1.00 98.56 333 HIS A C 1
ATOM 2562 O O . HIS A 1 333 ? 6.517 -11.816 -7.910 1.00 98.56 333 HIS A O 1
ATOM 2568 N N . VAL A 1 334 ? 5.831 -13.104 -9.629 1.00 98.62 334 VAL A N 1
ATOM 2569 C CA . VAL A 1 334 ? 4.419 -13.141 -9.244 1.00 98.62 334 VAL A CA 1
ATOM 2570 C C . VAL A 1 334 ? 4.030 -14.556 -8.848 1.00 98.62 334 VAL A C 1
ATOM 2572 O O . VAL A 1 334 ? 4.347 -15.519 -9.551 1.00 98.62 334 VAL A O 1
ATOM 2575 N N . ALA A 1 335 ? 3.351 -14.676 -7.712 1.00 97.38 335 ALA A N 1
ATOM 2576 C CA . ALA A 1 335 ? 2.695 -15.898 -7.283 1.00 97.38 335 ALA A CA 1
ATOM 2577 C C . ALA A 1 335 ? 1.185 -15.690 -7.269 1.00 97.38 335 ALA A C 1
ATOM 2579 O O . ALA A 1 335 ? 0.666 -14.967 -6.418 1.00 97.38 335 ALA A O 1
ATOM 2580 N N . LEU A 1 336 ? 0.509 -16.352 -8.208 1.00 95.00 336 LEU A N 1
ATOM 2581 C CA . LEU A 1 336 ? -0.943 -16.305 -8.320 1.00 95.00 336 LEU A CA 1
ATOM 2582 C C . LEU A 1 336 ? -1.596 -17.081 -7.180 1.00 95.00 336 LEU A C 1
ATOM 2584 O O . LEU A 1 336 ? -1.166 -18.190 -6.847 1.00 95.00 336 LEU A O 1
ATOM 2588 N N . SER A 1 337 ? -2.637 -16.507 -6.608 1.00 92.12 337 SER A N 1
ATOM 2589 C CA . SER A 1 337 ? -3.534 -17.150 -5.668 1.00 92.12 337 SER A CA 1
ATOM 2590 C C . SER A 1 337 ? -4.335 -18.262 -6.359 1.00 92.12 337 SER A C 1
ATOM 2592 O O . SER A 1 337 ? -4.534 -18.298 -7.573 1.00 92.12 337 SER A O 1
ATOM 2594 N N . LEU A 1 338 ? -4.728 -19.259 -5.574 1.00 83.38 338 LEU A N 1
ATOM 2595 C CA . LEU A 1 338 ? -5.548 -20.385 -5.988 1.00 83.38 338 LEU A CA 1
ATOM 2596 C C . LEU A 1 338 ? -6.715 -20.481 -5.019 1.00 83.38 338 LEU A C 1
ATOM 2598 O O . LEU A 1 338 ? -6.543 -20.912 -3.875 1.00 83.38 338 LEU A O 1
ATOM 2602 N N . ASN A 1 339 ? -7.907 -20.154 -5.500 1.00 66.88 339 ASN A N 1
ATOM 2603 C CA . ASN A 1 339 ? -9.134 -20.455 -4.784 1.00 66.88 339 ASN A CA 1
ATOM 2604 C C . ASN A 1 339 ? -9.756 -21.761 -5.288 1.00 66.88 339 ASN A C 1
ATOM 2606 O O . ASN A 1 339 ? -9.708 -22.086 -6.476 1.00 66.88 339 ASN A O 1
ATOM 2610 N N . ASP A 1 340 ? -10.349 -22.528 -4.365 1.00 52.44 340 ASP A N 1
ATOM 2611 C CA . ASP A 1 340 ? -10.893 -23.874 -4.612 1.00 52.44 340 ASP A CA 1
ATOM 2612 C C . ASP A 1 340 ? -11.987 -23.903 -5.707 1.00 52.44 340 ASP A C 1
ATOM 2614 O O . ASP A 1 340 ? -12.264 -24.965 -6.260 1.00 52.44 340 ASP A O 1
ATOM 2618 N N . ALA A 1 341 ? -12.556 -22.750 -6.087 1.00 45.47 341 ALA A N 1
ATOM 2619 C CA . ALA A 1 341 ? -13.465 -22.625 -7.231 1.00 45.47 341 ALA A CA 1
ATOM 2620 C C . ALA A 1 341 ? -12.767 -22.826 -8.596 1.00 45.47 341 ALA A C 1
ATOM 2622 O O . ALA A 1 341 ? -13.397 -23.306 -9.536 1.00 45.47 341 ALA A O 1
ATOM 2623 N N . ASN A 1 342 ? -11.462 -22.535 -8.686 1.00 40.31 342 ASN A N 1
ATOM 2624 C CA . ASN A 1 342 ? -10.630 -22.678 -9.888 1.00 40.31 342 ASN A CA 1
ATOM 2625 C C . ASN A 1 342 ? -9.503 -23.719 -9.729 1.00 40.31 342 ASN A C 1
ATOM 2627 O O . ASN A 1 342 ? -8.748 -23.970 -10.670 1.00 40.31 342 ASN A O 1
ATOM 2631 N N . ALA A 1 343 ? -9.415 -24.402 -8.582 1.00 38.12 343 ALA A N 1
ATOM 2632 C CA . ALA A 1 343 ? -8.406 -25.431 -8.297 1.00 38.12 343 ALA A CA 1
ATOM 2633 C C . ALA A 1 343 ? -8.552 -26.734 -9.124 1.00 38.12 343 ALA A C 1
ATOM 2635 O O . ALA A 1 343 ? -7.906 -27.741 -8.826 1.00 38.1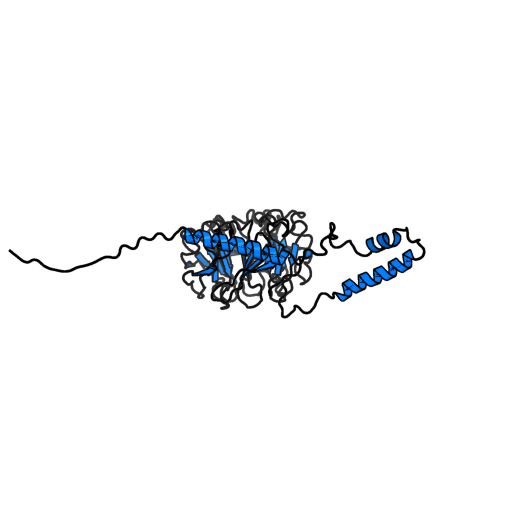2 343 ALA A O 1
ATOM 2636 N N . ILE A 1 344 ? -9.354 -26.726 -10.195 1.00 35.94 344 ILE A N 1
ATOM 2637 C CA . ILE A 1 344 ? -9.435 -27.810 -11.179 1.00 35.94 344 ILE A CA 1
ATOM 2638 C C . ILE A 1 344 ? -9.298 -27.272 -12.609 1.00 35.94 344 ILE A C 1
ATOM 2640 O O . ILE A 1 344 ? -10.076 -27.591 -13.498 1.00 35.94 344 ILE A O 1
ATOM 2644 N N . ASN A 1 345 ? -8.238 -26.522 -12.874 1.00 32.75 345 ASN A N 1
ATOM 2645 C CA . ASN A 1 345 ? -7.465 -26.821 -14.072 1.00 32.75 345 ASN A CA 1
ATOM 2646 C C . ASN A 1 345 ? -6.035 -27.074 -13.621 1.00 32.75 345 ASN A C 1
ATOM 2648 O O . ASN A 1 345 ? -5.244 -26.133 -13.552 1.00 32.75 345 ASN A O 1
ATOM 2652 N N . PRO A 1 346 ? -5.675 -28.325 -13.266 1.00 35.00 346 PRO A N 1
ATOM 2653 C CA . PRO A 1 346 ? -4.267 -28.656 -13.195 1.00 35.00 346 PRO A CA 1
ATOM 2654 C C . PRO A 1 346 ? -3.657 -28.187 -14.512 1.00 35.00 346 PRO A C 1
ATOM 2656 O O . PRO A 1 346 ? -4.082 -28.639 -15.580 1.00 35.00 346 PRO A O 1
ATOM 2659 N N . ILE A 1 347 ? -2.671 -27.289 -14.435 1.00 38.22 347 ILE A N 1
ATOM 2660 C CA . ILE A 1 347 ? -1.660 -27.168 -15.482 1.00 38.22 347 ILE A CA 1
ATOM 2661 C C . ILE A 1 347 ? -1.376 -28.598 -15.905 1.00 38.22 347 ILE A C 1
ATOM 2663 O O . ILE A 1 347 ? -1.068 -29.445 -15.063 1.00 38.22 347 ILE A O 1
ATOM 2667 N N . ASN A 1 348 ? -1.673 -28.877 -17.169 1.00 34.81 348 ASN A N 1
ATOM 2668 C CA . ASN A 1 348 ? -1.905 -30.212 -17.672 1.00 34.81 348 ASN A CA 1
ATOM 2669 C C . ASN A 1 348 ? -0.685 -31.084 -17.343 1.00 34.81 348 ASN A C 1
ATOM 2671 O O . ASN A 1 348 ? 0.284 -31.113 -18.086 1.00 34.81 348 ASN A O 1
ATOM 2675 N N . LEU A 1 349 ? -0.716 -31.833 -16.237 1.00 36.09 349 LEU A N 1
ATOM 2676 C CA . LEU A 1 349 ? 0.349 -32.774 -15.873 1.00 36.09 349 LEU A CA 1
ATOM 2677 C C . LEU A 1 349 ? 0.521 -33.859 -16.955 1.00 36.09 349 LEU A C 1
ATOM 2679 O O . LEU A 1 349 ? 1.500 -34.605 -16.934 1.00 36.09 349 LEU A O 1
ATOM 2683 N N . LYS A 1 350 ? -0.397 -33.931 -17.936 1.00 36.22 350 LYS A N 1
ATOM 2684 C CA . LYS A 1 350 ? -0.215 -34.706 -19.166 1.00 36.22 350 LYS A CA 1
ATOM 2685 C C . LYS A 1 350 ? 0.756 -34.061 -20.159 1.00 36.22 350 LYS A C 1
ATOM 2687 O O . LYS A 1 350 ? 1.413 -34.827 -20.846 1.00 36.22 350 LYS A O 1
ATOM 2692 N N . SER A 1 351 ? 0.904 -32.733 -20.246 1.00 38.19 351 SER A N 1
ATOM 2693 C CA . SER A 1 351 ? 1.897 -32.116 -21.149 1.00 38.19 351 SER A CA 1
ATOM 2694 C C . SER A 1 351 ? 3.329 -32.303 -20.639 1.00 38.19 351 SER A C 1
ATOM 2696 O O . SER A 1 351 ? 4.225 -32.567 -21.434 1.00 38.19 351 SER A O 1
ATOM 2698 N N . ILE A 1 352 ? 3.528 -32.307 -19.316 1.00 39.66 352 ILE A N 1
ATOM 2699 C CA . ILE A 1 352 ? 4.837 -32.580 -18.697 1.00 39.66 352 ILE A CA 1
ATOM 2700 C C . ILE A 1 352 ? 5.224 -34.066 -18.862 1.00 39.66 352 ILE A C 1
ATOM 2702 O O . ILE A 1 352 ? 6.358 -34.378 -19.218 1.00 39.66 352 ILE A O 1
ATOM 2706 N N . LYS A 1 353 ? 4.271 -35.003 -18.711 1.00 38.56 353 LYS A N 1
ATOM 2707 C CA . LYS A 1 353 ? 4.508 -36.442 -18.976 1.00 38.56 353 LYS A CA 1
ATOM 2708 C C . LYS A 1 353 ? 4.607 -36.794 -20.468 1.00 38.56 353 LYS A C 1
ATOM 2710 O O . LYS A 1 353 ? 5.288 -37.757 -20.825 1.00 38.56 353 LYS A O 1
ATOM 2715 N N . ALA A 1 354 ? 3.940 -36.049 -21.349 1.00 37.53 354 ALA A N 1
ATOM 2716 C CA . ALA A 1 354 ? 4.031 -36.270 -22.793 1.00 37.53 354 ALA A CA 1
ATOM 2717 C C . ALA A 1 354 ? 5.435 -35.938 -23.322 1.00 37.53 354 ALA A C 1
ATOM 2719 O O . ALA A 1 354 ? 5.969 -36.706 -24.123 1.00 37.53 354 ALA A O 1
ATOM 2720 N N . ASN A 1 355 ? 6.070 -34.878 -22.807 1.00 47.28 355 ASN A N 1
ATOM 2721 C CA . ASN A 1 355 ? 7.438 -34.514 -23.185 1.00 47.28 355 ASN A CA 1
ATOM 2722 C C . ASN A 1 355 ? 8.487 -35.514 -22.669 1.00 47.28 355 ASN A C 1
ATOM 2724 O O . ASN A 1 355 ? 9.405 -35.858 -23.415 1.00 47.28 355 ASN A O 1
ATOM 2728 N N . SER A 1 356 ? 8.321 -36.069 -21.461 1.00 53.12 356 SER A N 1
ATOM 2729 C CA . SER A 1 356 ? 9.250 -37.088 -20.944 1.00 53.12 356 SER A CA 1
ATOM 2730 C C . SER A 1 356 ? 9.178 -38.399 -21.740 1.00 53.12 356 SER A C 1
ATOM 2732 O O . SER A 1 356 ? 10.204 -38.990 -22.068 1.00 53.12 356 SER A O 1
ATOM 2734 N N . THR A 1 357 ? 7.970 -38.828 -22.124 1.00 57.22 357 THR A N 1
ATOM 2735 C CA . THR A 1 357 ? 7.766 -40.080 -22.876 1.00 57.22 357 THR A CA 1
ATOM 2736 C C . THR A 1 357 ? 8.243 -39.955 -24.331 1.00 57.22 357 THR A C 1
ATOM 2738 O O . THR A 1 357 ? 8.783 -40.907 -24.895 1.00 57.22 357 THR A O 1
ATOM 2741 N N . ALA A 1 358 ? 8.097 -38.769 -24.937 1.00 57.47 358 ALA A N 1
ATOM 2742 C CA . ALA A 1 358 ? 8.605 -38.478 -26.277 1.00 57.47 358 ALA A CA 1
ATOM 2743 C C . ALA A 1 358 ? 10.142 -38.386 -26.321 1.00 57.47 358 ALA A C 1
ATOM 2745 O O . ALA A 1 358 ? 10.754 -38.912 -27.253 1.00 57.47 358 ALA A O 1
ATOM 2746 N N . CYS A 1 359 ? 10.776 -37.784 -25.306 1.00 58.50 359 CYS A N 1
ATOM 2747 C CA . CYS A 1 359 ? 12.237 -37.780 -25.199 1.00 58.50 359 CYS A CA 1
ATOM 2748 C C . CYS A 1 359 ? 12.796 -39.196 -24.985 1.00 58.50 359 CYS A C 1
ATOM 2750 O O . CYS A 1 359 ? 13.753 -39.583 -25.655 1.00 58.50 359 CYS A O 1
ATOM 2752 N N . ASP A 1 360 ? 12.176 -40.004 -24.119 1.00 64.56 360 ASP A N 1
ATOM 2753 C CA . ASP A 1 360 ? 12.624 -41.376 -23.864 1.00 64.56 360 ASP A CA 1
ATOM 2754 C C . ASP A 1 360 ? 12.578 -42.245 -25.127 1.00 64.56 360 ASP A C 1
ATOM 2756 O O . ASP A 1 360 ? 13.530 -42.979 -25.410 1.00 64.56 360 ASP A O 1
ATOM 2760 N N . ALA A 1 361 ? 11.517 -42.126 -25.930 1.00 68.00 361 ALA A N 1
ATOM 2761 C CA . ALA A 1 361 ? 11.399 -42.830 -27.205 1.00 68.00 361 ALA A CA 1
ATOM 2762 C C . ALA A 1 361 ? 12.462 -42.365 -28.220 1.00 68.00 361 ALA A C 1
ATOM 2764 O O . ALA A 1 361 ? 13.099 -43.196 -28.875 1.00 68.00 361 ALA A O 1
ATOM 2765 N N . LYS A 1 362 ? 12.708 -41.049 -28.306 1.00 72.69 362 LYS A N 1
ATOM 2766 C CA . LYS A 1 362 ? 13.724 -40.457 -29.187 1.00 72.69 362 LYS A CA 1
ATOM 2767 C C . LYS A 1 362 ? 15.135 -40.913 -28.805 1.00 72.69 362 LYS A C 1
ATOM 2769 O O . LYS A 1 362 ? 15.825 -41.492 -29.643 1.00 72.69 362 LYS A O 1
ATOM 2774 N N . CYS A 1 363 ? 15.528 -40.758 -27.542 1.00 70.31 363 CYS A N 1
ATOM 2775 C CA . CYS A 1 363 ? 16.855 -41.145 -27.064 1.00 70.31 363 CYS A CA 1
ATOM 2776 C C . CYS A 1 363 ? 17.103 -42.654 -27.157 1.00 70.31 363 CYS A C 1
ATOM 2778 O O . CYS A 1 363 ? 18.213 -43.079 -27.469 1.00 70.31 363 CYS A O 1
ATOM 2780 N N . THR A 1 364 ? 16.070 -43.479 -26.962 1.00 76.31 364 THR A N 1
ATOM 2781 C CA . THR A 1 364 ? 16.182 -44.932 -27.172 1.00 76.31 364 THR A CA 1
ATOM 2782 C C . THR A 1 364 ? 16.425 -45.267 -28.647 1.00 76.31 364 THR A C 1
ATOM 2784 O O . THR A 1 364 ? 17.213 -46.160 -28.948 1.00 76.31 364 THR A O 1
ATOM 2787 N N . SER A 1 365 ? 15.804 -44.535 -29.580 1.00 75.38 365 SER A N 1
ATOM 2788 C CA . SER A 1 365 ? 16.017 -44.734 -31.020 1.00 75.38 365 SER A CA 1
ATOM 2789 C C . SER A 1 365 ? 17.389 -44.248 -31.507 1.00 75.38 365 SER A C 1
ATOM 2791 O O . SER A 1 365 ? 17.999 -44.907 -32.348 1.00 75.38 365 SER A O 1
ATOM 2793 N N . GLU A 1 366 ? 17.894 -43.141 -30.954 1.00 74.62 366 GLU A N 1
ATOM 2794 C CA . GLU A 1 366 ? 19.191 -42.547 -31.307 1.00 74.62 366 GLU A CA 1
ATOM 2795 C C . GLU A 1 366 ? 20.368 -43.336 -30.716 1.00 74.62 366 GLU A C 1
ATOM 2797 O O . GLU A 1 366 ? 21.416 -43.452 -31.348 1.00 74.62 366 GLU A O 1
ATOM 2802 N N . CYS A 1 367 ? 20.186 -43.945 -29.540 1.00 73.31 367 CYS A N 1
ATOM 2803 C CA . CYS A 1 367 ? 21.233 -44.706 -28.861 1.00 73.31 367 CYS A CA 1
ATOM 2804 C C . CYS A 1 367 ? 21.185 -46.226 -29.106 1.00 73.31 367 CYS A C 1
ATOM 2806 O O . CYS A 1 367 ? 21.973 -46.956 -28.506 1.00 73.31 367 CYS A O 1
ATOM 2808 N N . LYS A 1 368 ? 20.297 -46.719 -29.983 1.00 78.62 368 LYS A N 1
ATOM 2809 C CA . LYS A 1 368 ? 20.055 -48.162 -30.203 1.00 78.62 368 LYS A CA 1
ATOM 2810 C C . LYS A 1 368 ? 21.291 -48.961 -30.642 1.00 78.62 368 LYS A C 1
ATOM 2812 O O . LYS A 1 368 ? 21.376 -50.151 -30.357 1.00 78.62 368 LYS A O 1
ATOM 2817 N N . ASP A 1 369 ? 22.237 -48.306 -31.314 1.00 79.88 369 ASP A N 1
ATOM 2818 C CA . ASP A 1 369 ? 23.442 -48.934 -31.870 1.00 79.88 369 ASP A CA 1
ATOM 2819 C C . ASP A 1 369 ? 24.658 -48.813 -30.929 1.00 79.88 369 ASP A C 1
ATOM 2821 O O . ASP A 1 369 ? 25.752 -49.292 -31.237 1.00 79.88 369 ASP A O 1
ATOM 2825 N N . TYR A 1 370 ? 24.482 -48.194 -29.756 1.00 73.50 370 TYR A N 1
ATOM 2826 C CA . TYR A 1 370 ? 25.538 -48.061 -28.762 1.00 73.50 370 TYR A CA 1
ATOM 2827 C C . TYR A 1 370 ? 25.477 -49.213 -27.753 1.00 73.50 370 TYR A C 1
ATOM 2829 O O . TYR A 1 370 ? 24.442 -49.512 -27.163 1.00 73.50 370 TYR A O 1
ATOM 2837 N N . GLY A 1 371 ? 26.619 -49.867 -27.525 1.00 68.94 371 GLY A N 1
ATOM 2838 C CA . GLY A 1 371 ? 26.709 -50.998 -26.601 1.00 68.94 371 GLY A CA 1
ATOM 2839 C C . GLY A 1 371 ? 26.354 -50.638 -25.143 1.00 68.94 371 GLY A C 1
ATOM 2840 O O . GLY A 1 371 ? 26.416 -49.468 -24.753 1.00 68.94 371 GLY A O 1
ATOM 2841 N N . PRO A 1 372 ? 26.077 -51.643 -24.288 1.00 60.19 372 PRO A N 1
ATOM 2842 C CA . PRO A 1 372 ? 25.543 -51.473 -22.925 1.00 60.19 372 PRO A CA 1
ATOM 2843 C C . PRO A 1 372 ? 26.484 -50.775 -21.924 1.00 60.19 372 PRO A C 1
ATOM 2845 O O . PRO A 1 372 ? 26.121 -50.583 -20.770 1.00 60.19 372 PRO A O 1
ATOM 2848 N N . ARG A 1 373 ? 27.701 -50.404 -22.343 1.00 56.94 373 ARG A N 1
ATOM 2849 C CA . ARG A 1 373 ? 28.656 -49.600 -21.557 1.00 56.94 373 ARG A CA 1
ATOM 2850 C C . ARG A 1 373 ? 28.737 -48.135 -22.004 1.00 56.94 373 ARG A C 1
ATOM 2852 O O . ARG A 1 373 ? 29.569 -47.393 -21.491 1.00 56.94 373 ARG A O 1
ATOM 2859 N N . SER A 1 374 ? 27.937 -47.721 -22.985 1.00 67.62 374 SER A N 1
ATOM 2860 C CA . SER A 1 374 ? 27.892 -46.330 -23.434 1.00 67.62 374 SER A CA 1
ATOM 2861 C C . SER A 1 374 ? 27.022 -45.482 -22.502 1.00 67.62 374 SER A C 1
ATOM 2863 O O . SER A 1 374 ? 25.971 -45.924 -22.051 1.00 67.62 374 SER A O 1
ATOM 2865 N N . ASN A 1 375 ? 27.423 -44.234 -22.258 1.00 74.62 375 ASN A N 1
ATOM 2866 C CA . ASN A 1 375 ? 26.594 -43.236 -21.571 1.00 74.62 375 ASN A CA 1
ATOM 2867 C C . ASN A 1 375 ? 25.719 -42.435 -22.551 1.00 74.62 375 ASN A C 1
ATOM 2869 O O . ASN A 1 375 ? 25.380 -41.284 -22.286 1.00 74.62 375 ASN A O 1
ATOM 2873 N N . CYS A 1 376 ? 25.406 -43.020 -23.714 1.00 74.62 376 CYS A N 1
ATOM 2874 C CA . CYS A 1 376 ? 24.659 -42.351 -24.778 1.00 74.62 376 CYS A CA 1
ATOM 2875 C C . CYS A 1 376 ? 23.266 -41.941 -24.296 1.00 74.62 376 CYS A C 1
ATOM 2877 O O . CYS A 1 376 ? 22.873 -40.788 -24.461 1.00 74.62 376 CYS A O 1
ATOM 2879 N N . LEU A 1 377 ? 22.553 -42.867 -23.642 1.00 70.44 377 LEU A N 1
ATOM 2880 C CA . LEU A 1 377 ? 21.189 -42.633 -23.178 1.00 70.44 377 LEU A CA 1
ATOM 2881 C C . LEU A 1 377 ? 21.142 -41.506 -22.135 1.00 70.44 377 LEU A C 1
ATOM 2883 O O . LEU A 1 377 ? 20.324 -40.599 -22.252 1.00 70.44 377 LEU A O 1
ATOM 2887 N N . ASP A 1 378 ? 22.069 -41.528 -21.174 1.00 71.19 378 ASP A N 1
ATOM 2888 C CA . ASP A 1 378 ? 22.165 -40.523 -20.109 1.00 71.19 378 ASP A CA 1
ATOM 2889 C C . ASP A 1 378 ? 22.495 -39.132 -20.665 1.00 71.19 378 ASP A C 1
ATOM 2891 O O . ASP A 1 378 ? 21.904 -38.137 -20.253 1.00 71.19 378 ASP A O 1
ATOM 2895 N N . LYS A 1 379 ? 23.396 -39.055 -21.653 1.00 72.06 379 LYS A N 1
ATOM 2896 C CA . LYS A 1 379 ? 23.746 -37.793 -22.323 1.00 72.06 379 LYS A CA 1
ATOM 2897 C C . LYS A 1 379 ? 22.609 -37.242 -23.175 1.00 72.06 379 LYS A C 1
ATOM 2899 O O . LYS A 1 379 ? 22.376 -36.040 -23.152 1.00 72.06 379 LYS A O 1
ATOM 2904 N N . CYS A 1 380 ? 21.906 -38.103 -23.908 1.00 68.69 380 CYS A N 1
ATOM 2905 C CA . CYS A 1 380 ? 20.771 -37.689 -24.728 1.00 68.69 380 CYS A CA 1
ATOM 2906 C C . CYS A 1 380 ? 19.630 -37.144 -23.856 1.00 68.69 380 CYS A C 1
ATOM 2908 O O . CYS A 1 380 ? 19.109 -36.058 -24.115 1.00 68.69 380 CYS A O 1
ATOM 2910 N N . LYS A 1 381 ? 19.301 -37.842 -22.762 1.00 67.31 381 LYS A N 1
ATOM 2911 C CA . LYS A 1 381 ? 18.266 -37.396 -21.821 1.00 67.31 381 LYS A CA 1
ATOM 2912 C C . LYS A 1 381 ? 18.639 -36.103 -21.097 1.00 67.31 381 LYS A C 1
ATOM 2914 O O . LYS A 1 381 ? 17.760 -35.286 -20.871 1.00 67.31 381 LYS A O 1
ATOM 2919 N N . ALA A 1 382 ? 19.924 -35.874 -20.812 1.00 61.47 382 ALA A N 1
ATOM 2920 C CA . ALA A 1 382 ? 20.398 -34.616 -20.229 1.00 61.47 382 ALA A CA 1
ATOM 2921 C C . ALA A 1 382 ? 20.205 -33.393 -21.150 1.00 61.47 382 ALA A C 1
ATOM 2923 O O . ALA A 1 382 ? 20.153 -32.269 -20.665 1.00 61.47 382 ALA A O 1
ATOM 2924 N N . THR A 1 383 ? 20.091 -33.596 -22.467 1.00 58.81 383 THR A N 1
ATOM 2925 C CA . THR A 1 383 ? 19.808 -32.523 -23.442 1.00 58.81 383 THR A CA 1
ATOM 2926 C C . THR A 1 383 ? 18.321 -32.340 -23.750 1.00 58.81 383 THR A C 1
ATOM 2928 O O . THR A 1 383 ? 17.943 -31.378 -24.417 1.00 58.81 383 THR A O 1
ATOM 2931 N N . CYS A 1 384 ? 17.463 -33.239 -23.265 1.00 55.94 384 CYS A N 1
ATOM 2932 C CA . CYS A 1 384 ? 16.020 -33.065 -23.323 1.00 55.94 384 CYS A CA 1
ATOM 2933 C C . CYS A 1 384 ? 15.546 -32.240 -22.121 1.00 55.94 384 CYS A C 1
ATOM 2935 O O . CYS A 1 384 ? 15.189 -32.788 -21.086 1.00 55.94 384 CYS A O 1
ATOM 2937 N N . ASP A 1 385 ? 15.514 -30.925 -22.304 1.00 46.16 385 ASP A N 1
ATOM 2938 C CA . ASP A 1 385 ? 14.746 -29.971 -21.494 1.00 46.16 385 ASP A CA 1
ATOM 2939 C C . ASP A 1 385 ? 15.075 -29.942 -19.984 1.00 46.16 385 ASP A C 1
ATOM 2941 O O . ASP A 1 385 ? 14.224 -30.145 -19.117 1.00 46.16 385 ASP A O 1
ATOM 2945 N N . CYS A 1 386 ? 16.339 -29.637 -19.675 1.00 36.28 386 CYS A N 1
ATOM 2946 C CA . CYS A 1 386 ? 16.801 -29.247 -18.338 1.00 36.28 386 CYS A CA 1
ATOM 2947 C C . CYS A 1 386 ? 17.440 -27.843 -18.318 1.00 36.28 386 CYS A C 1
ATOM 2949 O O . CYS A 1 386 ? 18.442 -27.647 -17.639 1.00 36.28 386 CYS A O 1
ATOM 2951 N N . ASP A 1 387 ? 16.850 -26.864 -19.015 1.00 31.69 387 ASP A N 1
ATOM 2952 C CA . ASP A 1 387 ? 17.221 -25.438 -18.875 1.00 31.69 387 ASP A CA 1
ATOM 2953 C C . ASP A 1 387 ? 16.125 -24.574 -18.213 1.00 31.69 387 ASP A C 1
ATOM 2955 O O . ASP A 1 387 ? 16.196 -23.346 -18.207 1.00 31.69 387 ASP A O 1
ATOM 2959 N N . ALA A 1 388 ? 15.139 -25.191 -17.557 1.00 34.16 388 ALA A N 1
ATOM 2960 C CA . ALA A 1 388 ? 14.255 -24.496 -16.627 1.00 34.16 388 ALA A CA 1
ATOM 2961 C C . ALA A 1 388 ? 14.290 -25.201 -15.268 1.00 34.16 388 ALA A C 1
ATOM 2963 O O . ALA A 1 388 ? 13.813 -26.323 -15.138 1.00 34.16 388 ALA A O 1
ATOM 2964 N N . ILE A 1 389 ? 14.799 -24.488 -14.259 1.00 32.28 389 ILE A N 1
ATOM 2965 C CA . ILE A 1 389 ? 14.995 -24.892 -12.854 1.00 32.28 389 ILE A CA 1
ATOM 2966 C C . ILE A 1 389 ? 16.361 -25.551 -12.616 1.00 32.28 389 ILE A C 1
ATOM 2968 O O . ILE A 1 389 ? 16.577 -26.737 -12.844 1.00 32.28 389 ILE A O 1
ATOM 2972 N N . GLY A 1 390 ? 17.293 -24.744 -12.102 1.00 29.41 390 GLY A N 1
ATOM 2973 C CA . GLY A 1 390 ? 18.547 -25.225 -11.538 1.00 29.41 390 GLY A CA 1
ATOM 2974 C C . GLY A 1 390 ? 18.271 -26.152 -10.360 1.00 29.41 390 GLY A C 1
ATOM 2975 O O . GLY A 1 390 ? 17.876 -25.702 -9.287 1.00 29.41 390 GLY A O 1
ATOM 2976 N N . ASP A 1 391 ? 18.488 -27.443 -10.578 1.00 30.50 391 ASP A N 1
ATOM 2977 C CA . ASP A 1 391 ? 18.304 -28.485 -9.581 1.00 30.50 391 ASP A CA 1
ATOM 2978 C C . ASP A 1 391 ? 19.683 -28.976 -9.117 1.00 30.50 391 ASP A C 1
ATOM 2980 O O . ASP A 1 391 ? 20.334 -29.826 -9.732 1.00 30.50 391 ASP A O 1
ATOM 2984 N N . THR A 1 392 ? 20.187 -28.417 -8.016 1.00 31.44 392 THR A N 1
ATOM 2985 C CA . THR A 1 392 ? 21.247 -29.082 -7.254 1.00 31.44 392 THR A CA 1
ATOM 2986 C C . THR A 1 392 ? 20.647 -30.302 -6.563 1.00 31.44 392 THR A C 1
ATOM 2988 O O . THR A 1 392 ? 20.090 -30.188 -5.478 1.00 31.44 392 THR A O 1
ATOM 2991 N N . LYS A 1 393 ? 20.803 -31.465 -7.205 1.00 29.14 393 LYS A N 1
ATOM 2992 C CA . LYS A 1 393 ? 20.708 -32.826 -6.646 1.00 29.14 393 LYS A CA 1
ATOM 2993 C C . LYS A 1 393 ? 19.574 -33.051 -5.630 1.00 29.14 393 LYS A C 1
ATOM 2995 O O . LYS A 1 393 ? 19.817 -33.177 -4.432 1.00 29.14 393 LYS A O 1
ATOM 3000 N N . GLN A 1 394 ? 18.368 -33.293 -6.135 1.00 30.98 394 GLN A N 1
ATOM 3001 C CA . GLN A 1 394 ? 17.267 -33.914 -5.385 1.00 30.98 394 GLN A CA 1
ATOM 3002 C C . GLN A 1 394 ? 17.262 -35.460 -5.430 1.00 30.98 394 GLN A C 1
ATOM 3004 O O . GLN A 1 394 ? 16.228 -36.099 -5.250 1.00 30.98 394 GLN A O 1
ATOM 3009 N N . SER A 1 395 ? 18.410 -36.112 -5.630 1.00 29.62 395 SER A N 1
ATOM 3010 C CA . SER A 1 395 ? 18.501 -37.579 -5.657 1.00 29.62 395 SER A CA 1
ATOM 3011 C C . SER A 1 395 ? 18.981 -38.157 -4.320 1.00 29.62 395 SER A C 1
ATOM 3013 O O . SER A 1 395 ? 20.028 -38.789 -4.286 1.00 29.62 395 SER A O 1
ATOM 3015 N N . GLU A 1 396 ? 18.256 -37.914 -3.222 1.00 31.81 396 GLU A N 1
ATOM 3016 C CA . GLU A 1 396 ? 18.369 -38.716 -1.979 1.00 31.81 396 GLU A CA 1
ATOM 3017 C C . GLU A 1 396 ? 17.210 -38.510 -0.973 1.00 31.81 396 GLU A C 1
ATOM 3019 O O . GLU A 1 396 ? 17.319 -38.849 0.201 1.00 31.81 396 GLU A O 1
ATOM 3024 N N . VAL A 1 397 ? 16.047 -38.011 -1.416 1.00 34.09 397 VAL A N 1
ATOM 3025 C CA . VAL A 1 397 ? 14.841 -37.853 -0.567 1.00 34.09 397 VAL A CA 1
ATOM 3026 C C . VAL A 1 397 ? 13.738 -38.855 -0.921 1.00 34.09 397 VAL A C 1
ATOM 3028 O O . VAL A 1 397 ? 12.546 -38.597 -0.795 1.00 34.09 397 VAL A O 1
ATOM 3031 N N . GLY A 1 398 ? 14.127 -40.064 -1.316 1.00 31.80 398 GLY A N 1
ATOM 3032 C CA . GLY A 1 398 ? 13.242 -41.218 -1.215 1.00 31.80 398 GLY A CA 1
ATOM 3033 C C . GLY A 1 398 ? 13.243 -41.708 0.231 1.00 31.80 398 GLY A C 1
ATOM 3034 O O . GLY A 1 398 ? 14.235 -42.294 0.642 1.00 31.80 398 GLY A O 1
ATOM 3035 N N . SER A 1 399 ? 12.140 -41.483 0.963 1.00 32.84 399 SER A N 1
ATOM 3036 C CA . SER A 1 399 ? 11.753 -42.052 2.283 1.00 32.84 399 SER A CA 1
ATOM 3037 C C . SER A 1 399 ? 11.761 -41.171 3.557 1.00 32.84 399 SER A C 1
ATOM 3039 O O . SER A 1 399 ? 11.384 -41.660 4.620 1.00 32.84 399 SER A O 1
ATOM 3041 N N . PHE A 1 400 ? 11.992 -39.852 3.480 1.00 32.44 400 PHE A N 1
ATOM 3042 C CA . PHE A 1 400 ? 11.860 -38.953 4.656 1.00 32.44 400 PHE A CA 1
ATOM 3043 C C . PHE A 1 400 ? 10.462 -38.330 4.885 1.00 32.44 400 PHE A C 1
ATOM 3045 O O . PHE A 1 400 ? 10.217 -37.720 5.927 1.00 32.44 400 PHE A O 1
ATOM 3052 N N . GLY A 1 401 ? 9.508 -38.526 3.968 1.00 31.27 401 GLY A N 1
ATOM 3053 C CA . GLY A 1 401 ? 8.166 -37.914 4.018 1.00 31.27 401 GLY A CA 1
ATOM 3054 C C . GLY A 1 401 ? 7.223 -38.419 5.123 1.00 31.27 401 GLY A C 1
ATOM 3055 O O . GLY A 1 401 ? 6.154 -37.849 5.316 1.00 31.27 401 GLY A O 1
ATOM 3056 N N . VAL A 1 402 ? 7.610 -39.455 5.873 1.00 33.16 402 VAL A N 1
ATOM 3057 C CA . VAL A 1 402 ? 6.806 -40.011 6.982 1.00 33.16 402 VAL A CA 1
ATOM 3058 C C . VAL A 1 402 ? 7.324 -39.555 8.358 1.00 33.16 402 VAL A C 1
ATOM 3060 O O . VAL A 1 402 ? 6.580 -39.569 9.333 1.00 33.16 402 VAL A O 1
ATOM 3063 N N . TRP A 1 403 ? 8.559 -39.044 8.450 1.00 26.55 403 TRP A N 1
ATOM 3064 C CA . TRP A 1 403 ? 9.150 -38.606 9.725 1.00 26.55 403 TRP A CA 1
ATOM 3065 C C . TRP A 1 403 ? 8.876 -37.137 10.074 1.00 26.55 403 TRP A C 1
ATOM 3067 O O . TRP A 1 403 ? 8.862 -36.787 11.254 1.00 26.55 403 TRP A O 1
ATOM 3077 N N . ILE A 1 404 ? 8.579 -36.284 9.088 1.00 35.81 404 ILE A N 1
ATOM 3078 C CA . ILE A 1 404 ? 8.278 -34.858 9.325 1.00 35.81 404 ILE A CA 1
ATOM 3079 C C . ILE A 1 404 ? 6.978 -34.682 10.128 1.00 35.81 404 ILE A C 1
ATOM 3081 O O . ILE A 1 404 ? 6.895 -33.792 10.970 1.00 35.81 404 ILE A O 1
ATOM 3085 N N . TRP A 1 405 ? 6.018 -35.601 9.996 1.00 30.56 405 TRP A N 1
ATOM 3086 C CA . TRP A 1 405 ? 4.813 -35.599 10.828 1.00 30.56 405 TRP A CA 1
ATOM 3087 C C . TRP A 1 405 ? 5.109 -35.883 12.310 1.00 30.56 405 TRP A C 1
ATOM 3089 O O . TRP A 1 405 ? 4.473 -35.299 13.181 1.00 30.56 405 TRP A O 1
ATOM 3099 N N . ILE A 1 406 ? 6.117 -36.704 12.627 1.00 38.19 406 ILE A N 1
ATOM 3100 C CA . ILE A 1 406 ? 6.470 -37.040 14.018 1.00 38.19 406 ILE A CA 1
ATOM 3101 C C . ILE A 1 406 ? 7.255 -35.897 14.681 1.00 38.19 406 ILE A C 1
ATOM 3103 O O . ILE A 1 406 ? 7.044 -35.605 15.859 1.00 38.19 406 ILE A O 1
ATOM 3107 N N . VAL A 1 407 ? 8.109 -35.191 13.931 1.00 35.91 407 VAL A N 1
ATOM 3108 C CA . VAL A 1 407 ? 8.898 -34.065 14.464 1.00 35.91 407 VAL A CA 1
ATOM 3109 C C . VAL A 1 407 ? 8.020 -32.833 14.724 1.00 35.91 407 VAL A C 1
ATOM 3111 O O . VAL A 1 407 ? 8.201 -32.171 15.746 1.00 35.91 407 VAL A O 1
ATOM 3114 N N . SER A 1 408 ? 7.003 -32.572 13.895 1.00 39.62 408 SER A N 1
ATOM 3115 C CA . SER A 1 408 ? 6.037 -31.491 14.145 1.00 39.62 408 SER A CA 1
ATOM 3116 C C . SER A 1 408 ? 5.198 -31.725 15.410 1.00 39.62 408 SER A C 1
ATOM 3118 O O . SER A 1 408 ? 4.976 -30.780 16.164 1.00 39.62 408 SER A O 1
ATOM 3120 N N . PHE A 1 409 ? 4.817 -32.973 15.720 1.00 38.31 409 PHE A N 1
ATOM 3121 C CA . PHE A 1 409 ? 4.161 -33.306 16.995 1.00 38.31 409 PHE A CA 1
ATOM 3122 C C . PHE A 1 409 ? 5.127 -33.296 18.191 1.00 38.31 409 PHE A C 1
ATOM 3124 O O . PHE A 1 409 ? 4.722 -32.927 19.293 1.00 38.31 409 PHE A O 1
ATOM 3131 N N . ALA A 1 410 ? 6.404 -33.641 18.000 1.00 38.53 410 ALA A N 1
ATOM 3132 C CA . ALA A 1 410 ? 7.407 -33.587 19.064 1.00 38.53 410 ALA A CA 1
ATOM 3133 C C . ALA A 1 410 ? 7.762 -32.142 19.459 1.00 38.53 410 ALA A C 1
ATOM 3135 O O . ALA A 1 410 ? 7.894 -31.848 20.646 1.00 38.53 410 ALA A O 1
ATOM 3136 N N . ILE A 1 411 ? 7.845 -31.221 18.493 1.00 43.12 411 ILE A N 1
ATOM 3137 C CA . ILE A 1 411 ? 8.094 -29.796 18.756 1.00 43.12 411 ILE A CA 1
ATOM 3138 C C . ILE A 1 411 ? 6.865 -29.149 19.416 1.00 43.12 411 ILE A C 1
ATOM 3140 O O . ILE A 1 411 ? 7.025 -28.459 20.423 1.00 43.12 411 ILE A O 1
ATOM 3144 N N . LEU A 1 412 ? 5.640 -29.458 18.963 1.00 40.81 412 LEU A N 1
ATOM 3145 C CA . LEU A 1 412 ? 4.412 -29.028 19.654 1.00 40.81 412 LEU A CA 1
ATOM 3146 C C . LEU A 1 412 ? 4.317 -29.607 21.078 1.00 40.81 412 LEU A C 1
ATOM 3148 O O . LEU A 1 412 ? 3.937 -28.907 22.014 1.00 40.81 412 LEU A O 1
ATOM 3152 N N . GLY A 1 413 ? 4.704 -30.873 21.263 1.00 35.88 413 GLY A N 1
ATOM 3153 C CA . GLY A 1 413 ? 4.706 -31.554 22.559 1.00 35.88 413 GLY A CA 1
ATOM 3154 C C . GLY A 1 413 ? 5.716 -30.971 23.551 1.00 35.88 413 GLY A C 1
ATOM 3155 O O . GLY A 1 413 ? 5.402 -30.837 24.732 1.00 35.88 413 GLY A O 1
ATOM 3156 N N . ILE A 1 414 ? 6.900 -30.561 23.084 1.00 46.69 414 ILE A N 1
ATOM 3157 C CA . ILE A 1 414 ? 7.932 -29.906 23.907 1.00 46.69 414 ILE A CA 1
ATOM 3158 C C . ILE A 1 414 ? 7.515 -28.474 24.281 1.00 46.69 414 ILE A C 1
ATOM 3160 O O . ILE A 1 414 ? 7.719 -28.060 25.425 1.00 46.69 414 ILE A O 1
ATOM 3164 N N . ILE A 1 415 ? 6.870 -27.742 23.366 1.00 47.72 415 ILE A N 1
ATOM 3165 C CA . ILE A 1 415 ? 6.326 -26.401 23.632 1.00 47.72 415 ILE A CA 1
ATOM 3166 C C . ILE A 1 415 ? 5.185 -26.482 24.662 1.00 47.72 415 ILE A C 1
ATOM 3168 O O . ILE A 1 415 ? 5.199 -25.750 25.653 1.00 47.72 415 ILE A O 1
ATOM 3172 N N . MET A 1 416 ? 4.270 -27.448 24.525 1.00 41.47 416 MET A N 1
ATOM 3173 C CA . MET A 1 416 ? 3.177 -27.672 25.482 1.00 41.47 416 MET A CA 1
ATOM 3174 C C . MET A 1 416 ? 3.684 -28.128 26.863 1.00 41.47 416 MET A C 1
ATOM 3176 O O . MET A 1 416 ? 3.210 -27.634 27.887 1.00 41.47 416 MET A O 1
ATOM 3180 N N . LEU A 1 417 ? 4.690 -29.012 26.943 1.00 40.28 417 LEU A N 1
ATOM 3181 C CA . LEU A 1 417 ? 5.260 -29.444 28.231 1.00 40.28 417 LEU A CA 1
ATOM 3182 C C . LEU A 1 417 ? 5.964 -28.308 28.991 1.00 40.28 417 LEU A C 1
ATOM 3184 O O . LEU A 1 417 ? 5.914 -28.274 30.226 1.00 40.28 417 LEU A O 1
ATOM 3188 N N . ASN A 1 418 ? 6.606 -27.378 28.280 1.00 43.06 418 ASN A N 1
ATOM 3189 C CA . ASN A 1 418 ? 7.228 -26.202 28.889 1.00 43.06 418 ASN A CA 1
ATOM 3190 C C . ASN A 1 418 ? 6.180 -25.170 29.340 1.00 43.06 418 ASN A C 1
ATOM 3192 O O . ASN A 1 418 ? 6.323 -24.608 30.429 1.00 43.06 418 ASN A O 1
ATOM 3196 N N . TYR A 1 419 ? 5.077 -25.026 28.598 1.00 43.78 419 TYR A N 1
ATOM 3197 C CA . TYR A 1 419 ? 3.929 -24.199 28.985 1.00 43.78 419 TYR A CA 1
ATOM 3198 C C . TYR A 1 419 ? 3.262 -24.699 30.289 1.00 43.78 419 TYR A C 1
ATOM 3200 O O . TYR A 1 419 ? 3.021 -23.925 31.218 1.00 43.78 419 TYR A O 1
ATOM 3208 N N . PHE A 1 420 ? 3.079 -26.019 30.454 1.00 40.44 420 PHE A N 1
ATOM 3209 C CA . PHE A 1 420 ? 2.520 -26.600 31.690 1.00 40.44 420 PHE A CA 1
ATOM 3210 C C . PHE A 1 420 ? 3.490 -26.612 32.887 1.00 40.44 420 PHE A C 1
ATOM 3212 O O . PHE A 1 420 ? 3.050 -26.512 34.038 1.00 40.44 420 PHE A O 1
ATOM 3219 N N . LYS A 1 421 ? 4.810 -26.696 32.664 1.00 40.97 421 LYS A N 1
ATOM 3220 C CA . LYS A 1 421 ? 5.809 -26.564 33.745 1.00 40.97 421 LYS A CA 1
ATOM 3221 C C . LYS A 1 421 ? 5.913 -25.130 34.279 1.00 40.97 421 LYS A C 1
ATOM 3223 O O . LYS A 1 421 ? 6.166 -24.968 35.474 1.00 40.97 421 LYS A O 1
ATOM 3228 N N . GLY A 1 422 ? 5.665 -24.117 33.443 1.00 38.66 422 GLY A N 1
ATOM 3229 C CA . GLY A 1 422 ? 5.598 -22.708 33.851 1.00 38.66 422 GLY A CA 1
ATOM 3230 C C . GLY A 1 422 ? 4.426 -22.410 34.793 1.00 38.66 422 GLY A C 1
ATOM 3231 O O . GLY A 1 422 ? 4.608 -21.763 35.824 1.00 38.66 422 GLY A O 1
ATOM 3232 N N . MET A 1 423 ? 3.249 -22.988 34.529 1.00 38.75 423 MET A N 1
ATOM 3233 C CA . MET A 1 423 ? 2.058 -22.787 35.370 1.00 38.75 423 MET A CA 1
ATOM 3234 C C . MET A 1 423 ? 2.131 -23.449 36.758 1.00 38.75 423 MET A C 1
ATOM 3236 O O . MET A 1 423 ? 1.445 -23.016 37.683 1.00 38.75 423 MET A O 1
ATOM 3240 N N . ARG A 1 424 ? 2.980 -24.469 36.965 1.00 36.28 424 ARG A N 1
ATOM 3241 C CA . ARG A 1 424 ? 3.150 -25.101 38.292 1.00 36.28 424 ARG A CA 1
ATOM 3242 C C . ARG A 1 424 ? 4.014 -24.297 39.270 1.00 36.28 424 ARG A C 1
ATOM 3244 O O . ARG A 1 424 ? 4.056 -24.656 40.444 1.00 36.28 424 ARG A O 1
ATOM 3251 N N . LYS A 1 425 ? 4.680 -23.219 38.837 1.00 39.00 425 LYS A N 1
ATOM 3252 C CA . LYS A 1 425 ? 5.527 -22.390 39.717 1.00 39.00 425 LYS A CA 1
ATOM 3253 C C . LYS A 1 425 ? 4.864 -21.112 40.247 1.00 39.00 425 LYS A C 1
ATOM 3255 O O . LYS A 1 425 ? 5.476 -20.457 41.083 1.00 39.00 425 LYS A O 1
ATOM 3260 N N . SER A 1 426 ? 3.626 -20.783 39.861 1.00 42.06 426 SER A N 1
ATOM 3261 C CA . SER A 1 426 ? 2.971 -19.521 40.264 1.00 42.06 426 SER A CA 1
ATOM 3262 C C . SER A 1 426 ? 1.755 -19.646 41.197 1.00 42.06 426 SER A C 1
ATOM 3264 O O . SER A 1 426 ? 1.100 -18.644 41.469 1.00 42.06 426 SER A O 1
ATOM 3266 N N . LYS A 1 427 ? 1.462 -20.816 41.783 1.00 38.34 427 LYS A N 1
ATOM 3267 C CA . LYS A 1 427 ? 0.425 -20.934 42.832 1.00 38.34 427 LYS A CA 1
ATOM 3268 C C . LYS A 1 427 ? 0.979 -21.455 44.159 1.00 38.34 427 LYS A C 1
ATOM 3270 O O . LYS A 1 427 ? 0.851 -22.626 44.496 1.00 38.34 427 LYS A O 1
ATOM 3275 N N . LYS A 1 428 ? 1.532 -20.534 44.952 1.00 33.09 428 LYS A N 1
ATOM 3276 C CA . LYS A 1 428 ? 1.433 -20.557 46.421 1.00 33.09 428 LYS A CA 1
ATOM 3277 C C . LYS A 1 428 ? 0.716 -19.277 46.849 1.00 33.09 428 LYS A C 1
ATOM 3279 O O . LYS A 1 428 ? 1.335 -18.316 47.282 1.00 33.09 428 LYS A O 1
ATOM 3284 N N . ILE A 1 429 ? -0.601 -19.269 46.675 1.00 36.22 429 ILE A N 1
ATOM 3285 C CA . ILE A 1 429 ? -1.479 -18.336 47.381 1.00 36.22 429 ILE A CA 1
ATOM 3286 C C . ILE A 1 429 ? -1.788 -19.024 48.713 1.00 36.22 429 ILE A C 1
ATOM 3288 O O . ILE A 1 429 ? -2.375 -20.107 48.722 1.00 36.22 429 ILE A O 1
ATOM 3292 N N . ARG A 1 430 ? -1.304 -18.456 49.825 1.00 30.22 430 ARG A N 1
ATOM 3293 C CA . ARG A 1 430 ? -1.786 -18.811 51.165 1.00 30.22 430 ARG A CA 1
ATOM 3294 C C . ARG A 1 430 ? -3.222 -18.302 51.267 1.00 30.22 430 ARG A C 1
ATOM 3296 O O . ARG A 1 430 ? -3.452 -17.114 51.080 1.00 30.22 430 ARG A O 1
ATOM 3303 N N . TYR A 1 431 ? -4.154 -19.206 51.534 1.00 30.08 431 TYR A N 1
ATOM 3304 C CA . TYR A 1 431 ? -5.485 -18.864 52.017 1.00 30.08 431 TYR A CA 1
ATOM 3305 C C . TYR A 1 431 ? -5.401 -18.794 53.544 1.00 30.08 431 TYR A C 1
ATOM 3307 O O . TYR A 1 431 ? -5.216 -19.833 54.173 1.00 30.08 431 TYR A O 1
ATOM 3315 N N . ASP A 1 432 ? -5.503 -17.594 54.118 1.00 31.03 432 ASP A N 1
ATOM 3316 C CA . ASP A 1 432 ? -5.922 -17.431 55.513 1.00 31.03 432 ASP A CA 1
ATOM 3317 C C . ASP A 1 432 ? -7.451 -17.340 55.508 1.00 31.03 432 ASP A C 1
ATOM 3319 O O . ASP A 1 432 ? -8.034 -16.431 54.915 1.00 31.03 432 ASP A O 1
ATOM 3323 N N . PHE A 1 433 ? -8.096 -18.337 56.111 1.00 32.31 433 PHE A N 1
ATOM 3324 C CA . PHE A 1 433 ? -9.514 -18.298 56.441 1.00 32.31 433 PHE A CA 1
ATOM 3325 C C . PHE A 1 433 ? -9.674 -17.539 57.759 1.00 32.31 433 PHE A C 1
ATOM 3327 O O . PHE A 1 433 ? -9.004 -17.855 58.740 1.00 32.31 433 PHE A O 1
ATOM 3334 N N . GLY A 1 434 ? -10.547 -16.533 57.762 1.00 32.16 434 GLY A N 1
ATOM 3335 C CA . GLY A 1 434 ? -10.981 -15.863 58.980 1.00 32.16 434 GLY A CA 1
ATOM 3336 C C . GLY A 1 434 ? -11.927 -16.742 59.798 1.00 32.16 434 GLY A C 1
ATOM 3337 O O . GLY A 1 434 ? -12.746 -17.468 59.239 1.00 32.16 434 GLY A O 1
ATOM 3338 N N . GLU A 1 435 ? -11.838 -16.613 61.118 1.00 32.00 435 GLU A N 1
ATOM 3339 C CA . GLU A 1 435 ? -12.929 -16.918 62.040 1.00 32.00 435 GLU A CA 1
ATOM 3340 C C . GLU A 1 435 ? -13.306 -15.616 62.755 1.00 32.00 435 GLU A C 1
ATOM 3342 O O . GLU A 1 435 ? -12.555 -15.094 63.579 1.00 32.00 435 GLU A O 1
ATOM 3347 N N . GLU A 1 436 ? -14.476 -15.080 62.410 1.00 34.34 436 GLU A N 1
ATOM 3348 C CA . GLU A 1 436 ? -15.244 -14.229 63.314 1.00 34.34 436 GLU A CA 1
ATOM 3349 C C . GLU A 1 436 ? -15.885 -15.130 64.375 1.00 34.34 436 GLU A C 1
ATOM 3351 O O . GLU A 1 436 ? -16.566 -16.103 64.051 1.00 34.34 436 GLU A O 1
ATOM 3356 N N . SER A 1 437 ? -15.698 -14.789 65.649 1.00 33.75 437 SER A N 1
ATOM 3357 C CA . SER A 1 437 ? -16.601 -15.213 66.717 1.00 33.75 437 SER A CA 1
ATOM 3358 C C . SER A 1 437 ? -17.024 -13.982 67.508 1.00 33.75 437 SER A C 1
ATOM 3360 O O . SER A 1 437 ? -16.207 -13.221 68.027 1.00 33.75 437 SER A O 1
ATOM 3362 N N . GLU A 1 438 ? -18.333 -13.764 67.533 1.00 36.31 438 GLU A N 1
ATOM 3363 C CA . GLU A 1 438 ? -19.009 -12.789 68.374 1.00 36.31 438 GLU A CA 1
ATOM 3364 C C . GLU A 1 438 ? -18.877 -13.170 69.859 1.00 36.31 438 GLU A C 1
ATOM 3366 O O . GLU A 1 438 ? -18.984 -14.341 70.220 1.00 36.31 438 GLU A O 1
ATOM 3371 N N . THR A 1 439 ? -18.725 -12.181 70.746 1.00 35.59 439 THR A N 1
ATOM 3372 C CA . THR A 1 439 ? -19.676 -11.908 71.849 1.00 35.59 439 THR A CA 1
ATOM 3373 C C . THR A 1 439 ? -19.269 -10.667 72.669 1.00 35.59 439 THR A C 1
ATOM 3375 O O . THR A 1 439 ? -18.100 -10.279 72.670 1.00 35.59 439 THR A O 1
ATOM 3378 N N . PRO A 1 440 ? -20.231 -9.999 73.343 1.00 50.19 440 PRO A N 1
ATOM 3379 C CA . PRO A 1 440 ? -20.092 -8.634 73.846 1.00 50.19 440 PRO A CA 1
ATOM 3380 C C . PRO A 1 440 ? -19.748 -8.573 75.341 1.00 50.19 440 PRO A C 1
ATOM 3382 O O . PRO A 1 440 ? -20.188 -9.412 76.124 1.00 50.19 440 PRO A O 1
ATOM 3385 N N . TYR A 1 441 ? -19.077 -7.500 75.769 1.00 33.44 441 TYR A N 1
ATOM 3386 C CA . TYR A 1 441 ? -19.079 -7.078 77.172 1.00 33.44 441 TYR A CA 1
ATOM 3387 C C . TYR A 1 441 ? -19.453 -5.599 77.302 1.00 33.44 441 TYR A C 1
ATOM 3389 O O . TYR A 1 441 ? -18.792 -4.707 76.778 1.00 33.44 441 TYR A O 1
ATOM 3397 N N . ILE A 1 442 ? -20.555 -5.385 78.021 1.00 42.19 442 ILE A N 1
ATOM 3398 C CA . ILE A 1 442 ? -21.042 -4.115 78.562 1.00 42.19 442 ILE A CA 1
ATOM 3399 C C . ILE A 1 442 ? -20.464 -3.941 79.977 1.00 42.19 442 ILE A C 1
ATOM 3401 O O . ILE A 1 442 ? -20.357 -4.931 80.705 1.00 42.19 442 ILE A O 1
ATOM 3405 N N . ARG A 1 443 ? -20.270 -2.667 80.365 1.00 39.97 443 ARG A N 1
ATOM 3406 C CA . ARG A 1 443 ? -20.168 -2.037 81.711 1.00 39.97 443 ARG A CA 1
ATOM 3407 C C . ARG A 1 443 ? -18.796 -1.392 81.948 1.00 39.97 443 ARG A C 1
ATOM 3409 O O . ARG A 1 443 ? -17.786 -2.030 81.697 1.00 39.97 443 ARG A O 1
ATOM 3416 N N . ALA A 1 444 ? -18.693 -0.171 82.468 1.00 49.41 444 ALA A N 1
ATOM 3417 C CA . ALA A 1 444 ? -19.673 0.810 82.949 1.00 49.41 444 ALA A CA 1
ATOM 3418 C C . ALA A 1 444 ? -19.084 2.219 82.791 1.00 49.41 444 ALA A C 1
ATOM 3420 O O . ALA A 1 444 ? -17.835 2.309 82.734 1.00 49.41 444 ALA A O 1
#

pLDDT: mean 85.05, std 23.41, range [26.55, 98.94]

Secondary structure (DSSP, 8-state):
--EEPPPEEEESSSSGGGT---TTTS-EEEE-SSSSSSPEEEEE-SSSEEEE-B-SSSBPPPEEEES-SBTTTB----TTTS-EEEE-SSSSSSPEEEEE-SSSEEEE-B-SSSBPPPEEEES-SSSSSSS---TTTS-EEEE-SSSSSSPEEEEE-SSSEEEE-B-SSSBPPPEEEESTTSTTTT---TTTS-EEEE-SSSSSSPEEEEE-SSSEEEE-B-SSSBPPPEEEES-S-SSTTTT----TTTS-EEEE-SSSSSSPEEEEE-SSSEEEE-B-SSSBPPPEEEESSSSSSGGGT----TTTS-EEEE-SSSSSSPEEEEE-SSSEEEE-EE-TTTTT----HHHHHHHHHHHHHHHHHHSTTS-TT--HHHHHHHHSS-SSS-----TT-SS-TTTHHHHHHHHHHHHHHHHHHHHTTS------------------

Radius of gyration: 27.35 Å; chains: 1; bounding box: 50×73×115 Å

Sequence (444 aa):
MLKFLYPALWISQFGVDQGWSSFNENPRLVGDVDGDGKSDVIGFANDGTYVSLSSGKDLGIAKRWVSNYARSAGGWASYNQYPRFVADVNGDKKADIVGFGHDFTWVSISTGSWFTEPSPWVKNYAYAAGGWSSFDLYPRCLGDVNGDGKADIIGFGGEYTWISYSTGYSFASPQNLISEFSVASGWRSFNDTPRWAGDVNGDGKADIIGFNSSGVWVSLSVGTGFLAPTLWSGWFGNSDDAGHWTSFDQFPRFVRDVNGDGKADIVGFGLAGIYVALSNGQGFDYPLLVMFHYGKLAAAGGWNSFDRHPRMIGDANGDRNNDIFGFGIAGVHVALSLNDANAINPINLKSIKANSTACDAKCTSECKDYGPRSNCLDKCKATCDCDAIGDTKQSEVGSFGVWIWIVSFAILGIIMLNYFKGMRKSKKIRYDFGEESETPYIRA

Organism: NCBI:txid1481888

Foldseek 3Di:
DKAWFDWDFQDLPLFVQNVNFFCFQKNWAWFAAQLPLAIWIWIQEQQAIWIFAFPLRHTHDIDGQDRDCHCNRPNVGGCFQKNWDWDAAQLPNHTWIFIQEAQATWIWHRPSRHTHDTDGQGRDSHCNGPPVGGCFFKNKDWWAAQLPNHTWIWIQEAQATWIWRRPSRHTHDIDRQGRPSHVPNPVGGCFFKNKYWWAAQLPNHTWIWIAEQQGIWTWHGPNRHTHDIDAQDSAPYCHVSNPNVGTCFFKNWDWAAQALPNHTWIWIQEAQGIWIWHRPNRHTHDTDDRARASHCHVSRVNSGGCRRKPKYWIRSNSPNGIWIWIRYNSGIIIIGMDDPVRVPPPPPVVVVVVLLVVQQVVQCVVCVPPDPPDCSSVVSSVPRDPPPDDDPDPPPPPPPPVCVVVVVVVVVVVVVVVVVVVVVVPDPDDDDDDDDDDDDDDDD